Protein AF-A0A0L0SDF8-F1 (afdb_monomer)

Radius of gyration: 34.75 Å; Cα contacts (8 Å, |Δi|>4): 294; chains: 1; bounding box: 86×78×103 Å

Foldseek 3Di:
DDDDDDDDDDPPPPPFVVVVVLPPDCPVVLPPFALQLLQLLLLLLLLPPPNALVSLSSSLVSLVSSLVVCVVVCLADLPDEPVNRALLCLVSLCSLLLNLLSLVRHDADDLVRVLSSLVSSLVSLVVSVVSCVSNVLADPLLVVVLCCCDPPNVVVDDPVRVVVSVVVLVVVLVVLLVLLLVLLQVLCVVCVPPVDALLSVSSVSLSSSLVRDHDHPPPPDDDDDDDDDDDPSPVSRVRNVPSPDDDDPVSSVSSSVNSSSSSNSSSSVSSVSSSVSVVSSVVSVVVVPPDDPPPPPPPPPPDDPPPPDDDDDPDDDDPPDDQADPVRDGPDDDDPDPPVVVVVVVPPDDPDDDDPDDPVRVVVVCVVVVNDDPDDDPDPDDDPPPPPDDPPCPVVVVVVVVVVVVVVVVVPVVDDPPPPPPPDDDD

Sequence (427 aa):
MISASGSSAGPDDMVTPLAKLALANNDDNATNSSPHALFLSAVARLADSNAGDAAARAAVTRLTTCADRVHAQRLFSTNEALDDVKTTDLPLLLVHAYLADAYGRLRTDGPQARLAAVKTIQSQFQQFMTQCDTYDLIPRDERSYMDAMTPPAAAKLGGDQRRNFKIARFKASRQRESLLAERAAQLGDFASRRGAAAMIAAAPSLAIAAGISVTTTTTTTTTTTTTTTTQPAAAAAAAADDADADLSGDDEAIARDFYLLLVQHWIAKAVDELINLQEERAHLDRMVQEPPRRPAPTSSSSDSADRLDGPPRQSIFARTGPLLDKGGRPLRPFTITSQRAALQDQVFRPGHRLPTMSLDEYLEAEMARGGILPRAEPAPVRNESDDEEDDSDRDEVADRKTYKARNWDAFTDDNPRGWGNRGGNRG

Mean predicted aligned error: 19.12 Å

Nearest PDB structures (foldseek):
  4iyp-assembly1_A  TM=8.061E-01  e=3.443E-05  Homo sapiens
  3qc1-assembly1_A  TM=7.489E-01  e=5.049E-04  Mus musculus

Secondary structure (DSSP, 8-state):
----PPP---GGG---HHHHTT-----TTSSS--HHHHHHHHHHHHH-TT--HHHHHHHHHHHHHHHHHHHHHT-S-TT--GGGS-TTTGGGGGHHHHHHHHHHTS--SHHHHHHHHHHHHHHHHHHHHHHHHHTT-S-HHHHHHHHHHSTTHHHH--HHHHHHHHHHHHHHHHHHHHHHHHHHHHHHHHHHHHT--HHHHTHHHHHHHTT--------------------TTTHHHHTTT-TT----HHHHHHHHHHHHHHHHHHHHHHHHHHHHHHHHHHHHHHHHHS---PPPP------SSSSSSSPP--------S-SB-TT--BSS------HHHHHHTTSS--SS---SS-HHHHHHHHHHTT-S---PPP-----TTS----TT-HHHHHHHHHHHHHHHHHHHHHS-TTGGG-SS---

Solvent-accessible surface area (backbone atoms only — not comparable to full-atom values): 26458 Å² total; per-residue (Å²): 142,82,88,84,86,87,82,84,81,70,90,80,81,72,79,51,77,69,64,68,72,62,71,82,71,85,61,83,68,65,84,78,51,53,50,61,22,30,42,54,53,23,36,48,39,59,36,41,91,82,50,46,55,68,39,29,52,53,24,37,55,31,31,53,56,20,50,55,44,44,59,74,68,51,79,74,57,89,88,50,57,65,86,75,54,51,68,83,54,53,66,63,66,42,41,34,46,53,39,22,52,27,54,67,63,45,84,59,82,52,61,66,47,39,44,55,48,50,52,51,28,49,53,25,37,50,52,29,50,53,54,36,52,61,49,66,59,64,51,68,70,56,53,54,47,52,58,45,64,36,82,72,47,32,80,74,55,51,73,68,59,56,49,49,53,50,53,52,50,52,53,50,49,54,54,50,52,52,52,46,32,50,43,23,38,53,35,41,54,48,21,74,75,69,72,49,51,52,70,46,52,38,36,46,34,52,40,38,46,73,72,42,82,64,82,68,88,73,81,78,75,89,74,92,76,84,90,80,97,72,74,78,66,61,69,60,47,75,50,43,81,60,78,81,64,86,61,55,74,70,59,44,50,52,53,37,52,40,48,54,53,48,51,49,50,49,50,56,50,43,57,56,47,50,54,53,47,53,55,50,45,59,50,34,54,50,61,68,67,50,70,80,76,69,78,68,78,87,68,89,69,93,67,81,84,70,72,85,82,62,77,81,81,79,86,74,77,90,78,88,66,80,65,52,49,101,83,72,50,70,81,54,98,75,81,97,63,63,61,68,58,62,52,50,76,64,58,88,66,73,100,61,90,69,79,91,59,55,78,65,60,50,50,50,56,34,43,76,70,65,77,50,80,82,74,75,76,78,71,82,84,74,74,94,82,77,84,87,84,75,97,79,56,68,62,63,54,52,50,52,51,53,54,52,50,52,53,50,52,52,50,48,69,76,52,53,93,65,74,92,72,78,84,83,86,80,135

InterPro domains:
  IPR007304 TAP46-like protein [PF04177] (48-416)
  IPR007304 TAP46-like protein [PTHR10933] (47-427)
  IPR038511 TAP42/TAP46-like superfamily [G3DSA:1.25.40.540] (38-294)

Organism: Allomyces macrogynus (strain ATCC 38327) (NCBI:txid578462)

Structure (mmCIF, N/CA/C/O backbone):
data_AF-A0A0L0SDF8-F1
#
_entry.id   AF-A0A0L0SDF8-F1
#
loop_
_atom_site.group_PDB
_atom_site.id
_atom_site.type_symbol
_atom_site.label_atom_id
_atom_site.label_alt_id
_atom_site.label_comp_id
_atom_site.label_asym_id
_atom_site.label_entity_id
_atom_site.label_seq_id
_atom_site.pdbx_PDB_ins_code
_atom_site.Cartn_x
_atom_site.Cartn_y
_atom_site.Cartn_z
_atom_site.occupancy
_atom_site.B_iso_or_equiv
_atom_site.auth_seq_id
_atom_site.auth_comp_id
_atom_site.auth_asym_id
_atom_site.auth_atom_id
_atom_site.pdbx_PDB_model_num
ATOM 1 N N . MET A 1 1 ? -51.658 -11.459 -2.050 1.00 38.62 1 MET A N 1
ATOM 2 C CA . MET A 1 1 ? -50.835 -11.448 -3.278 1.00 38.62 1 MET A CA 1
ATOM 3 C C . MET A 1 1 ? -50.668 -9.999 -3.706 1.00 38.62 1 MET A C 1
ATOM 5 O O . MET A 1 1 ? -51.584 -9.470 -4.315 1.00 38.62 1 MET A O 1
ATOM 9 N N . ILE A 1 2 ? -49.597 -9.323 -3.281 1.00 33.12 2 ILE A N 1
ATOM 10 C CA . ILE A 1 2 ? -49.323 -7.921 -3.641 1.00 33.12 2 ILE A CA 1
ATOM 11 C C . ILE A 1 2 ? -47.814 -7.759 -3.853 1.00 33.12 2 ILE A C 1
ATOM 13 O O . ILE A 1 2 ? -47.019 -8.230 -3.042 1.00 33.12 2 ILE A O 1
ATOM 17 N N . SER A 1 3 ? -47.481 -7.130 -4.977 1.00 39.06 3 SER A N 1
ATOM 18 C CA . SER A 1 3 ? -46.161 -6.756 -5.485 1.00 39.06 3 SER A CA 1
ATOM 19 C C . SER A 1 3 ? -45.384 -5.790 -4.585 1.00 39.06 3 SER A C 1
ATOM 21 O O . SER A 1 3 ? -45.985 -4.945 -3.927 1.00 39.06 3 SER A O 1
ATOM 23 N N . ALA A 1 4 ? -44.051 -5.803 -4.696 1.00 33.41 4 ALA A N 1
ATOM 24 C CA . ALA A 1 4 ? -43.225 -4.606 -4.541 1.00 33.41 4 ALA A CA 1
ATOM 25 C C . ALA A 1 4 ? -41.937 -4.720 -5.377 1.00 33.41 4 ALA A C 1
ATOM 27 O O . ALA A 1 4 ? -41.247 -5.735 -5.374 1.00 33.41 4 ALA A O 1
ATOM 28 N N . SER A 1 5 ? -41.687 -3.651 -6.123 1.00 33.12 5 SER A N 1
ATOM 29 C CA . SER A 1 5 ? -40.607 -3.366 -7.065 1.00 33.12 5 SER A CA 1
ATOM 30 C C . SER A 1 5 ? -39.224 -3.277 -6.413 1.00 33.12 5 SER A C 1
ATOM 32 O O . SER A 1 5 ? -39.051 -2.557 -5.430 1.00 33.12 5 SER A O 1
ATOM 34 N N . GLY A 1 6 ? -38.230 -3.937 -7.013 1.00 31.48 6 GLY A N 1
ATOM 35 C CA . GLY A 1 6 ? -36.813 -3.772 -6.689 1.00 31.48 6 GLY A CA 1
ATOM 36 C C . GLY A 1 6 ? -36.232 -2.512 -7.334 1.00 31.48 6 GLY A C 1
ATOM 37 O O . GLY A 1 6 ? -36.245 -2.377 -8.555 1.00 31.48 6 GLY A O 1
ATOM 38 N N . SER A 1 7 ? -35.735 -1.600 -6.500 1.00 32.06 7 SER A N 1
ATOM 39 C CA . SER A 1 7 ? -34.967 -0.417 -6.899 1.00 32.06 7 SER A CA 1
ATOM 40 C C . SER A 1 7 ? -33.488 -0.793 -6.994 1.00 32.06 7 S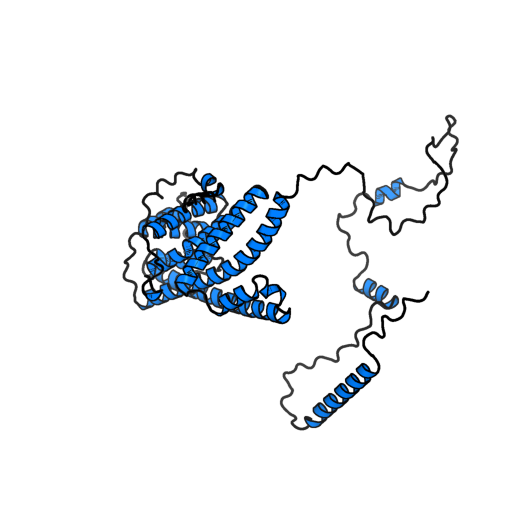ER A C 1
ATOM 42 O O . SER A 1 7 ? -32.886 -1.171 -5.990 1.00 32.06 7 SER A O 1
ATOM 44 N N . SER A 1 8 ? -32.907 -0.703 -8.192 1.00 33.56 8 SER A N 1
ATOM 45 C CA . SER A 1 8 ? -31.473 -0.879 -8.431 1.00 33.56 8 SER A CA 1
ATOM 46 C C . SER A 1 8 ? -30.707 0.367 -7.979 1.00 33.56 8 SER A C 1
ATOM 48 O O . SER A 1 8 ? -30.839 1.426 -8.592 1.00 33.56 8 SER A O 1
ATOM 50 N N . ALA A 1 9 ? -29.905 0.248 -6.924 1.00 31.31 9 ALA A N 1
ATOM 51 C CA . ALA A 1 9 ? -28.901 1.251 -6.583 1.00 31.31 9 ALA A CA 1
ATOM 52 C C . ALA A 1 9 ? -27.648 1.002 -7.440 1.00 31.31 9 ALA A C 1
ATOM 54 O O . ALA A 1 9 ? -27.075 -0.086 -7.394 1.00 31.31 9 ALA A O 1
ATOM 55 N N . GLY A 1 10 ? -27.279 1.983 -8.267 1.00 29.92 10 GLY A N 1
ATOM 56 C CA . GLY A 1 10 ? -26.043 1.981 -9.050 1.00 29.92 10 GLY A CA 1
ATOM 57 C C . GLY A 1 10 ? -24.803 2.312 -8.201 1.00 29.92 10 GLY A C 1
ATOM 58 O O . GLY A 1 10 ? -24.941 2.720 -7.048 1.00 29.92 10 GLY A O 1
ATOM 59 N N . PRO A 1 11 ? -23.590 2.154 -8.760 1.00 38.97 11 PRO A N 1
ATOM 60 C CA . PRO A 1 11 ? -22.318 2.275 -8.037 1.00 38.97 11 PRO A CA 1
ATOM 61 C C . PRO A 1 11 ? -21.898 3.714 -7.657 1.00 38.97 11 PRO A C 1
ATOM 63 O O . PRO A 1 11 ? -20.832 3.893 -7.075 1.00 38.97 11 PRO A O 1
ATOM 66 N N . ASP A 1 12 ? -22.721 4.733 -7.923 1.00 35.66 12 ASP A N 1
ATOM 67 C CA . ASP A 1 12 ? -22.330 6.151 -7.812 1.00 35.66 12 ASP A CA 1
ATOM 68 C C . ASP A 1 12 ? -22.489 6.786 -6.413 1.00 35.66 12 ASP A C 1
ATOM 70 O O . ASP A 1 12 ? -22.064 7.922 -6.202 1.00 35.66 12 ASP A O 1
ATOM 74 N N . ASP A 1 13 ? -23.037 6.078 -5.418 1.00 34.66 13 ASP A N 1
ATOM 75 C CA . ASP A 1 13 ? -23.371 6.671 -4.104 1.00 34.66 13 ASP A CA 1
ATOM 76 C C . ASP A 1 13 ? -22.300 6.486 -3.002 1.00 34.66 13 ASP A C 1
ATOM 78 O O . ASP A 1 13 ? -22.535 6.776 -1.827 1.00 34.66 13 ASP A O 1
ATOM 82 N N . MET A 1 14 ? -21.089 6.027 -3.347 1.00 39.00 14 MET A N 1
ATOM 83 C CA . MET A 1 14 ? -20.017 5.740 -2.370 1.00 39.00 14 MET A CA 1
ATOM 84 C C . MET A 1 14 ? -18.917 6.808 -2.254 1.00 39.00 14 MET A C 1
ATOM 86 O O . MET A 1 14 ? -17.895 6.575 -1.600 1.00 39.00 14 MET A O 1
ATOM 90 N N . VAL A 1 15 ? -19.116 8.014 -2.797 1.00 39.25 15 VAL A N 1
ATOM 91 C CA . VAL A 1 15 ? -18.192 9.135 -2.555 1.00 39.25 15 VAL A CA 1
ATOM 92 C C . VAL A 1 15 ? -18.379 9.647 -1.122 1.00 39.25 15 VAL A C 1
ATOM 94 O O . VAL A 1 15 ? -19.220 10.497 -0.825 1.00 39.25 15 VAL A O 1
ATOM 97 N N . THR A 1 16 ? -17.588 9.084 -0.207 1.00 47.97 16 THR A N 1
ATOM 98 C CA . THR A 1 16 ? -17.531 9.461 1.212 1.00 47.97 16 THR A CA 1
ATOM 99 C C . THR A 1 16 ? -17.325 10.976 1.404 1.00 47.97 16 THR A C 1
ATOM 101 O O . THR A 1 16 ? -16.606 11.617 0.634 1.00 47.97 16 THR A O 1
ATOM 104 N N . PRO A 1 17 ? -17.887 11.585 2.467 1.00 40.94 17 PRO A N 1
ATOM 105 C CA . PRO A 1 17 ? -17.774 13.027 2.728 1.00 40.94 17 PRO A CA 1
ATOM 106 C C . PRO A 1 17 ? -16.327 13.524 2.936 1.00 40.94 17 PRO A C 1
ATOM 108 O O . PRO A 1 17 ? -16.077 14.722 2.837 1.00 40.94 17 PRO A O 1
ATOM 111 N N . LEU A 1 18 ? -15.365 12.619 3.156 1.00 38.69 18 LEU A N 1
ATOM 112 C CA . LEU A 1 18 ? -13.929 12.921 3.217 1.00 38.69 18 LEU A CA 1
ATOM 113 C C . LEU A 1 18 ? -13.312 13.224 1.844 1.00 38.69 18 LEU A C 1
ATOM 115 O O . LEU A 1 18 ? -12.408 14.051 1.767 1.00 38.69 18 LEU A O 1
ATOM 119 N N . ALA A 1 19 ? -13.829 12.634 0.760 1.00 41.66 19 ALA A N 1
ATOM 120 C CA . ALA A 1 19 ? -13.397 12.967 -0.599 1.00 41.66 19 ALA A CA 1
ATOM 121 C C . ALA A 1 19 ? -13.818 14.396 -0.991 1.00 41.66 19 ALA A C 1
ATOM 123 O O . ALA A 1 19 ? -13.081 15.103 -1.673 1.00 41.66 19 ALA A O 1
ATOM 124 N N . LYS A 1 20 ? -14.964 14.872 -0.477 1.00 37.44 20 LYS A N 1
ATOM 125 C CA . LYS A 1 20 ? -15.444 16.245 -0.711 1.00 37.44 20 LYS A CA 1
ATOM 126 C C . LYS A 1 20 ? -14.638 17.321 0.022 1.00 37.44 20 LYS A C 1
ATOM 128 O O . LYS A 1 20 ? -14.623 18.459 -0.434 1.00 37.44 20 LYS A O 1
ATOM 133 N N . LEU A 1 21 ? -13.933 16.983 1.106 1.00 38.16 21 LEU A N 1
ATOM 134 C CA . LEU A 1 21 ? -13.114 17.950 1.850 1.00 38.16 21 LEU A CA 1
ATOM 135 C C . LEU A 1 21 ? -11.722 18.190 1.224 1.00 38.16 21 LEU A C 1
ATOM 137 O O . LEU A 1 21 ? -11.043 19.141 1.600 1.00 38.16 21 LEU A O 1
ATOM 141 N N . ALA A 1 22 ? -11.298 17.355 0.267 1.00 41.94 22 ALA A N 1
ATOM 142 C CA . ALA A 1 22 ? -9.990 17.442 -0.397 1.00 41.94 22 ALA A CA 1
ATOM 143 C C . ALA A 1 22 ? -10.005 18.225 -1.731 1.00 41.94 22 ALA A C 1
ATOM 145 O O . ALA A 1 22 ? -8.965 18.376 -2.370 1.00 41.94 22 ALA A O 1
ATOM 146 N N . LEU A 1 23 ? -11.165 18.741 -2.154 1.00 41.50 23 LEU A N 1
ATOM 147 C CA . LEU A 1 23 ? -11.394 19.338 -3.481 1.00 41.50 23 LEU A CA 1
ATOM 148 C C . LEU A 1 23 ? -11.119 20.854 -3.583 1.00 41.50 23 LEU A C 1
ATOM 150 O O . LEU A 1 23 ? -11.472 21.467 -4.584 1.00 41.50 23 LEU A O 1
ATOM 154 N N . ALA A 1 24 ? -10.502 21.485 -2.579 1.00 38.38 24 ALA A N 1
ATOM 155 C CA . ALA A 1 24 ? -10.380 22.950 -2.529 1.00 38.38 24 ALA A CA 1
ATOM 156 C C . ALA A 1 24 ? -9.026 23.535 -2.981 1.00 38.38 24 ALA A C 1
ATOM 158 O O . ALA A 1 24 ? -8.846 24.745 -2.874 1.00 38.38 24 ALA A O 1
ATOM 159 N N . ASN A 1 25 ? -8.087 22.734 -3.496 1.00 40.72 25 ASN A N 1
ATOM 160 C CA . ASN A 1 25 ? -6.833 23.259 -4.046 1.00 40.72 25 ASN A CA 1
ATOM 161 C C . ASN A 1 25 ? -6.743 22.962 -5.542 1.00 40.72 25 ASN A C 1
ATOM 163 O O . ASN A 1 25 ? -6.515 21.829 -5.961 1.00 40.72 25 ASN A O 1
ATOM 167 N N . ASN A 1 26 ? -6.947 24.020 -6.320 1.00 44.44 26 ASN A N 1
ATOM 168 C CA . ASN A 1 26 ? -6.895 24.042 -7.771 1.00 44.44 26 ASN A CA 1
ATOM 169 C C . ASN A 1 26 ? -5.431 23.896 -8.236 1.00 44.44 26 ASN A C 1
ATOM 171 O O . ASN A 1 26 ? -4.736 24.880 -8.472 1.00 44.44 26 ASN A O 1
ATOM 175 N N . ASP A 1 27 ? -4.932 22.660 -8.316 1.00 51.03 27 ASP A N 1
ATOM 176 C CA . ASP A 1 27 ? -3.734 22.342 -9.099 1.00 51.03 27 ASP A CA 1
ATOM 177 C C . ASP A 1 27 ? -4.164 22.319 -10.581 1.00 51.03 27 ASP A C 1
ATOM 179 O O . ASP A 1 27 ? -4.436 21.259 -11.144 1.00 51.03 27 ASP A O 1
ATOM 183 N N . ASP A 1 28 ? -4.231 23.488 -11.232 1.00 48.06 28 ASP A N 1
ATOM 184 C CA . ASP A 1 28 ? -4.629 23.650 -12.649 1.00 48.06 28 ASP A CA 1
ATOM 185 C C . ASP A 1 28 ? -3.756 22.837 -13.641 1.00 48.06 28 ASP A C 1
ATOM 187 O O . ASP A 1 28 ? -4.096 22.689 -14.811 1.00 48.06 28 ASP A O 1
ATOM 191 N N . ASN A 1 29 ? -2.652 22.243 -13.170 1.00 55.28 29 ASN A N 1
ATOM 192 C CA . ASN A 1 29 ? -1.772 21.348 -13.930 1.00 55.28 29 ASN A CA 1
ATOM 193 C C . ASN A 1 29 ? -2.191 19.853 -13.875 1.00 55.28 29 ASN A C 1
ATOM 195 O O . ASN A 1 29 ? -1.714 19.031 -14.657 1.00 55.28 29 ASN A O 1
ATOM 199 N N . ALA A 1 30 ? -3.084 19.453 -12.961 1.00 59.22 30 ALA A N 1
ATOM 200 C CA . ALA A 1 30 ? -3.489 18.048 -12.799 1.00 59.22 30 ALA A CA 1
ATOM 201 C C . ALA A 1 30 ? -4.505 17.573 -13.858 1.00 59.22 30 ALA A C 1
ATOM 203 O O . ALA A 1 30 ? -4.639 16.373 -14.096 1.00 59.22 30 ALA A O 1
ATOM 204 N N . THR A 1 31 ? -5.206 18.496 -14.519 1.00 63.34 31 THR A N 1
ATOM 205 C CA . THR A 1 31 ? -6.296 18.203 -15.468 1.00 63.34 31 THR A CA 1
ATOM 206 C C . THR A 1 31 ? -5.813 17.646 -16.809 1.00 63.34 31 THR A C 1
ATOM 208 O O . THR A 1 31 ? -6.540 16.868 -17.419 1.00 63.34 31 THR A O 1
ATOM 211 N N . ASN A 1 32 ? -4.572 17.914 -17.223 1.00 73.81 32 ASN A N 1
ATOM 212 C CA . ASN A 1 32 ? -4.008 17.400 -18.483 1.00 73.81 32 ASN A CA 1
ATOM 213 C C . ASN A 1 32 ? -2.833 16.422 -18.302 1.00 73.81 32 ASN A C 1
ATOM 215 O O . ASN A 1 32 ? -2.301 15.927 -19.285 1.00 73.81 32 ASN A O 1
ATOM 219 N N . SER A 1 33 ? -2.442 16.106 -17.066 1.00 85.38 33 SER A N 1
ATOM 220 C CA . SER A 1 33 ? -1.282 15.243 -16.788 1.00 85.38 33 SER A CA 1
ATOM 221 C C . SER A 1 33 ? -1.557 13.754 -17.065 1.00 85.38 33 SER A C 1
ATOM 223 O O . SER A 1 33 ? -2.610 13.240 -16.689 1.00 85.38 33 SER A O 1
ATOM 225 N N . SER A 1 34 ? -0.610 13.020 -17.655 1.00 89.94 34 SER A N 1
ATOM 226 C CA . SER A 1 34 ? -0.716 11.559 -17.825 1.00 89.94 34 SER A CA 1
ATOM 227 C C . SER A 1 34 ? -0.876 10.840 -16.463 1.00 89.94 34 SER A C 1
ATOM 229 O O . SER A 1 34 ? -0.443 11.373 -15.431 1.00 89.94 34 SER A O 1
ATOM 231 N N . PRO A 1 35 ? -1.502 9.642 -16.397 1.00 91.62 35 PRO A N 1
ATOM 232 C CA . PRO A 1 35 ? -1.641 8.903 -15.133 1.00 91.62 35 PRO A CA 1
ATOM 233 C C . PRO A 1 35 ? -0.274 8.611 -14.496 1.00 91.62 35 PRO A C 1
ATOM 235 O O . PRO A 1 35 ? -0.105 8.746 -13.285 1.00 91.62 35 PRO A O 1
ATOM 238 N N . HIS A 1 36 ? 0.730 8.339 -15.329 1.00 90.69 36 HIS A N 1
ATOM 239 C CA . HIS A 1 36 ? 2.124 8.167 -14.937 1.00 90.69 36 HIS A CA 1
ATOM 240 C C . HIS A 1 36 ? 2.676 9.414 -14.231 1.00 90.69 36 HIS A C 1
ATOM 242 O O . HIS A 1 36 ? 3.176 9.323 -13.108 1.00 90.69 36 HIS A O 1
ATOM 248 N N . ALA A 1 37 ? 2.522 10.598 -14.833 1.00 89.94 37 ALA A N 1
ATOM 249 C CA . ALA A 1 37 ? 2.974 11.859 -14.244 1.00 89.94 37 ALA A CA 1
ATOM 250 C C . ALA A 1 37 ? 2.284 12.151 -12.901 1.00 89.94 37 ALA A C 1
ATOM 252 O O . ALA A 1 37 ? 2.929 12.556 -11.928 1.00 89.94 37 ALA A O 1
ATOM 253 N N . LEU A 1 38 ? 0.967 11.921 -12.824 1.00 91.88 38 LEU A N 1
ATOM 254 C CA . LEU A 1 38 ? 0.196 12.098 -11.593 1.00 91.88 38 LEU A CA 1
ATOM 255 C C . LEU A 1 38 ? 0.706 11.176 -10.485 1.00 91.88 38 LEU A C 1
ATOM 257 O O . LEU A 1 38 ? 0.994 11.662 -9.388 1.00 91.88 38 LEU A O 1
ATOM 261 N N . PHE A 1 39 ? 0.883 9.890 -10.791 1.00 93.75 39 PHE A N 1
ATOM 262 C CA . PHE A 1 39 ? 1.380 8.888 -9.856 1.00 93.75 39 PHE A CA 1
ATOM 263 C C . PHE A 1 39 ? 2.787 9.222 -9.347 1.00 93.75 39 PHE A C 1
ATOM 265 O O . PHE A 1 39 ? 2.979 9.392 -8.143 1.00 93.75 39 PHE A O 1
ATOM 272 N N . LEU A 1 40 ? 3.754 9.418 -10.250 1.00 91.31 40 LEU A N 1
ATOM 273 C CA . LEU A 1 40 ? 5.143 9.710 -9.884 1.00 91.31 40 LEU A CA 1
ATOM 274 C C . LEU A 1 40 ? 5.259 10.998 -9.064 1.00 91.31 40 LEU A C 1
ATOM 276 O O . LEU A 1 40 ? 5.965 11.048 -8.056 1.00 91.31 40 LEU A O 1
ATOM 280 N N . SER A 1 41 ? 4.509 12.035 -9.443 1.00 90.38 41 SER A N 1
ATOM 281 C CA . SER A 1 41 ? 4.505 13.296 -8.704 1.00 90.38 41 SER A CA 1
ATOM 282 C C . SER A 1 41 ? 3.906 13.160 -7.297 1.00 90.38 41 SER A C 1
ATOM 284 O O . SER A 1 41 ? 4.318 13.883 -6.385 1.00 90.38 41 SER A O 1
ATOM 286 N N . ALA A 1 42 ? 2.933 12.268 -7.096 1.00 91.81 42 ALA A N 1
ATOM 287 C CA . ALA A 1 42 ? 2.360 12.004 -5.782 1.00 91.81 42 ALA A CA 1
ATOM 288 C C . ALA A 1 42 ? 3.327 11.203 -4.904 1.00 91.81 42 ALA A C 1
ATOM 290 O O . ALA A 1 42 ? 3.553 11.576 -3.755 1.00 91.81 42 ALA A O 1
ATOM 291 N N . VAL A 1 43 ? 3.957 10.165 -5.459 1.00 91.38 43 VAL A N 1
ATOM 292 C CA . VAL A 1 43 ? 4.954 9.351 -4.751 1.00 91.38 43 VAL A CA 1
ATOM 293 C C . VAL A 1 43 ? 6.142 10.201 -4.317 1.00 91.38 43 VAL A 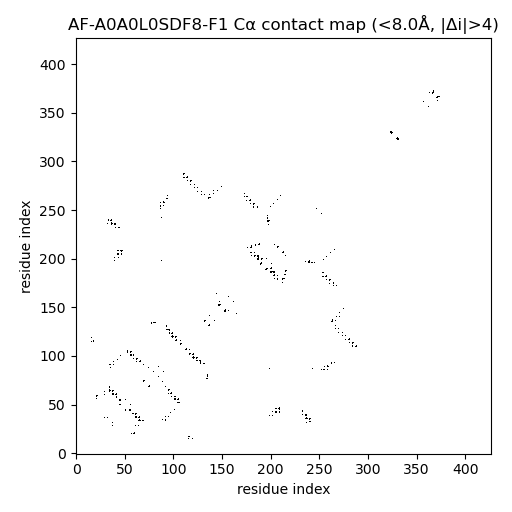C 1
ATOM 295 O O . VAL A 1 43 ? 6.545 10.107 -3.164 1.00 91.38 43 VAL A O 1
ATOM 298 N N . ALA A 1 44 ? 6.677 11.062 -5.187 1.00 89.81 44 ALA A N 1
ATOM 299 C CA . ALA A 1 44 ? 7.799 11.932 -4.833 1.00 89.81 44 ALA A CA 1
ATOM 300 C C . ALA A 1 44 ? 7.497 12.771 -3.577 1.00 89.81 44 ALA A C 1
ATOM 302 O O . ALA A 1 44 ? 8.310 12.841 -2.662 1.00 89.81 44 ALA A O 1
ATOM 303 N N . ARG A 1 45 ? 6.272 13.308 -3.474 1.00 89.56 45 ARG A N 1
ATOM 304 C CA . ARG A 1 45 ? 5.810 14.052 -2.290 1.00 89.56 45 ARG A CA 1
ATOM 305 C C . ARG A 1 45 ? 5.649 13.178 -1.048 1.00 89.56 45 ARG A C 1
ATOM 307 O O . ARG A 1 45 ? 5.771 13.692 0.056 1.00 89.56 45 ARG A O 1
ATOM 314 N N . LEU A 1 46 ? 5.325 11.895 -1.207 1.00 89.44 46 LEU A N 1
ATOM 315 C CA . LEU A 1 46 ? 5.248 10.937 -0.098 1.00 89.44 46 LEU A CA 1
ATOM 316 C C . LEU A 1 46 ? 6.635 10.435 0.332 1.00 89.44 46 LEU A C 1
ATOM 318 O O . LEU A 1 46 ? 6.793 10.020 1.479 1.00 89.44 46 LEU A O 1
ATOM 322 N N . ALA A 1 47 ? 7.623 10.452 -0.561 1.00 88.94 47 ALA A N 1
ATOM 323 C CA . ALA A 1 47 ? 8.998 10.065 -0.261 1.00 88.94 47 ALA A CA 1
ATOM 324 C C . ALA A 1 47 ? 9.756 11.148 0.526 1.00 88.94 47 ALA A C 1
ATOM 326 O O . ALA A 1 47 ? 10.694 10.833 1.258 1.00 88.94 47 ALA A O 1
ATOM 327 N N . ASP A 1 48 ? 9.346 12.413 0.404 1.00 85.81 48 ASP A N 1
ATOM 328 C CA . ASP A 1 48 ? 9.944 13.520 1.145 1.00 85.81 48 ASP A CA 1
ATOM 329 C C . ASP A 1 48 ? 9.786 13.312 2.662 1.00 85.81 48 ASP A C 1
ATOM 331 O O . ASP A 1 48 ? 8.683 13.306 3.205 1.00 85.81 48 ASP A O 1
ATOM 335 N N . SER A 1 49 ? 10.899 13.203 3.392 1.00 73.12 49 SER A N 1
ATOM 336 C CA . SER A 1 49 ? 10.898 13.004 4.853 1.00 73.12 49 SER A CA 1
ATOM 337 C C . SER A 1 49 ? 10.268 14.164 5.636 1.00 73.12 49 SER A C 1
ATOM 339 O O . SER A 1 49 ? 9.816 13.986 6.765 1.00 73.12 49 SER A O 1
ATOM 341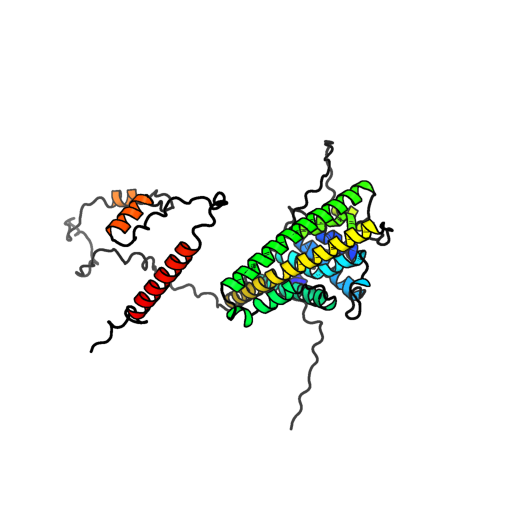 N N . ASN A 1 50 ? 10.195 15.346 5.017 1.00 77.88 50 ASN A N 1
ATOM 342 C CA . ASN A 1 50 ? 9.536 16.538 5.550 1.00 77.88 50 ASN A CA 1
ATOM 343 C C . ASN A 1 50 ? 8.072 16.669 5.090 1.00 77.88 50 ASN A C 1
ATOM 345 O O . ASN A 1 50 ? 7.469 17.733 5.262 1.00 77.88 50 ASN A O 1
ATOM 349 N N . ALA A 1 51 ? 7.497 15.631 4.474 1.00 75.50 51 ALA A N 1
ATOM 350 C CA . ALA A 1 51 ? 6.122 15.640 4.001 1.00 75.50 51 ALA A CA 1
ATOM 351 C C . ALA A 1 51 ? 5.145 15.807 5.172 1.00 75.50 51 ALA A C 1
ATOM 353 O O . ALA A 1 51 ? 4.845 14.877 5.918 1.00 75.50 51 ALA A O 1
ATOM 354 N N . GLY A 1 52 ? 4.638 17.027 5.331 1.00 84.88 52 GLY A N 1
ATOM 355 C CA . GLY A 1 52 ? 3.553 17.321 6.256 1.00 84.88 52 GLY A CA 1
ATOM 356 C C . GLY A 1 52 ? 2.183 16.917 5.705 1.00 84.88 52 GLY A C 1
ATOM 357 O O . GLY A 1 52 ? 2.026 16.487 4.563 1.00 84.88 52 GLY A O 1
ATOM 358 N N . ASP A 1 53 ? 1.155 17.173 6.507 1.00 88.06 53 ASP A N 1
ATOM 359 C CA . ASP A 1 53 ? -0.258 16.912 6.194 1.00 88.06 53 ASP A CA 1
ATOM 360 C C . ASP A 1 53 ? -0.709 17.549 4.854 1.00 88.06 53 ASP A C 1
ATOM 362 O O . ASP A 1 53 ? -1.499 16.976 4.110 1.00 88.06 53 ASP A O 1
ATOM 366 N N . ALA A 1 54 ? -0.145 18.705 4.477 1.00 89.00 54 ALA A N 1
ATOM 367 C CA . ALA A 1 54 ? -0.412 19.352 3.188 1.00 89.00 54 ALA A CA 1
ATOM 368 C C . ALA A 1 54 ? 0.114 18.553 1.978 1.00 89.00 54 ALA A C 1
ATOM 370 O O . ALA A 1 54 ? -0.561 18.486 0.951 1.00 89.00 54 ALA A O 1
ATOM 371 N N . ALA A 1 55 ? 1.291 17.928 2.101 1.00 88.94 55 ALA A N 1
ATOM 372 C CA . ALA A 1 55 ? 1.862 17.088 1.050 1.00 88.94 55 ALA A CA 1
ATOM 373 C C . ALA A 1 55 ? 1.048 15.798 0.881 1.00 88.94 55 ALA A C 1
ATOM 375 O O . ALA A 1 55 ? 0.743 15.417 -0.247 1.00 88.94 55 ALA A O 1
ATOM 376 N N . ALA A 1 56 ? 0.613 15.194 1.993 1.00 90.69 56 ALA A N 1
ATOM 377 C CA . ALA A 1 56 ? -0.279 14.037 1.981 1.00 90.69 56 ALA A CA 1
ATOM 378 C C . ALA A 1 56 ? -1.633 14.361 1.322 1.00 90.69 56 ALA A C 1
ATOM 380 O O . ALA A 1 56 ? -2.083 13.606 0.464 1.00 90.69 56 ALA A O 1
ATOM 381 N N . ARG A 1 57 ? -2.248 15.518 1.621 1.00 92.00 57 ARG A N 1
ATOM 382 C CA . ARG A 1 57 ? -3.490 15.959 0.947 1.00 92.00 57 ARG A CA 1
ATOM 383 C C . ARG A 1 57 ? -3.303 16.130 -0.559 1.00 92.00 57 ARG A C 1
ATOM 385 O O . ARG A 1 57 ? -4.125 15.645 -1.328 1.00 92.00 57 ARG A O 1
ATOM 392 N N . ALA A 1 58 ? -2.218 16.780 -0.981 1.00 90.69 58 ALA A N 1
ATOM 393 C CA . ALA A 1 58 ? -1.916 16.949 -2.401 1.00 90.69 58 ALA A CA 1
ATOM 394 C C . ALA A 1 58 ? -1.662 15.602 -3.104 1.00 90.69 58 ALA A C 1
ATOM 396 O O . ALA A 1 58 ? -2.088 15.411 -4.244 1.00 90.69 58 ALA A O 1
ATOM 397 N N . ALA A 1 59 ? -0.994 14.659 -2.429 1.00 92.19 59 ALA A N 1
ATOM 398 C CA . ALA A 1 59 ? -0.796 13.304 -2.934 1.00 92.19 59 ALA A CA 1
ATOM 399 C C . ALA A 1 59 ? -2.131 12.564 -3.095 1.00 92.19 59 ALA A C 1
ATOM 401 O O . ALA A 1 59 ? -2.344 11.964 -4.144 1.00 92.19 59 ALA A O 1
ATOM 402 N N . VAL A 1 60 ? -3.052 12.674 -2.128 1.00 94.56 60 VAL A N 1
ATOM 403 C CA . VAL A 1 60 ? -4.408 12.110 -2.238 1.00 94.56 60 VAL A CA 1
ATOM 404 C C . VAL A 1 60 ? -5.118 12.648 -3.479 1.00 94.56 60 VAL A C 1
ATOM 406 O O . VAL A 1 60 ? -5.527 11.848 -4.309 1.00 94.56 60 VAL A O 1
ATOM 409 N N . THR A 1 61 ? -5.194 13.968 -3.676 1.00 93.50 61 THR A N 1
ATOM 410 C CA . THR A 1 61 ? -5.878 14.560 -4.844 1.00 93.50 61 THR A CA 1
ATOM 411 C C . THR A 1 61 ? -5.291 14.086 -6.181 1.00 93.50 61 THR A C 1
ATOM 413 O O . THR A 1 61 ? -6.015 13.829 -7.147 1.00 93.50 61 THR A O 1
ATOM 416 N N . ARG A 1 62 ? -3.962 13.948 -6.261 1.00 92.56 62 ARG A N 1
ATOM 417 C CA . ARG A 1 62 ? -3.276 13.476 -7.475 1.00 92.56 62 ARG A CA 1
ATOM 418 C C . ARG A 1 62 ? -3.507 11.993 -7.721 1.00 92.56 62 ARG A C 1
ATOM 420 O O . ARG A 1 62 ? -3.770 11.606 -8.855 1.00 92.56 62 ARG A O 1
ATOM 427 N N . LEU A 1 63 ? -3.438 11.176 -6.675 1.00 95.25 63 LEU A N 1
ATOM 428 C CA . LEU A 1 63 ? -3.654 9.739 -6.777 1.00 95.25 63 LEU A CA 1
ATOM 429 C C . LEU A 1 63 ? -5.122 9.386 -7.043 1.00 95.25 63 LEU A C 1
ATOM 431 O O . LEU A 1 63 ? -5.363 8.447 -7.791 1.00 95.25 63 LEU A O 1
ATOM 435 N N . THR A 1 64 ? -6.096 10.142 -6.522 1.00 95.12 64 THR A N 1
ATOM 436 C CA . THR A 1 64 ? -7.514 9.936 -6.869 1.00 95.12 64 THR A CA 1
ATOM 437 C C . THR A 1 64 ? -7.741 10.232 -8.345 1.00 95.12 64 THR A C 1
ATOM 439 O O . THR A 1 64 ? -8.294 9.408 -9.062 1.00 95.12 64 THR A O 1
ATOM 442 N N . THR A 1 65 ? -7.193 11.350 -8.834 1.00 94.25 65 THR A N 1
ATOM 443 C CA . THR A 1 65 ? -7.248 11.699 -10.262 1.00 94.25 65 THR A CA 1
ATOM 444 C C . THR A 1 65 ? -6.528 10.656 -11.128 1.00 94.25 65 THR A C 1
ATOM 446 O O . THR A 1 65 ? -6.961 10.366 -12.241 1.00 94.25 65 THR A O 1
ATOM 449 N N . CYS A 1 66 ? -5.426 10.081 -10.634 1.00 94.50 66 CYS A N 1
ATOM 450 C CA . CYS A 1 66 ? -4.721 8.991 -11.303 1.00 94.50 66 CYS A CA 1
ATOM 451 C C . CYS A 1 66 ? -5.594 7.730 -11.391 1.00 94.50 66 CYS A C 1
ATOM 453 O O . CYS A 1 66 ? -5.750 7.188 -12.482 1.00 94.50 66 CYS A O 1
ATOM 455 N N . ALA A 1 67 ? -6.212 7.311 -10.282 1.00 94.25 67 ALA A N 1
ATOM 456 C CA . ALA A 1 67 ? -7.090 6.142 -10.232 1.00 94.25 67 ALA A CA 1
ATOM 457 C C . ALA A 1 67 ? -8.255 6.262 -11.227 1.00 94.25 67 ALA A C 1
ATOM 459 O O . ALA A 1 67 ? -8.503 5.337 -12.002 1.00 94.25 67 ALA A O 1
ATOM 460 N N . ASP A 1 68 ? -8.902 7.431 -11.277 1.00 93.12 68 ASP A N 1
ATOM 461 C CA . ASP A 1 68 ? -10.004 7.695 -12.206 1.00 93.12 68 ASP A CA 1
ATOM 462 C C . ASP A 1 68 ? -9.557 7.563 -13.672 1.00 93.12 68 ASP A C 1
ATOM 464 O O . ASP A 1 68 ? -10.267 6.991 -14.500 1.00 93.12 68 ASP A O 1
ATOM 468 N N . ARG A 1 69 ? -8.349 8.039 -14.006 1.00 92.75 69 ARG A N 1
ATOM 469 C CA . ARG A 1 69 ? -7.785 7.921 -15.362 1.00 92.75 69 ARG A CA 1
ATOM 470 C C . ARG A 1 69 ? -7.396 6.497 -15.717 1.00 92.75 69 ARG A C 1
ATOM 472 O O . ARG A 1 69 ? -7.694 6.070 -16.827 1.00 92.75 69 ARG A O 1
ATOM 479 N N . VAL A 1 70 ? -6.754 5.774 -14.801 1.00 93.00 70 VAL A N 1
ATOM 480 C CA . VAL A 1 70 ? -6.397 4.359 -14.992 1.00 93.00 70 VAL A CA 1
ATOM 481 C C . VAL A 1 70 ? -7.657 3.545 -15.286 1.00 93.00 70 VAL A C 1
ATOM 483 O O . VAL A 1 70 ? -7.681 2.757 -16.234 1.00 93.00 70 VAL A O 1
ATOM 486 N N . HIS A 1 71 ? -8.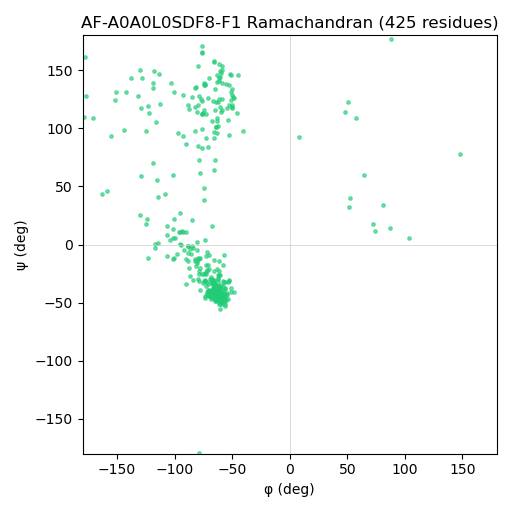736 3.802 -14.541 1.00 91.56 71 HIS A N 1
ATOM 487 C CA . HIS A 1 71 ? -10.026 3.166 -14.775 1.00 91.56 71 HIS A CA 1
ATOM 488 C C . HIS A 1 71 ? -10.649 3.575 -16.120 1.00 91.56 71 HIS A C 1
ATOM 490 O O . HIS A 1 71 ? -11.088 2.715 -16.884 1.00 91.56 71 HIS A O 1
ATOM 496 N N . ALA A 1 72 ? -10.644 4.870 -16.453 1.00 91.44 72 ALA A N 1
ATOM 497 C CA . ALA A 1 72 ? -11.186 5.378 -17.716 1.00 91.44 72 ALA A CA 1
ATOM 498 C C . ALA A 1 72 ? -10.438 4.843 -18.951 1.00 91.44 72 ALA A C 1
ATOM 500 O O . ALA A 1 72 ? -11.061 4.566 -19.976 1.00 91.44 72 ALA A O 1
ATOM 501 N N . GLN A 1 73 ? -9.118 4.668 -18.848 1.00 91.00 73 GLN A N 1
ATOM 502 C CA . GLN A 1 73 ? -8.266 4.105 -19.898 1.00 91.00 73 GLN A CA 1
ATOM 503 C C . GLN A 1 73 ? -8.330 2.573 -19.966 1.00 91.00 73 GLN A C 1
ATOM 505 O O . GLN A 1 73 ? -7.875 2.002 -20.952 1.00 91.00 73 GLN A O 1
ATOM 510 N N . ARG A 1 74 ? -8.921 1.913 -18.956 1.00 89.81 74 ARG A N 1
ATOM 511 C CA . ARG A 1 74 ? -9.017 0.448 -18.841 1.00 89.81 74 ARG A CA 1
ATOM 512 C C . ARG A 1 74 ? -7.663 -0.251 -18.987 1.00 89.81 74 ARG A C 1
ATOM 514 O O . ARG A 1 74 ? -7.589 -1.311 -19.598 1.00 89.81 74 ARG A O 1
ATOM 521 N N . LEU A 1 75 ? -6.619 0.343 -18.403 1.00 87.19 75 LEU A N 1
ATOM 522 C CA . LEU A 1 75 ? -5.254 -0.202 -18.433 1.00 87.19 75 LEU A CA 1
ATOM 523 C C . LEU A 1 75 ? -5.144 -1.571 -17.760 1.00 87.19 75 LEU A C 1
ATOM 525 O O . LEU A 1 75 ? -4.221 -2.313 -18.048 1.00 87.19 75 LEU A O 1
ATOM 529 N N . PHE A 1 76 ? -6.075 -1.882 -16.858 1.00 89.31 76 PHE A N 1
ATOM 530 C CA . PHE A 1 76 ? -6.141 -3.169 -16.189 1.00 89.31 76 PHE A CA 1
ATOM 531 C C . PHE A 1 76 ? -7.508 -3.794 -16.424 1.00 89.31 76 PHE A C 1
ATOM 533 O O . PHE A 1 76 ? -8.539 -3.220 -16.051 1.00 89.31 76 PHE A O 1
ATOM 540 N N . SER A 1 77 ? -7.519 -4.964 -17.057 1.00 85.19 77 SER A N 1
ATOM 541 C CA . SER A 1 77 ? -8.724 -5.739 -17.329 1.00 85.19 77 SER A CA 1
ATOM 542 C C . SER A 1 77 ? -8.688 -7.096 -16.637 1.00 85.19 77 SER A C 1
ATOM 544 O O . SER A 1 77 ? -7.641 -7.716 -16.504 1.00 85.19 77 SER A O 1
ATOM 546 N N . THR A 1 78 ? -9.860 -7.611 -16.265 1.00 79.50 78 THR A N 1
ATOM 547 C CA . THR A 1 78 ? -10.006 -8.926 -15.617 1.00 79.50 78 THR A CA 1
ATOM 548 C C . THR A 1 78 ? -9.618 -10.111 -16.497 1.00 79.50 78 THR A C 1
ATOM 550 O O . THR A 1 78 ? -9.525 -11.227 -16.003 1.00 79.50 78 THR A O 1
ATOM 553 N N . ASN A 1 79 ? -9.464 -9.889 -17.802 1.00 80.44 79 ASN A N 1
ATOM 554 C CA . ASN A 1 79 ? -9.217 -10.943 -18.786 1.00 80.44 79 ASN A CA 1
ATOM 555 C C . ASN A 1 79 ? -7.771 -10.943 -19.306 1.00 80.44 79 ASN A C 1
ATOM 557 O O . ASN A 1 79 ? -7.486 -11.629 -20.284 1.00 80.44 79 ASN A O 1
ATOM 561 N N . GLU A 1 80 ? -6.896 -10.139 -18.712 1.00 80.94 80 GLU A N 1
ATOM 562 C CA . GLU A 1 80 ? -5.515 -9.942 -19.145 1.00 80.94 80 GLU A CA 1
ATOM 563 C C . GLU A 1 80 ? -4.560 -10.722 -18.238 1.00 80.94 80 GLU A C 1
ATOM 565 O O . GLU A 1 80 ? -4.752 -10.757 -17.020 1.00 80.94 80 GLU A O 1
ATOM 570 N N . ALA A 1 81 ? -3.541 -11.365 -18.814 1.00 85.56 81 ALA A N 1
ATOM 571 C CA . ALA A 1 81 ? -2.508 -12.010 -18.017 1.00 85.56 81 ALA A CA 1
ATOM 572 C C . ALA A 1 81 ? -1.499 -10.966 -17.516 1.00 85.56 81 ALA A C 1
ATOM 574 O O . ALA A 1 81 ? -1.271 -9.941 -18.151 1.00 85.56 81 ALA A O 1
ATOM 575 N N . LEU A 1 82 ? -0.830 -11.241 -16.393 1.00 89.31 82 LEU A N 1
ATOM 576 C CA . LEU A 1 82 ? 0.220 -10.355 -15.873 1.00 89.31 82 LEU A CA 1
ATOM 577 C C . LEU A 1 82 ? 1.348 -10.109 -16.895 1.00 89.31 82 LEU A C 1
ATOM 579 O O . LEU A 1 82 ? 1.949 -9.033 -16.919 1.00 89.31 82 LEU A O 1
ATOM 583 N N . ASP A 1 83 ? 1.635 -11.105 -17.731 1.00 88.19 83 ASP A N 1
ATOM 584 C CA . ASP A 1 83 ? 2.680 -11.039 -18.754 1.00 88.19 83 ASP A CA 1
ATOM 585 C C . ASP A 1 83 ? 2.334 -10.083 -19.905 1.00 88.19 83 ASP A C 1
ATOM 587 O O . ASP A 1 83 ? 3.245 -9.575 -20.554 1.00 88.19 83 ASP A O 1
ATOM 591 N N . ASP A 1 84 ? 1.048 -9.776 -20.106 1.00 89.19 84 ASP A N 1
ATOM 592 C CA . ASP A 1 84 ? 0.582 -8.833 -21.130 1.00 89.19 84 ASP A CA 1
ATOM 593 C C . ASP A 1 84 ? 0.711 -7.366 -20.671 1.00 89.19 84 ASP A C 1
ATOM 595 O O . ASP A 1 84 ? 0.757 -6.446 -21.492 1.00 89.19 84 ASP A O 1
ATOM 599 N N . VAL A 1 85 ? 0.840 -7.134 -19.357 1.00 90.19 85 VAL A N 1
ATOM 600 C CA . VAL A 1 85 ? 0.988 -5.793 -18.781 1.00 90.19 85 VAL A CA 1
ATOM 601 C C . VAL A 1 85 ? 2.406 -5.272 -19.013 1.00 90.19 85 VAL A C 1
ATOM 603 O O . VAL A 1 85 ? 3.397 -5.870 -18.568 1.00 90.19 85 VAL A O 1
ATOM 606 N N . LYS A 1 86 ? 2.510 -4.100 -19.650 1.00 89.38 86 LYS A N 1
ATOM 607 C CA . LYS A 1 86 ? 3.788 -3.418 -19.888 1.00 89.38 86 LYS A CA 1
ATOM 608 C C . LYS A 1 86 ? 4.501 -3.087 -18.579 1.00 89.38 86 LYS A C 1
ATOM 610 O O . LYS A 1 86 ? 3.886 -2.662 -17.601 1.00 89.38 86 LYS A O 1
ATOM 615 N N . THR A 1 87 ? 5.829 -3.184 -18.591 1.00 89.94 87 THR A N 1
ATOM 616 C CA . THR A 1 87 ? 6.682 -2.851 -17.439 1.00 89.94 87 THR A CA 1
ATOM 617 C C . THR A 1 87 ? 6.483 -1.405 -16.962 1.00 89.94 87 THR A C 1
ATOM 619 O O . THR A 1 87 ? 6.559 -1.134 -15.764 1.00 89.94 87 THR A O 1
ATOM 622 N N . THR A 1 88 ? 6.158 -0.490 -17.880 1.00 87.50 88 THR A N 1
ATOM 623 C CA . THR A 1 88 ? 5.827 0.911 -17.586 1.00 87.50 88 THR A CA 1
ATOM 624 C C . THR A 1 88 ? 4.515 1.067 -16.825 1.00 87.50 88 THR A C 1
ATOM 626 O O . THR A 1 88 ? 4.416 1.953 -15.988 1.00 87.50 88 THR A O 1
ATOM 629 N N . ASP A 1 89 ? 3.526 0.203 -17.058 1.00 91.38 89 ASP A N 1
ATOM 630 C CA . ASP A 1 89 ? 2.199 0.323 -16.450 1.00 91.38 89 ASP A CA 1
ATOM 631 C C . ASP A 1 89 ? 2.121 -0.364 -15.076 1.00 91.38 89 ASP A C 1
ATOM 633 O O . ASP A 1 89 ? 1.285 0.005 -14.252 1.00 91.38 89 ASP A O 1
ATOM 637 N N . LEU A 1 90 ? 3.027 -1.302 -14.764 1.00 92.06 90 LEU A N 1
ATOM 638 C CA . LEU A 1 90 ? 3.065 -2.017 -13.476 1.00 92.06 90 LEU A CA 1
ATOM 639 C C . LEU A 1 90 ? 2.975 -1.120 -12.224 1.00 92.06 90 LEU A C 1
ATOM 641 O O . LEU A 1 90 ? 2.255 -1.487 -11.293 1.00 92.06 90 LEU A O 1
ATOM 645 N N . PRO A 1 91 ? 3.627 0.057 -12.145 1.00 92.44 91 PRO A N 1
ATOM 646 C CA . PRO A 1 91 ? 3.521 0.935 -10.978 1.00 92.44 91 PRO A CA 1
ATOM 647 C C . PRO A 1 91 ? 2.099 1.448 -10.746 1.00 92.44 91 PRO A C 1
ATOM 649 O O . PRO A 1 91 ? 1.729 1.732 -9.607 1.00 92.44 91 PRO A O 1
ATOM 652 N N . LEU A 1 92 ? 1.277 1.528 -11.796 1.00 93.94 92 LEU A N 1
ATOM 653 C CA . LEU A 1 92 ? -0.111 1.964 -11.691 1.00 93.94 92 LEU A CA 1
ATOM 654 C C . LEU A 1 92 ? -1.004 0.923 -10.990 1.00 93.94 92 LEU A C 1
ATOM 656 O O . LEU A 1 92 ? -2.046 1.300 -10.454 1.00 93.94 92 LEU A O 1
ATOM 660 N N . LEU A 1 93 ? -0.575 -0.344 -10.874 1.00 94.12 93 LEU A N 1
ATOM 661 C CA . LEU A 1 93 ? -1.228 -1.337 -10.002 1.00 94.12 93 LEU A CA 1
ATOM 662 C C . LEU A 1 93 ? -1.216 -0.896 -8.526 1.00 94.12 93 LEU A C 1
ATOM 664 O O . LEU A 1 93 ? -2.076 -1.289 -7.743 1.00 94.12 93 LEU A O 1
ATOM 668 N N . LEU A 1 94 ? -0.245 -0.066 -8.131 1.00 96.00 94 LEU A N 1
ATOM 669 C CA . LEU A 1 94 ? -0.040 0.364 -6.746 1.00 96.00 94 LEU A CA 1
ATOM 670 C C . LEU A 1 94 ? -0.835 1.620 -6.373 1.00 96.00 94 LEU A C 1
ATOM 672 O O . LEU A 1 94 ? -0.759 2.057 -5.224 1.00 96.00 94 LEU A O 1
ATOM 676 N N . VAL A 1 95 ? -1.592 2.221 -7.298 1.00 96.44 95 VAL A N 1
ATOM 677 C CA . VAL A 1 95 ? -2.308 3.490 -7.058 1.00 96.44 95 VAL A CA 1
ATOM 678 C C . VAL A 1 95 ? -3.192 3.404 -5.812 1.00 96.44 95 VAL A C 1
ATOM 680 O O . VAL A 1 95 ? -3.111 4.272 -4.943 1.00 96.44 95 VAL A O 1
ATOM 683 N N . HIS A 1 96 ? -3.969 2.329 -5.674 1.00 97.00 96 HIS A N 1
ATOM 684 C CA . HIS A 1 96 ? -4.839 2.109 -4.517 1.00 97.00 96 HIS A CA 1
ATOM 685 C C . HIS A 1 96 ? -4.057 1.867 -3.211 1.00 97.00 96 HIS A C 1
ATOM 687 O O . HIS A 1 96 ? -4.466 2.342 -2.150 1.00 97.00 96 HIS A O 1
ATOM 693 N N . ALA A 1 97 ? -2.895 1.209 -3.275 1.00 97.31 97 ALA A N 1
ATOM 694 C CA . ALA A 1 97 ? -2.032 1.000 -2.112 1.00 97.31 97 ALA A CA 1
ATOM 695 C C . ALA A 1 97 ? -1.417 2.321 -1.610 1.00 97.31 97 ALA A C 1
ATOM 697 O O . ALA A 1 97 ? -1.474 2.624 -0.417 1.00 97.31 97 ALA A O 1
ATOM 698 N N . TYR A 1 98 ? -0.904 3.156 -2.521 1.00 96.62 98 TYR A N 1
ATOM 699 C CA . TYR A 1 98 ? -0.391 4.484 -2.175 1.00 96.62 98 TYR A CA 1
ATOM 700 C C . TYR A 1 98 ? -1.503 5.458 -1.765 1.00 96.62 98 TYR A C 1
ATOM 702 O O . TYR A 1 98 ? -1.257 6.322 -0.926 1.00 96.62 98 TYR A O 1
ATOM 710 N N . LEU A 1 99 ? -2.729 5.319 -2.289 1.00 96.12 99 LEU A N 1
ATOM 711 C CA . LEU A 1 99 ? -3.888 6.069 -1.791 1.00 96.12 99 LEU A CA 1
ATOM 712 C C . LEU A 1 99 ? -4.166 5.742 -0.330 1.00 96.12 99 LEU A C 1
ATOM 714 O O . LEU A 1 99 ? -4.323 6.655 0.480 1.00 96.12 99 LEU A O 1
ATOM 718 N N . ALA A 1 100 ? -4.212 4.454 0.010 1.00 96.56 100 ALA A N 1
ATOM 719 C CA . ALA A 1 100 ? -4.431 4.005 1.377 1.00 96.56 100 ALA A CA 1
ATOM 720 C C . ALA A 1 100 ? -3.345 4.544 2.326 1.00 96.56 100 ALA A C 1
ATOM 722 O O . ALA A 1 100 ? -3.667 5.088 3.383 1.00 96.56 100 ALA A O 1
ATOM 723 N N . ASP A 1 101 ? -2.076 4.485 1.914 1.00 94.88 101 ASP A N 1
ATOM 724 C CA . ASP A 1 101 ? -0.952 5.044 2.672 1.00 94.88 101 ASP A CA 1
ATOM 725 C C . ASP A 1 101 ? -1.054 6.570 2.831 1.00 94.88 101 ASP A C 1
ATOM 727 O O . ASP A 1 101 ? -0.897 7.095 3.934 1.00 94.88 101 ASP A O 1
ATOM 731 N N . ALA A 1 102 ? -1.406 7.294 1.764 1.00 94.44 102 ALA A N 1
ATOM 732 C CA . ALA A 1 102 ? -1.588 8.742 1.806 1.00 94.44 102 ALA A CA 1
ATOM 733 C C . ALA A 1 102 ? -2.735 9.151 2.746 1.00 94.44 102 ALA A C 1
ATOM 735 O O . ALA A 1 102 ? -2.562 10.066 3.551 1.00 94.44 102 ALA A O 1
ATOM 736 N N . TYR A 1 103 ? -3.874 8.447 2.710 1.00 94.94 103 TYR A N 1
ATOM 737 C CA . TYR A 1 103 ? -4.967 8.644 3.669 1.00 94.94 103 TYR A CA 1
ATOM 738 C C . TYR A 1 103 ? -4.544 8.308 5.105 1.00 94.94 103 TYR A C 1
ATOM 740 O O . TYR A 1 103 ? -4.951 9.005 6.034 1.00 94.94 103 TYR A O 1
ATOM 748 N N . GLY A 1 104 ? -3.709 7.282 5.297 1.00 93.31 104 GLY A N 1
ATOM 749 C CA . GLY A 1 104 ? -3.164 6.900 6.602 1.00 93.31 104 GLY A CA 1
ATOM 750 C C . GLY A 1 104 ? -2.288 7.978 7.246 1.00 93.31 104 GLY A C 1
ATOM 751 O O . GLY A 1 104 ? -2.273 8.098 8.471 1.00 93.31 104 GLY A O 1
ATOM 752 N N . ARG A 1 105 ? -1.614 8.803 6.433 1.00 92.75 105 ARG A N 1
ATOM 753 C CA . ARG A 1 105 ? -0.764 9.923 6.882 1.00 92.75 105 ARG A CA 1
ATOM 754 C C . ARG A 1 105 ? -1.541 11.196 7.236 1.00 92.75 105 ARG A C 1
ATOM 756 O O . ARG A 1 105 ? -0.965 12.098 7.845 1.00 92.75 105 ARG A O 1
ATOM 763 N N . LEU A 1 106 ? -2.817 11.296 6.857 1.00 92.31 106 LEU A N 1
ATOM 764 C CA . LEU A 1 106 ? -3.630 12.480 7.135 1.00 92.31 106 LEU A CA 1
ATOM 765 C C . LEU A 1 106 ? -4.020 12.567 8.609 1.00 92.31 106 LEU A C 1
ATOM 767 O O . LEU A 1 106 ? -4.460 11.596 9.229 1.00 92.31 106 LEU A O 1
ATOM 771 N N . ARG A 1 107 ? -3.931 13.777 9.163 1.00 91.94 107 ARG A N 1
ATOM 772 C CA . ARG A 1 107 ? -4.422 14.050 10.518 1.00 91.94 107 ARG A CA 1
ATOM 773 C C . ARG A 1 107 ? -5.948 14.116 10.518 1.00 91.94 107 ARG A C 1
ATOM 775 O O . ARG A 1 107 ? -6.552 14.726 9.639 1.00 91.94 107 ARG A O 1
ATOM 782 N N . THR A 1 108 ? -6.569 13.512 11.528 1.00 92.44 108 THR A N 1
ATOM 783 C CA . THR A 1 108 ? -8.031 13.461 11.673 1.00 92.44 108 THR A CA 1
ATOM 784 C C . THR A 1 108 ? -8.489 14.140 12.955 1.00 92.44 108 THR A C 1
ATOM 786 O O . THR A 1 108 ? -7.961 13.852 14.032 1.00 92.44 108 THR A O 1
ATOM 789 N N . ASP A 1 109 ? -9.531 14.962 12.856 1.00 91.25 109 ASP A N 1
ATOM 790 C CA . ASP A 1 109 ? -10.096 15.692 13.990 1.00 91.25 109 ASP A CA 1
ATOM 791 C C . ASP A 1 109 ? -11.196 14.870 14.684 1.00 91.25 109 ASP A C 1
ATOM 793 O O . ASP A 1 109 ? -12.388 14.977 14.395 1.00 91.25 109 ASP A O 1
ATOM 797 N N . GLY A 1 110 ? -10.779 14.011 15.617 1.00 90.69 110 GLY A N 1
ATOM 798 C CA . GLY A 1 110 ? -11.671 13.245 16.492 1.00 90.69 110 GLY A CA 1
ATOM 799 C C . GLY A 1 110 ? -12.149 11.886 15.946 1.00 90.69 110 GLY A C 1
ATOM 800 O O . GLY A 1 110 ? -11.830 11.501 14.818 1.00 90.69 110 GLY A O 1
ATOM 801 N N . PRO A 1 111 ? -12.921 11.124 16.752 1.00 91.06 111 PRO A N 1
ATOM 802 C CA . PRO A 1 111 ? -13.231 9.719 16.463 1.00 91.06 111 PRO A CA 1
ATOM 803 C C . PRO A 1 111 ? -14.086 9.505 15.210 1.00 91.06 111 PRO A C 1
ATOM 805 O O . PRO A 1 111 ? -13.870 8.545 14.479 1.00 91.06 111 PRO A O 1
ATOM 808 N N . GLN A 1 112 ? -15.035 10.402 14.928 1.00 92.06 112 GLN A N 1
ATOM 809 C CA . GLN A 1 112 ? -15.899 10.301 13.744 1.00 92.06 112 GLN A CA 1
ATOM 810 C C . GLN A 1 112 ? -15.119 10.535 12.444 1.00 92.06 112 GLN A C 1
ATOM 812 O O . GLN A 1 112 ? -15.272 9.773 11.489 1.00 92.06 112 GLN A O 1
ATOM 817 N N . ALA A 1 113 ? -14.253 11.554 12.419 1.00 93.12 113 ALA A N 1
ATOM 818 C CA . ALA A 1 113 ? -13.385 11.823 11.277 1.00 93.12 113 ALA A CA 1
ATOM 819 C C . ALA A 1 113 ? -12.398 10.668 11.053 1.00 93.12 113 ALA A C 1
ATOM 821 O O . ALA A 1 113 ? -12.221 10.223 9.919 1.00 93.12 113 ALA A O 1
ATOM 822 N N . ARG A 1 114 ? -11.823 10.119 12.136 1.00 94.94 114 ARG A N 1
ATOM 823 C CA . ARG A 1 114 ? -10.945 8.946 12.058 1.00 94.94 114 ARG A CA 1
ATOM 824 C C . ARG A 1 114 ? -11.678 7.706 11.556 1.00 94.94 114 ARG A C 1
ATOM 826 O O . ARG A 1 114 ? -11.152 7.021 10.690 1.00 94.94 114 ARG A O 1
ATOM 833 N N . LEU A 1 115 ? -12.903 7.449 12.019 1.00 94.31 115 LEU A N 1
ATOM 834 C CA . LEU A 1 115 ? -13.724 6.334 11.538 1.00 94.31 115 LEU A CA 1
ATOM 835 C C . LEU A 1 115 ? -13.946 6.417 10.023 1.00 94.31 115 LEU A C 1
ATOM 837 O O . LEU A 1 115 ? -13.834 5.415 9.318 1.00 94.31 115 LEU A O 1
ATOM 841 N N . ALA A 1 116 ? -14.275 7.607 9.523 1.00 93.81 116 ALA A N 1
ATOM 842 C CA . ALA A 1 116 ? -14.479 7.816 8.099 1.00 93.81 116 ALA A CA 1
ATOM 843 C C . ALA A 1 116 ? -13.173 7.596 7.310 1.00 93.81 116 ALA A C 1
ATOM 845 O O . ALA A 1 116 ? -13.211 6.920 6.284 1.00 93.81 116 ALA A O 1
ATOM 846 N N . ALA A 1 117 ? -12.027 8.055 7.829 1.00 94.44 117 ALA A N 1
ATOM 847 C CA . ALA A 1 117 ? -10.715 7.814 7.226 1.00 94.44 117 ALA A CA 1
ATOM 848 C C . ALA A 1 117 ? -10.332 6.322 7.220 1.00 94.44 117 ALA A C 1
ATOM 850 O O . ALA A 1 117 ? -9.904 5.795 6.199 1.00 94.44 117 ALA A O 1
ATOM 851 N N . VAL A 1 118 ? -10.547 5.601 8.322 1.00 95.75 118 VAL A N 1
ATOM 852 C CA . VAL A 1 118 ? -10.288 4.152 8.411 1.00 95.75 118 VAL A CA 1
ATOM 853 C C . VAL A 1 118 ? -11.135 3.381 7.398 1.00 95.75 118 VAL A C 1
ATOM 855 O O . VAL A 1 118 ? -10.623 2.492 6.722 1.00 95.75 118 VAL A O 1
ATOM 858 N N . LYS A 1 119 ? -12.410 3.754 7.216 1.00 95.69 119 LYS A N 1
ATOM 859 C CA . LYS A 1 119 ? -13.278 3.152 6.190 1.00 95.69 119 LYS A CA 1
ATOM 860 C C . LYS A 1 119 ? -12.763 3.412 4.774 1.00 95.69 119 LYS A C 1
ATOM 862 O O . LYS A 1 119 ? -12.789 2.497 3.954 1.00 95.69 119 LYS A O 1
ATOM 867 N N . THR A 1 120 ? -12.282 4.623 4.484 1.00 96.19 120 THR A N 1
ATOM 868 C CA . THR A 1 120 ? -11.697 4.923 3.170 1.00 96.19 120 THR A CA 1
ATOM 869 C C . THR A 1 120 ? -10.399 4.155 2.944 1.00 96.19 120 THR A C 1
ATOM 871 O O . THR A 1 120 ? -10.253 3.544 1.893 1.00 96.19 120 THR A O 1
ATOM 874 N N . ILE A 1 121 ? -9.500 4.097 3.934 1.00 97.12 121 ILE A N 1
ATOM 875 C CA . ILE A 1 121 ? -8.237 3.342 3.848 1.00 97.12 121 ILE A CA 1
ATOM 876 C C . ILE A 1 121 ? -8.528 1.852 3.615 1.00 97.12 121 ILE A C 1
ATOM 878 O O . ILE A 1 121 ? -7.956 1.247 2.711 1.00 97.12 121 ILE A O 1
ATOM 882 N N . GLN A 1 122 ? -9.475 1.278 4.366 1.00 96.50 122 GLN A N 1
ATOM 883 C CA . GLN A 1 122 ? -9.906 -0.111 4.200 1.00 96.50 122 GLN A CA 1
ATOM 884 C C . GLN A 1 122 ? -10.413 -0.379 2.775 1.00 96.50 122 GLN A C 1
ATOM 886 O O . GLN A 1 122 ? -10.000 -1.357 2.157 1.00 96.50 122 GLN A O 1
ATOM 891 N N . SER A 1 123 ? -11.271 0.495 2.238 1.00 97.12 123 SER A N 1
ATOM 892 C CA . SER A 1 123 ? -11.792 0.362 0.872 1.00 97.12 123 SER A CA 1
ATOM 893 C C . SER A 1 123 ? -10.683 0.413 -0.181 1.00 97.12 123 SER A C 1
ATOM 895 O O . SER A 1 123 ? -10.735 -0.339 -1.149 1.00 97.12 123 SER A O 1
ATOM 897 N N . GLN A 1 124 ? -9.683 1.281 -0.003 1.00 97.50 124 GLN A N 1
ATOM 898 C CA . GLN A 1 124 ? -8.565 1.413 -0.940 1.00 97.50 124 GLN A CA 1
ATOM 899 C C . GLN A 1 124 ? -7.663 0.170 -0.920 1.00 97.50 124 GLN A C 1
ATOM 901 O O . GLN A 1 124 ? -7.364 -0.387 -1.973 1.00 97.50 124 GLN A O 1
ATOM 906 N N . PHE A 1 125 ? -7.312 -0.353 0.260 1.00 97.50 125 PHE A N 1
ATOM 907 C CA . PHE A 1 125 ? -6.572 -1.618 0.340 1.00 97.50 125 PHE A CA 1
ATOM 908 C C . PHE A 1 125 ? -7.364 -2.803 -0.227 1.00 97.50 125 PHE A C 1
ATOM 910 O O . PHE A 1 125 ? -6.780 -3.664 -0.877 1.00 97.50 125 PHE A O 1
ATOM 917 N N . GLN A 1 126 ? -8.686 -2.855 -0.040 1.00 96.12 126 GLN A N 1
ATOM 918 C CA . GLN A 1 126 ? -9.523 -3.907 -0.630 1.00 96.12 126 GLN A CA 1
ATOM 919 C C . GLN A 1 126 ? -9.554 -3.845 -2.163 1.00 96.12 126 GLN A C 1
ATOM 921 O O . GLN A 1 126 ? -9.476 -4.890 -2.809 1.00 96.12 126 GLN A O 1
ATOM 926 N N . GLN A 1 127 ? -9.630 -2.644 -2.746 1.00 95.62 127 GLN A N 1
ATOM 927 C CA . GLN A 1 127 ? -9.537 -2.452 -4.199 1.00 95.62 127 GLN A CA 1
ATOM 928 C C . GLN A 1 127 ? -8.185 -2.938 -4.732 1.00 95.62 127 GLN A C 1
ATOM 930 O O . GLN A 1 127 ? -8.154 -3.741 -5.661 1.00 95.62 127 GLN A O 1
ATOM 935 N N . PHE A 1 128 ? -7.090 -2.545 -4.075 1.00 97.12 128 PHE A N 1
ATOM 936 C CA . PHE A 1 128 ? -5.744 -3.023 -4.396 1.00 97.12 128 PHE A CA 1
ATOM 937 C C . PHE A 1 128 ? -5.637 -4.555 -4.343 1.00 97.12 128 PHE A C 1
ATOM 939 O O . PHE A 1 128 ? -5.212 -5.181 -5.308 1.00 97.12 128 PHE A O 1
ATOM 946 N N . MET A 1 129 ? -6.076 -5.176 -3.245 1.00 95.88 129 MET A N 1
ATOM 947 C CA . MET A 1 129 ? -5.998 -6.630 -3.076 1.00 95.88 129 MET A CA 1
ATOM 948 C C . MET A 1 129 ? -6.838 -7.381 -4.114 1.00 95.88 129 MET A C 1
ATOM 950 O O . MET A 1 129 ? -6.386 -8.392 -4.637 1.00 95.88 129 MET A O 1
ATOM 954 N N . THR A 1 130 ? -8.028 -6.875 -4.453 1.00 94.56 130 THR A N 1
ATOM 955 C CA . THR A 1 130 ? -8.890 -7.472 -5.490 1.00 94.56 130 THR A CA 1
ATOM 956 C C . THR A 1 130 ? -8.220 -7.419 -6.863 1.00 94.56 130 THR A C 1
ATOM 958 O O . THR A 1 130 ? -8.258 -8.387 -7.623 1.00 94.56 130 THR A O 1
ATOM 961 N N . GLN A 1 131 ? -7.565 -6.299 -7.172 1.00 93.69 131 GLN A N 1
ATOM 962 C CA . GLN A 1 131 ? -6.803 -6.148 -8.404 1.00 93.69 131 GLN A CA 1
ATOM 963 C C . GLN A 1 131 ? -5.607 -7.107 -8.432 1.00 93.69 131 GLN A C 1
ATOM 965 O O . GLN A 1 131 ? -5.428 -7.818 -9.415 1.00 93.69 131 GLN A O 1
ATOM 970 N N . CYS A 1 132 ? -4.837 -7.213 -7.346 1.00 94.62 132 CYS A N 1
ATOM 971 C CA . CYS A 1 132 ? -3.740 -8.177 -7.255 1.00 94.62 132 CYS A CA 1
ATOM 972 C C . CYS A 1 132 ? -4.204 -9.635 -7.368 1.00 94.62 132 CYS A C 1
ATOM 974 O O . CYS A 1 132 ? -3.504 -10.438 -7.977 1.00 94.62 132 CYS A O 1
ATOM 976 N N . ASP A 1 133 ? -5.362 -9.983 -6.806 1.00 93.56 133 ASP A N 1
ATOM 977 C CA . ASP A 1 133 ? -5.922 -11.334 -6.908 1.00 93.56 133 ASP A CA 1
ATOM 978 C C . ASP A 1 133 ? -6.330 -11.677 -8.347 1.00 93.56 133 ASP A C 1
ATOM 980 O O . ASP A 1 133 ? -6.073 -12.781 -8.811 1.00 93.56 133 ASP A O 1
ATOM 984 N N . THR A 1 134 ? -6.872 -10.701 -9.083 1.00 92.88 134 THR A N 1
ATOM 985 C CA . THR A 1 134 ? -7.254 -10.853 -10.501 1.00 92.88 134 THR A CA 1
ATOM 986 C C . THR A 1 134 ? -6.060 -11.229 -11.386 1.00 92.88 134 THR A C 1
ATOM 988 O O . THR A 1 134 ? -6.214 -12.007 -12.320 1.00 92.88 134 THR A O 1
ATOM 991 N N . TYR A 1 135 ? -4.870 -10.712 -11.068 1.00 92.88 135 TYR A N 1
ATOM 992 C CA . TYR A 1 135 ? -3.616 -11.016 -11.767 1.00 92.88 135 TYR A CA 1
ATOM 993 C C . TYR A 1 135 ? -2.798 -12.137 -11.098 1.00 92.88 135 TYR A C 1
ATOM 995 O O . TYR A 1 135 ? -1.627 -12.315 -11.430 1.00 92.88 135 TYR A O 1
ATOM 1003 N N . ASP A 1 136 ? -3.372 -12.858 -10.125 1.00 92.25 136 ASP A N 1
ATOM 1004 C CA . ASP A 1 136 ? -2.706 -13.916 -9.348 1.00 92.25 136 ASP A CA 1
ATOM 1005 C C . ASP A 1 136 ? -1.363 -13.491 -8.714 1.00 92.25 136 ASP A C 1
ATOM 1007 O O . ASP A 1 136 ? -0.447 -14.287 -8.499 1.00 92.25 136 ASP A O 1
ATOM 1011 N N . LEU A 1 137 ? -1.260 -12.214 -8.341 1.00 93.75 137 LEU A N 1
ATOM 1012 C CA . LEU A 1 137 ? -0.058 -11.623 -7.748 1.00 93.75 137 LEU A CA 1
ATOM 1013 C C . LEU A 1 137 ? 0.103 -11.947 -6.259 1.00 93.75 137 LEU A C 1
ATOM 1015 O O . LEU A 1 137 ? 1.163 -11.682 -5.692 1.00 93.75 137 LEU A O 1
ATOM 1019 N N . ILE A 1 138 ? -0.932 -12.487 -5.607 1.00 94.50 138 ILE A N 1
ATOM 1020 C CA . ILE A 1 138 ? -0.911 -12.789 -4.172 1.00 94.50 138 ILE A CA 1
ATOM 1021 C C . ILE A 1 138 ? -0.181 -14.121 -3.939 1.00 94.50 138 ILE A C 1
ATOM 1023 O O . ILE A 1 138 ? -0.704 -15.181 -4.301 1.00 94.50 138 ILE A O 1
ATOM 1027 N N . PRO A 1 139 ? 0.994 -14.116 -3.276 1.00 92.06 139 PRO A N 1
ATOM 1028 C CA . PRO A 1 139 ? 1.733 -15.341 -3.003 1.00 92.06 139 PRO A CA 1
ATOM 1029 C C . PRO A 1 139 ? 0.928 -16.315 -2.138 1.00 92.06 139 PRO A C 1
ATOM 1031 O O . PRO A 1 139 ? 0.163 -15.918 -1.256 1.00 92.06 139 PRO A O 1
ATOM 1034 N N . ARG A 1 140 ? 1.162 -17.617 -2.323 1.00 90.38 140 ARG A N 1
ATOM 1035 C CA . ARG A 1 140 ? 0.482 -18.670 -1.551 1.00 90.38 140 ARG A CA 1
ATOM 1036 C C . ARG A 1 140 ? 0.661 -18.511 -0.039 1.00 90.38 140 ARG A C 1
ATOM 1038 O O . ARG A 1 140 ? -0.284 -18.746 0.711 1.00 90.38 140 ARG A O 1
ATOM 1045 N N . ASP A 1 141 ? 1.848 -18.104 0.396 1.00 90.06 141 ASP A N 1
ATOM 1046 C CA . ASP A 1 141 ? 2.158 -17.912 1.814 1.00 90.06 141 ASP A CA 1
ATOM 1047 C C . ASP A 1 141 ? 1.345 -16.757 2.420 1.00 90.06 141 ASP A C 1
ATOM 1049 O O . ASP A 1 141 ? 0.866 -16.860 3.549 1.00 90.06 141 ASP A O 1
ATOM 1053 N N . GLU A 1 142 ? 1.121 -15.690 1.644 1.00 91.81 142 GLU A N 1
ATOM 1054 C CA . GLU A 1 142 ? 0.273 -14.555 2.026 1.00 91.81 142 GLU A CA 1
ATOM 1055 C C . GLU A 1 142 ? -1.201 -14.970 2.096 1.00 91.81 142 GLU A C 1
ATOM 1057 O O . GLU A 1 142 ? -1.849 -14.721 3.113 1.00 91.81 142 GLU A O 1
ATOM 1062 N N . ARG A 1 143 ? -1.709 -15.697 1.085 1.00 91.56 143 ARG A N 1
ATOM 1063 C CA . ARG A 1 143 ? -3.070 -16.276 1.106 1.00 91.56 143 ARG A CA 1
ATOM 1064 C C . ARG A 1 143 ? -3.270 -17.161 2.346 1.00 91.56 143 ARG A C 1
ATOM 1066 O O . ARG A 1 143 ? -4.224 -16.981 3.098 1.00 91.56 143 ARG A O 1
ATOM 1073 N N . SER A 1 144 ? -2.313 -18.051 2.629 1.00 91.19 144 SER A N 1
ATOM 1074 C CA . SER A 1 144 ? -2.361 -18.929 3.805 1.00 91.19 144 SER A CA 1
ATOM 1075 C C . SER A 1 144 ? -2.359 -18.159 5.127 1.00 91.19 144 SER A C 1
ATOM 1077 O O . SER A 1 144 ? -2.995 -18.601 6.084 1.00 91.19 144 SER A O 1
ATOM 1079 N N . TYR A 1 145 ? -1.624 -17.050 5.217 1.00 90.75 145 TYR A N 1
ATOM 1080 C CA . TYR A 1 145 ? -1.602 -16.211 6.411 1.00 90.75 145 TYR A CA 1
ATOM 1081 C C . TYR A 1 145 ? -2.925 -15.464 6.600 1.00 90.75 145 TYR A C 1
ATOM 1083 O O . TYR A 1 145 ? -3.458 -15.459 7.710 1.00 90.75 145 TYR A O 1
ATOM 1091 N N . MET A 1 146 ? -3.479 -14.888 5.528 1.00 89.56 146 MET A N 1
ATOM 1092 C CA . MET A 1 146 ? -4.782 -14.218 5.555 1.00 89.56 146 MET A CA 1
ATOM 1093 C C . MET A 1 146 ? -5.881 -15.160 6.047 1.00 89.56 146 MET A C 1
ATOM 1095 O O . MET A 1 146 ? -6.614 -14.817 6.977 1.00 89.56 146 MET A O 1
ATOM 1099 N N . ASP A 1 147 ? -5.946 -16.370 5.490 1.00 89.12 147 ASP A N 1
ATOM 1100 C CA . ASP A 1 147 ? -6.933 -17.377 5.879 1.00 89.12 147 ASP A CA 1
ATOM 1101 C C . ASP A 1 147 ? -6.770 -17.790 7.346 1.00 89.12 147 ASP A C 1
ATOM 1103 O O . ASP A 1 147 ? -7.753 -17.959 8.067 1.00 89.12 147 ASP A O 1
ATOM 1107 N N . ALA A 1 148 ? -5.527 -17.916 7.819 1.00 90.00 148 ALA A N 1
ATOM 1108 C CA . ALA A 1 148 ? -5.231 -18.301 9.194 1.00 90.00 148 ALA A CA 1
ATOM 1109 C C . ALA A 1 148 ? -5.493 -17.182 10.216 1.00 90.00 148 ALA A C 1
ATOM 1111 O O . ALA A 1 148 ? -5.840 -17.487 11.357 1.00 90.00 148 ALA A O 1
ATOM 1112 N N . MET A 1 149 ? -5.319 -15.909 9.841 1.00 87.12 149 MET A N 1
ATOM 1113 C CA . MET A 1 149 ? -5.455 -14.755 10.744 1.00 87.12 149 MET A CA 1
ATOM 1114 C C . MET A 1 149 ? -6.806 -14.045 10.664 1.00 87.12 149 MET A C 1
ATOM 1116 O O . MET A 1 149 ? -7.116 -13.236 11.540 1.00 87.12 149 MET A O 1
ATOM 1120 N N . THR A 1 150 ? -7.659 -14.397 9.705 1.00 85.81 150 THR A N 1
ATOM 1121 C CA . THR A 1 150 ? -9.025 -13.870 9.638 1.00 85.81 150 THR A CA 1
ATOM 1122 C C . THR A 1 150 ? -9.965 -14.661 10.570 1.00 85.81 150 THR A C 1
ATOM 1124 O O . THR A 1 150 ? -9.937 -15.899 10.605 1.00 85.81 150 THR A O 1
ATOM 1127 N N . PRO A 1 151 ? -10.824 -14.002 11.371 1.00 81.88 151 PRO A N 1
ATOM 1128 C CA . PRO A 1 151 ? -11.859 -14.691 12.143 1.00 81.88 151 PRO A CA 1
ATOM 1129 C C . PRO A 1 151 ? -12.852 -15.437 11.228 1.00 81.88 151 PRO A C 1
ATOM 1131 O O . PRO A 1 151 ? -13.251 -14.885 10.206 1.00 81.88 151 PRO A O 1
ATOM 1134 N N . PRO A 1 152 ? -13.314 -16.657 11.579 1.00 84.06 152 PRO A N 1
ATOM 1135 C CA . PRO A 1 152 ? -13.124 -17.363 12.850 1.00 84.06 152 PRO A CA 1
ATOM 1136 C C . PRO A 1 152 ? -11.894 -18.287 12.901 1.00 84.06 152 PRO A C 1
ATOM 1138 O O . PRO A 1 152 ? -11.630 -18.868 13.955 1.00 84.06 152 PRO A O 1
ATOM 1141 N N . ALA A 1 153 ? -11.155 -18.467 11.802 1.00 85.69 153 ALA A N 1
ATOM 1142 C CA . ALA A 1 153 ? -10.015 -19.387 11.739 1.00 85.69 153 ALA A CA 1
ATOM 1143 C C . ALA A 1 153 ? -8.911 -18.999 12.733 1.00 85.69 153 ALA A C 1
ATOM 1145 O O . ALA A 1 153 ? -8.420 -19.856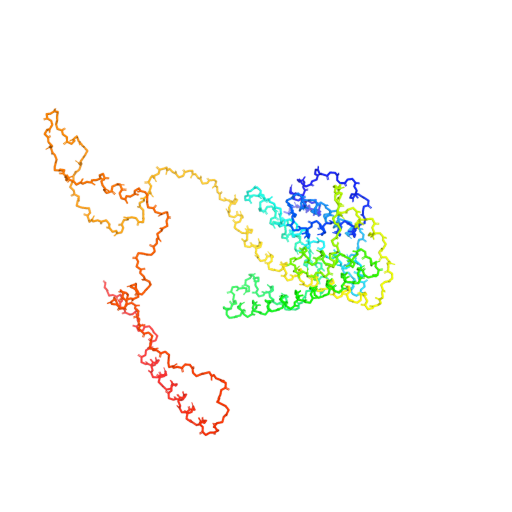 13.472 1.00 85.69 153 ALA A O 1
ATOM 1146 N N . ALA A 1 154 ? -8.644 -17.696 12.864 1.00 84.94 154 ALA A N 1
ATOM 1147 C CA . ALA A 1 154 ? -7.700 -17.155 13.837 1.00 84.94 154 ALA A CA 1
ATOM 1148 C C . ALA A 1 154 ? -7.950 -17.660 15.260 1.00 84.94 154 ALA A C 1
ATOM 1150 O O . ALA A 1 154 ? -7.005 -18.005 15.968 1.00 84.94 154 ALA A O 1
ATOM 1151 N N . ALA A 1 155 ? -9.214 -17.765 15.684 1.00 85.75 155 ALA A N 1
ATOM 1152 C CA . ALA A 1 155 ? -9.580 -18.202 17.033 1.00 85.75 155 ALA A CA 1
ATOM 1153 C C . ALA A 1 155 ? -9.206 -19.666 17.322 1.00 85.75 155 ALA A C 1
ATOM 1155 O O . ALA A 1 155 ? -9.043 -20.034 18.482 1.00 85.75 155 ALA A O 1
ATOM 1156 N N . LYS A 1 156 ? -9.050 -20.493 16.282 1.00 87.94 156 LYS A N 1
ATOM 1157 C CA . LYS A 1 156 ? -8.682 -21.913 16.392 1.00 87.94 156 LYS A CA 1
ATOM 1158 C C . LYS A 1 156 ? -7.169 -22.140 16.361 1.00 87.94 156 LYS A C 1
ATOM 1160 O O . LYS A 1 156 ? -6.715 -23.241 16.659 1.00 87.94 156 LYS A O 1
ATOM 1165 N N . LEU A 1 157 ? -6.394 -21.122 15.988 1.00 87.56 157 LEU A N 1
ATOM 1166 C CA . LEU A 1 157 ? -4.951 -21.229 15.809 1.00 87.56 157 LEU A CA 1
ATOM 1167 C C . LEU A 1 157 ? -4.224 -21.244 17.161 1.00 87.56 157 LEU A C 1
ATOM 1169 O O . LEU A 1 157 ? -4.369 -20.316 17.962 1.00 87.56 157 LEU A O 1
ATOM 1173 N N . GLY A 1 158 ? -3.402 -22.271 17.391 1.00 91.31 158 GLY A N 1
ATOM 1174 C CA . GLY A 1 158 ? -2.560 -22.374 18.585 1.00 91.31 158 GLY A CA 1
ATOM 1175 C C . GLY A 1 158 ? -1.477 -21.289 18.643 1.00 91.31 158 GLY A C 1
ATOM 1176 O O . GLY A 1 158 ? -1.081 -20.726 17.618 1.00 91.31 158 GLY A O 1
ATOM 1177 N N . GLY A 1 159 ? -0.962 -21.008 19.845 1.00 90.94 159 GLY A N 1
ATOM 1178 C CA . GLY A 1 159 ? 0.077 -19.991 20.059 1.00 90.94 159 GLY A CA 1
ATOM 1179 C C . GLY A 1 159 ? 1.340 -20.226 19.223 1.00 90.94 159 GLY A C 1
ATOM 1180 O O . GLY A 1 159 ? 1.843 -19.292 18.596 1.00 90.94 159 GLY A O 1
ATOM 1181 N N . ASP A 1 160 ? 1.794 -21.478 19.132 1.00 91.38 160 ASP A N 1
ATOM 1182 C CA . ASP A 1 160 ? 2.983 -21.850 18.356 1.00 91.38 160 ASP A CA 1
ATOM 1183 C C . ASP A 1 160 ? 2.787 -21.635 16.852 1.00 91.38 160 ASP A C 1
ATOM 1185 O O . ASP A 1 160 ? 3.660 -21.088 16.183 1.00 91.38 160 ASP A O 1
ATOM 1189 N N . GLN A 1 161 ? 1.611 -21.978 16.317 1.00 89.44 161 GLN A N 1
ATOM 1190 C CA . GLN A 1 161 ? 1.286 -21.749 14.906 1.00 89.44 161 GLN A CA 1
ATOM 1191 C C . GLN A 1 161 ? 1.287 -20.251 14.584 1.00 89.44 161 GLN A C 1
ATOM 1193 O O . GLN A 1 161 ? 1.924 -19.828 13.620 1.00 89.44 161 GLN A O 1
ATOM 1198 N N . ARG A 1 162 ? 0.655 -19.427 15.433 1.00 88.75 162 ARG A N 1
ATOM 1199 C CA . ARG A 1 162 ? 0.665 -17.961 15.283 1.00 88.75 162 ARG A CA 1
ATOM 1200 C C . ARG A 1 162 ? 2.081 -17.392 15.317 1.00 88.75 162 ARG A C 1
ATOM 1202 O O . ARG A 1 162 ? 2.411 -16.517 14.517 1.00 88.75 162 ARG A O 1
ATOM 1209 N N . ARG A 1 163 ? 2.924 -17.884 16.229 1.00 91.56 163 ARG A N 1
ATOM 1210 C CA . ARG A 1 163 ? 4.333 -17.485 16.316 1.00 91.56 163 ARG A CA 1
ATOM 1211 C C . ARG A 1 163 ? 5.095 -17.866 15.046 1.00 91.56 163 ARG A C 1
ATOM 1213 O O . ARG A 1 163 ? 5.827 -17.031 14.523 1.00 91.56 163 ARG A O 1
ATOM 1220 N N . ASN A 1 164 ? 4.904 -19.077 14.533 1.00 91.00 164 ASN A N 1
ATOM 1221 C CA . ASN A 1 164 ? 5.593 -19.560 13.336 1.00 91.00 164 ASN A CA 1
ATOM 1222 C C . ASN A 1 164 ? 5.222 -18.746 12.092 1.00 91.00 164 ASN A C 1
ATOM 1224 O O . ASN A 1 164 ? 6.122 -18.330 11.363 1.00 91.00 164 ASN A O 1
ATOM 1228 N N . PHE A 1 165 ? 3.935 -18.430 11.903 1.00 89.88 165 PHE A N 1
ATOM 1229 C CA . PHE A 1 165 ? 3.485 -17.524 10.841 1.00 89.88 165 PHE A CA 1
ATOM 1230 C C . PHE A 1 165 ? 4.176 -16.156 10.925 1.00 89.88 165 PHE A C 1
ATOM 1232 O O . PHE A 1 165 ? 4.693 -15.666 9.923 1.00 89.88 165 PHE A O 1
ATOM 1239 N N . LYS A 1 166 ? 4.269 -15.568 12.126 1.00 89.19 166 LYS A N 1
ATOM 1240 C CA . LYS A 1 166 ? 4.960 -14.284 12.334 1.00 89.19 166 LYS A CA 1
ATOM 1241 C C . LYS A 1 166 ? 6.457 -14.362 12.037 1.00 89.19 166 LYS A C 1
ATOM 1243 O O . LYS A 1 166 ? 6.994 -13.459 11.407 1.00 89.19 166 LYS A O 1
ATOM 1248 N N . ILE A 1 167 ? 7.136 -15.431 12.462 1.00 92.69 167 ILE A N 1
ATOM 1249 C CA . ILE A 1 167 ? 8.571 -15.620 12.195 1.00 92.69 167 ILE A CA 1
ATOM 1250 C C . ILE A 1 167 ? 8.826 -15.767 10.692 1.00 92.69 167 ILE A C 1
ATOM 1252 O O . ILE A 1 167 ? 9.744 -15.134 10.172 1.00 92.69 167 ILE A O 1
ATOM 1256 N N . ALA A 1 168 ? 8.031 -16.586 9.998 1.00 90.88 168 ALA A N 1
ATOM 1257 C CA . ALA A 1 168 ? 8.158 -16.787 8.558 1.00 90.88 168 ALA A CA 1
ATOM 1258 C C . ALA A 1 168 ? 7.935 -15.472 7.797 1.00 90.88 168 ALA A C 1
ATOM 1260 O O . ALA A 1 168 ? 8.786 -15.072 7.003 1.00 90.88 168 ALA A O 1
ATOM 1261 N N . ARG A 1 169 ? 6.859 -14.747 8.128 1.00 90.94 169 ARG A N 1
ATOM 1262 C CA . ARG A 1 169 ? 6.536 -13.442 7.537 1.00 90.94 169 ARG A CA 1
ATOM 1263 C C . ARG A 1 169 ? 7.623 -12.402 7.794 1.00 90.94 169 ARG A C 1
ATOM 1265 O O . ARG A 1 169 ? 8.009 -11.694 6.874 1.00 90.94 169 ARG A O 1
ATOM 1272 N N . PHE A 1 170 ? 8.168 -12.339 9.010 1.00 92.31 170 PHE A N 1
ATOM 1273 C CA . PHE A 1 170 ? 9.248 -11.409 9.347 1.00 92.31 170 PHE A CA 1
ATOM 1274 C C . PHE A 1 170 ? 10.524 -11.688 8.540 1.00 92.31 170 PHE A C 1
ATOM 1276 O O . PHE A 1 170 ? 11.134 -10.764 8.004 1.00 92.31 170 PHE A O 1
ATOM 1283 N N . LYS A 1 171 ? 10.914 -12.964 8.406 1.00 93.69 171 LYS A N 1
ATOM 1284 C CA . LYS A 1 171 ? 12.057 -13.361 7.567 1.00 93.69 171 LYS A CA 1
ATOM 1285 C C . LYS A 1 171 ? 11.823 -12.997 6.098 1.00 93.69 171 LYS A C 1
ATOM 1287 O O . LYS A 1 171 ? 12.713 -12.416 5.482 1.00 93.69 171 LYS A O 1
ATOM 1292 N N . ALA A 1 172 ? 10.630 -13.284 5.576 1.00 91.69 172 ALA A N 1
ATOM 1293 C CA . ALA A 1 172 ? 10.248 -12.947 4.208 1.00 91.69 172 ALA A CA 1
ATOM 1294 C C . ALA A 1 172 ? 10.230 -11.426 3.968 1.00 91.69 172 ALA A C 1
ATOM 1296 O O . ALA A 1 172 ? 10.760 -10.974 2.958 1.00 91.69 172 ALA A O 1
ATOM 1297 N N . SER A 1 173 ? 9.700 -10.633 4.911 1.00 92.75 173 SER A N 1
ATOM 1298 C CA . SER A 1 173 ? 9.706 -9.162 4.836 1.00 92.75 173 SER A CA 1
ATOM 1299 C C . SER A 1 173 ? 11.124 -8.627 4.738 1.00 92.75 173 SER A C 1
ATOM 1301 O O . SER A 1 173 ? 11.443 -7.891 3.811 1.00 92.75 173 SER A O 1
ATOM 1303 N N . ARG A 1 174 ? 12.013 -9.084 5.627 1.00 93.31 174 ARG A N 1
ATOM 1304 C CA . ARG A 1 174 ? 13.408 -8.640 5.643 1.00 93.31 174 ARG A CA 1
ATOM 1305 C C . ARG A 1 174 ? 14.140 -8.966 4.340 1.00 93.31 174 ARG A C 1
ATOM 1307 O O . ARG A 1 174 ? 14.879 -8.126 3.838 1.00 93.31 174 ARG A O 1
ATOM 1314 N N . GLN A 1 175 ? 13.947 -10.171 3.802 1.00 93.44 175 GLN A N 1
ATOM 1315 C CA . GLN A 1 175 ? 14.550 -10.571 2.528 1.00 93.44 175 GLN A CA 1
ATOM 1316 C C . GLN A 1 175 ? 13.994 -9.748 1.355 1.00 93.44 175 GLN A C 1
ATOM 1318 O O . GLN A 1 175 ? 14.747 -9.328 0.478 1.00 93.44 175 GLN A O 1
ATOM 1323 N N . ARG A 1 176 ? 12.683 -9.492 1.339 1.00 93.75 176 ARG A N 1
ATOM 1324 C CA . ARG A 1 176 ? 12.040 -8.686 0.297 1.00 93.75 176 ARG A CA 1
ATOM 1325 C C . ARG A 1 176 ? 12.528 -7.242 0.322 1.00 93.75 176 ARG A C 1
ATOM 1327 O O . ARG A 1 176 ? 12.876 -6.706 -0.722 1.00 93.75 176 ARG A O 1
ATOM 1334 N N . GLU A 1 177 ? 12.605 -6.640 1.505 1.00 93.06 177 GLU A N 1
ATOM 1335 C CA . GLU A 1 177 ? 13.121 -5.282 1.699 1.00 93.06 177 GLU A CA 1
ATOM 1336 C C . GLU A 1 177 ? 14.586 -5.163 1.264 1.00 93.06 177 GLU A C 1
ATOM 1338 O O . GLU A 1 177 ? 14.937 -4.188 0.601 1.00 93.06 177 GLU A O 1
ATOM 1343 N N . SER A 1 178 ? 15.434 -6.160 1.561 1.00 94.12 178 SER A N 1
ATOM 1344 C CA . SER A 1 178 ? 16.827 -6.140 1.097 1.00 94.12 178 SER A CA 1
ATOM 1345 C C . SER A 1 178 ? 16.934 -6.214 -0.425 1.00 94.12 178 SER A C 1
ATOM 1347 O O . SER A 1 178 ? 17.702 -5.456 -1.011 1.00 94.12 178 SER A O 1
ATOM 1349 N N . LEU A 1 179 ? 16.139 -7.079 -1.070 1.00 94.56 179 LEU A N 1
ATOM 1350 C CA . LEU A 1 179 ? 16.113 -7.184 -2.531 1.00 94.56 179 LEU A CA 1
ATOM 1351 C C . LEU A 1 179 ? 15.567 -5.904 -3.171 1.00 94.56 179 LEU A C 1
ATOM 1353 O O . LEU A 1 179 ? 16.116 -5.431 -4.161 1.00 94.56 179 LEU A O 1
ATOM 1357 N N . LEU A 1 180 ? 14.527 -5.299 -2.592 1.00 93.88 180 LEU A N 1
ATOM 1358 C CA . LEU A 1 180 ? 13.988 -4.029 -3.076 1.00 93.88 180 LEU A CA 1
ATOM 1359 C C . LEU A 1 180 ? 15.002 -2.895 -2.985 1.00 93.88 180 LEU A C 1
ATOM 1361 O O . LEU A 1 180 ? 15.136 -2.135 -3.941 1.00 93.88 180 LEU A O 1
ATOM 1365 N N . ALA A 1 181 ? 15.729 -2.792 -1.872 1.00 91.94 181 ALA A N 1
ATOM 1366 C CA . ALA A 1 181 ? 16.780 -1.793 -1.719 1.00 91.94 181 ALA A CA 1
ATOM 1367 C C . ALA A 1 181 ? 17.911 -2.000 -2.740 1.00 91.94 181 ALA A C 1
ATOM 1369 O O . ALA A 1 181 ? 18.372 -1.033 -3.346 1.00 91.94 181 ALA A O 1
ATOM 1370 N N . GLU A 1 182 ? 18.313 -3.252 -2.976 1.00 92.88 182 GLU A N 1
ATOM 1371 C CA . GLU A 1 182 ? 19.321 -3.603 -3.979 1.00 92.88 182 GLU A CA 1
ATOM 1372 C C . GLU A 1 182 ? 18.875 -3.215 -5.398 1.00 92.88 182 GLU A C 1
ATOM 1374 O O . GLU A 1 182 ? 19.599 -2.509 -6.102 1.00 92.88 182 GLU A O 1
ATOM 1379 N N . ARG A 1 183 ? 17.667 -3.617 -5.816 1.00 92.56 183 ARG A N 1
ATOM 1380 C CA . ARG A 1 183 ? 17.137 -3.303 -7.153 1.00 92.56 183 ARG A CA 1
ATOM 1381 C C . ARG A 1 183 ? 16.881 -1.807 -7.342 1.00 92.56 183 ARG A C 1
ATOM 1383 O O . ARG A 1 183 ? 17.196 -1.269 -8.399 1.00 92.56 183 ARG A O 1
ATOM 1390 N N . ALA A 1 184 ? 16.387 -1.113 -6.315 1.00 90.81 184 ALA A N 1
ATOM 1391 C CA . ALA A 1 184 ? 16.213 0.340 -6.350 1.00 90.81 184 ALA A CA 1
ATOM 1392 C C . ALA A 1 184 ? 17.551 1.077 -6.521 1.00 90.81 184 ALA A C 1
ATOM 1394 O O . ALA A 1 184 ? 17.622 2.045 -7.277 1.00 90.81 184 ALA A O 1
ATOM 1395 N N . ALA A 1 185 ? 18.614 0.616 -5.853 1.00 89.25 185 ALA A N 1
ATOM 1396 C CA . ALA A 1 185 ? 19.952 1.179 -6.012 1.00 89.25 185 ALA A CA 1
ATOM 1397 C C . ALA A 1 185 ? 20.511 0.931 -7.424 1.00 89.25 185 ALA A C 1
ATOM 1399 O O . ALA A 1 185 ? 21.013 1.869 -8.040 1.00 89.25 185 ALA A O 1
ATOM 1400 N N . GLN A 1 186 ? 20.349 -0.284 -7.970 1.00 89.00 186 GLN A N 1
ATOM 1401 C CA . GLN A 1 186 ? 20.737 -0.605 -9.353 1.00 89.00 186 GLN A CA 1
ATOM 1402 C C . GLN A 1 186 ? 20.056 0.345 -10.355 1.00 89.00 186 GLN A C 1
ATOM 1404 O O . GLN A 1 186 ? 20.730 0.965 -11.176 1.00 89.00 186 GLN A O 1
ATOM 1409 N N . LEU A 1 187 ? 18.737 0.537 -10.236 1.00 87.75 187 LEU A N 1
ATOM 1410 C CA . LEU A 1 187 ? 17.969 1.436 -11.108 1.00 87.75 187 LEU A CA 1
ATOM 1411 C C . LEU A 1 187 ? 18.359 2.914 -10.941 1.00 87.75 187 LEU A C 1
ATOM 1413 O O . LEU A 1 187 ? 18.453 3.640 -11.932 1.00 87.75 187 LEU A O 1
ATOM 1417 N N . GLY A 1 188 ? 18.657 3.358 -9.716 1.00 85.19 188 GLY A N 1
ATOM 1418 C CA . GLY A 1 188 ? 19.153 4.714 -9.452 1.00 85.19 188 GLY A CA 1
ATOM 1419 C C . GLY A 1 188 ? 20.532 4.990 -10.070 1.00 85.19 188 GLY A C 1
ATOM 1420 O O . GLY A 1 188 ? 20.762 6.059 -10.648 1.00 85.19 188 GLY A O 1
ATOM 1421 N N . ASP A 1 189 ? 21.437 4.012 -10.012 1.00 84.12 189 ASP A N 1
ATOM 1422 C CA . ASP A 1 189 ? 22.758 4.095 -10.638 1.00 84.12 189 ASP A CA 1
ATOM 1423 C C . ASP A 1 189 ? 22.651 4.134 -12.171 1.00 84.12 189 ASP A C 1
ATOM 1425 O O . ASP A 1 189 ? 23.352 4.918 -12.821 1.00 84.12 189 ASP A O 1
ATOM 1429 N N . PHE A 1 190 ? 21.749 3.342 -12.764 1.00 79.94 190 PHE A N 1
ATOM 1430 C CA . PHE A 1 190 ? 21.482 3.376 -14.206 1.00 79.94 190 PHE A CA 1
ATOM 1431 C C . PHE A 1 190 ? 20.923 4.725 -14.654 1.00 79.94 190 PHE A C 1
ATOM 1433 O O . PHE A 1 190 ? 21.427 5.305 -15.624 1.00 79.94 190 PHE A O 1
ATOM 1440 N N . ALA A 1 191 ? 19.946 5.263 -13.917 1.00 81.25 191 ALA A N 1
ATOM 1441 C CA . ALA A 1 191 ? 19.368 6.571 -14.201 1.00 81.25 191 ALA A CA 1
ATOM 1442 C C . ALA A 1 191 ? 20.429 7.679 -14.209 1.00 81.25 191 ALA A C 1
ATOM 1444 O O . ALA A 1 191 ? 20.451 8.503 -15.125 1.00 81.25 191 ALA A O 1
ATOM 1445 N N . SER A 1 192 ? 21.359 7.636 -13.252 1.00 79.75 192 SER A N 1
ATOM 1446 C CA . SER A 1 192 ? 22.440 8.619 -13.121 1.00 79.75 192 SER A CA 1
ATOM 1447 C C . SER A 1 192 ? 23.470 8.554 -14.258 1.00 79.75 192 SER A C 1
ATOM 1449 O O . SER A 1 192 ? 24.064 9.572 -14.604 1.00 79.75 192 SER A O 1
ATOM 1451 N N . ARG A 1 193 ? 23.706 7.372 -14.847 1.00 75.38 193 ARG A N 1
ATOM 1452 C CA . ARG A 1 193 ? 24.743 7.165 -15.878 1.00 75.38 193 ARG A CA 1
ATOM 1453 C C . ARG A 1 193 ? 24.252 7.384 -17.307 1.00 75.38 193 ARG A C 1
ATOM 1455 O O . ARG A 1 193 ? 25.046 7.795 -18.149 1.00 75.38 193 ARG A O 1
ATOM 1462 N N . ARG A 1 194 ? 22.990 7.052 -17.600 1.00 64.81 194 ARG A N 1
ATOM 1463 C CA . ARG A 1 194 ? 22.456 6.998 -18.975 1.00 64.81 194 ARG A CA 1
ATOM 1464 C C . ARG A 1 194 ? 21.328 7.990 -19.271 1.00 64.81 194 ARG A C 1
ATOM 1466 O O . ARG A 1 194 ? 20.911 8.051 -20.418 1.00 64.81 194 ARG A O 1
ATOM 1473 N N . GLY A 1 195 ? 20.860 8.772 -18.291 1.00 62.75 195 GLY A N 1
ATOM 1474 C CA . GLY A 1 195 ? 19.703 9.656 -18.485 1.00 62.75 195 GLY A CA 1
ATOM 1475 C C . GLY A 1 195 ? 18.438 8.842 -18.765 1.00 62.75 195 GLY A C 1
ATOM 1476 O O . GLY A 1 195 ? 17.863 8.938 -19.843 1.00 62.75 195 GLY A O 1
ATOM 1477 N N . ALA A 1 196 ? 18.069 7.972 -17.821 1.00 63.50 196 ALA A N 1
ATOM 1478 C CA . ALA A 1 196 ? 16.991 7.001 -18.006 1.00 63.50 196 ALA A CA 1
ATOM 1479 C C . ALA A 1 196 ? 15.584 7.616 -17.900 1.00 63.50 196 ALA A C 1
ATOM 1481 O O . ALA A 1 196 ? 15.400 8.704 -17.350 1.00 63.50 196 ALA A O 1
ATOM 1482 N N . ALA A 1 197 ? 14.589 6.860 -18.375 1.00 68.94 197 ALA A N 1
ATOM 1483 C CA . ALA A 1 197 ? 13.171 7.188 -18.272 1.00 68.94 197 ALA A CA 1
ATOM 1484 C C . ALA A 1 197 ? 12.755 7.550 -16.835 1.00 68.94 197 ALA A C 1
ATOM 1486 O O . ALA A 1 197 ? 13.235 6.961 -15.858 1.00 68.94 197 ALA A O 1
ATOM 1487 N N . ALA A 1 198 ? 11.803 8.482 -16.707 1.00 69.81 198 ALA A N 1
ATOM 1488 C CA . ALA A 1 198 ? 11.325 9.003 -15.423 1.00 69.81 198 ALA A CA 1
ATOM 1489 C C . ALA A 1 198 ? 10.887 7.899 -14.436 1.00 69.81 198 ALA A C 1
ATOM 1491 O O . ALA A 1 198 ? 11.070 8.036 -13.228 1.00 69.81 198 ALA A O 1
ATOM 1492 N N . MET A 1 199 ? 10.366 6.783 -14.953 1.00 69.94 199 MET A N 1
ATOM 1493 C CA . MET A 1 199 ? 9.962 5.603 -14.182 1.00 69.94 199 MET A CA 1
ATOM 1494 C C . MET A 1 199 ? 11.126 4.905 -13.463 1.00 69.94 199 MET A C 1
ATOM 1496 O O . MET A 1 199 ? 11.011 4.584 -12.279 1.00 69.94 199 MET A O 1
ATOM 1500 N N . ILE A 1 200 ? 12.262 4.724 -14.145 1.00 75.56 200 ILE A N 1
ATOM 1501 C CA . ILE A 1 200 ? 13.472 4.114 -13.569 1.00 75.56 200 ILE A CA 1
ATOM 1502 C C . ILE A 1 200 ? 14.077 5.053 -12.529 1.00 75.56 200 ILE A C 1
ATOM 1504 O O . ILE A 1 200 ? 14.406 4.634 -11.420 1.00 75.56 200 ILE A O 1
ATOM 1508 N N . ALA A 1 201 ? 14.155 6.344 -12.858 1.00 79.06 201 ALA A N 1
ATOM 1509 C CA . ALA A 1 201 ? 14.655 7.361 -11.940 1.00 79.06 201 ALA A CA 1
ATOM 1510 C C . ALA A 1 201 ? 13.806 7.476 -10.658 1.00 79.06 201 ALA A C 1
ATOM 1512 O O . ALA A 1 201 ? 14.321 7.866 -9.612 1.00 79.06 201 ALA A O 1
ATOM 1513 N N . ALA A 1 202 ? 12.521 7.113 -10.718 1.00 84.56 202 ALA A N 1
ATOM 1514 C CA . ALA A 1 202 ? 11.609 7.156 -9.582 1.00 84.56 202 ALA A CA 1
ATOM 1515 C C . ALA A 1 202 ? 11.634 5.901 -8.691 1.00 84.56 202 ALA A C 1
ATOM 1517 O O . ALA A 1 202 ? 11.026 5.929 -7.618 1.00 84.56 202 ALA A O 1
ATOM 1518 N N . ALA A 1 203 ? 12.329 4.821 -9.074 1.00 85.12 203 ALA A N 1
ATOM 1519 C CA . ALA A 1 203 ? 12.390 3.586 -8.284 1.00 85.12 203 ALA A CA 1
ATOM 1520 C C . ALA A 1 203 ? 12.856 3.810 -6.824 1.00 85.12 203 ALA A C 1
ATOM 1522 O O . ALA A 1 203 ? 12.185 3.315 -5.910 1.00 85.12 203 ALA A O 1
ATOM 1523 N N . PRO A 1 204 ? 13.898 4.625 -6.543 1.00 85.81 204 PRO A N 1
ATOM 1524 C CA . PRO A 1 204 ? 14.266 4.972 -5.170 1.00 85.81 204 PRO A CA 1
ATOM 1525 C C . PRO A 1 204 ? 13.143 5.695 -4.415 1.00 85.81 204 PRO A C 1
ATOM 1527 O O . PRO A 1 204 ? 12.863 5.359 -3.268 1.00 85.81 204 PRO A O 1
ATOM 1530 N N . SER A 1 205 ? 12.453 6.649 -5.050 1.00 87.06 205 SER A N 1
ATOM 1531 C CA . SER A 1 205 ? 11.329 7.365 -4.430 1.00 87.06 205 SER A CA 1
ATOM 1532 C C . SER A 1 205 ? 10.154 6.435 -4.121 1.00 87.06 205 SER A C 1
ATOM 1534 O O . SER A 1 205 ? 9.545 6.562 -3.061 1.00 87.06 205 SER A O 1
ATOM 1536 N N . LEU A 1 206 ? 9.862 5.473 -5.001 1.00 88.81 206 LEU A N 1
ATOM 1537 C CA . LEU A 1 206 ? 8.842 4.440 -4.796 1.00 88.81 206 LEU A CA 1
ATOM 1538 C C . LEU A 1 206 ? 9.151 3.601 -3.549 1.00 88.81 206 LEU A C 1
ATOM 1540 O O . LEU A 1 206 ? 8.284 3.424 -2.688 1.00 88.81 206 LEU A O 1
ATOM 1544 N N . ALA A 1 207 ? 10.400 3.143 -3.428 1.00 88.50 207 ALA A N 1
ATOM 1545 C CA . ALA A 1 207 ? 10.871 2.355 -2.295 1.00 88.50 207 ALA A CA 1
ATOM 1546 C C . ALA A 1 207 ? 10.839 3.159 -0.981 1.00 88.50 207 ALA A C 1
ATOM 1548 O O . ALA A 1 207 ? 10.286 2.689 0.014 1.00 88.50 207 ALA A O 1
ATOM 1549 N N . ILE A 1 208 ? 11.337 4.401 -0.988 1.00 88.81 208 ILE A N 1
ATOM 1550 C CA . ILE A 1 208 ? 11.323 5.288 0.187 1.00 88.81 208 ILE A CA 1
ATOM 1551 C C . ILE A 1 208 ? 9.886 5.582 0.630 1.00 88.81 208 ILE A C 1
ATOM 1553 O O . ILE A 1 208 ? 9.567 5.461 1.813 1.00 88.81 208 ILE A O 1
ATOM 1557 N N . ALA A 1 209 ? 8.987 5.904 -0.305 1.00 87.06 209 ALA A N 1
ATOM 1558 C CA . ALA A 1 209 ? 7.577 6.130 0.006 1.00 87.06 209 ALA A CA 1
ATOM 1559 C C . ALA A 1 209 ? 6.894 4.870 0.573 1.00 87.06 209 ALA A C 1
ATOM 1561 O O . ALA A 1 209 ? 5.974 4.991 1.380 1.00 87.06 209 ALA A O 1
ATOM 1562 N N . ALA A 1 210 ? 7.365 3.673 0.206 1.00 88.38 210 ALA A N 1
ATOM 1563 C CA . ALA A 1 210 ? 6.924 2.396 0.768 1.00 88.38 210 ALA A CA 1
ATOM 1564 C C . ALA A 1 210 ? 7.575 2.040 2.125 1.00 88.38 210 ALA A C 1
ATOM 1566 O O . ALA A 1 210 ? 7.279 0.978 2.680 1.00 88.38 210 ALA A O 1
ATOM 1567 N N . GLY A 1 211 ? 8.424 2.917 2.676 1.00 86.81 211 GLY A N 1
ATOM 1568 C CA . GLY A 1 211 ? 9.093 2.744 3.969 1.00 86.81 211 GLY A CA 1
ATOM 1569 C C . GLY A 1 211 ? 10.417 1.979 3.909 1.00 86.81 211 GLY A C 1
ATOM 1570 O O . GLY A 1 211 ? 10.916 1.553 4.948 1.00 86.81 211 GLY A O 1
ATOM 1571 N N . ILE A 1 212 ? 10.989 1.789 2.719 1.00 88.25 212 ILE A N 1
ATOM 1572 C CA . ILE A 1 212 ? 12.232 1.039 2.518 1.00 88.25 212 ILE A CA 1
ATOM 1573 C C . ILE A 1 212 ? 13.410 2.012 2.548 1.00 88.25 212 ILE A C 1
ATOM 1575 O O . ILE A 1 212 ? 13.433 3.012 1.830 1.00 88.25 212 ILE A O 1
ATOM 1579 N N . SER A 1 213 ? 14.413 1.709 3.372 1.00 84.75 213 SER A N 1
ATOM 1580 C CA . SER A 1 213 ? 15.649 2.489 3.418 1.00 84.75 213 SER A CA 1
ATOM 1581 C C . SER A 1 213 ? 16.522 2.150 2.210 1.00 84.75 213 SER A C 1
ATOM 1583 O O . SER A 1 213 ? 17.030 1.035 2.102 1.00 84.75 213 SER A O 1
ATOM 1585 N N . VAL A 1 214 ? 16.698 3.112 1.303 1.00 81.25 214 VAL A N 1
ATOM 1586 C CA . VAL A 1 214 ? 17.566 2.982 0.126 1.00 81.25 214 VAL A CA 1
ATOM 1587 C C . VAL A 1 214 ? 18.752 3.926 0.286 1.00 81.25 214 VAL A C 1
ATOM 1589 O O . VAL A 1 214 ? 18.584 5.138 0.397 1.00 81.25 214 VAL A O 1
ATOM 1592 N N . THR A 1 215 ? 19.968 3.382 0.284 1.00 69.44 215 THR A N 1
ATOM 1593 C CA . THR A 1 215 ? 21.205 4.171 0.266 1.00 69.44 215 THR A CA 1
ATOM 1594 C C . THR A 1 215 ? 21.660 4.365 -1.176 1.00 69.44 215 THR A C 1
ATOM 1596 O O . THR A 1 215 ? 22.363 3.521 -1.726 1.00 69.44 215 THR A O 1
ATOM 1599 N N . THR A 1 216 ? 21.263 5.466 -1.810 1.00 59.41 216 THR A N 1
ATOM 1600 C CA . THR A 1 216 ? 21.812 5.854 -3.117 1.00 59.41 216 THR A CA 1
ATOM 1601 C C . THR A 1 216 ? 23.183 6.500 -2.921 1.00 59.41 216 THR A C 1
ATOM 1603 O O . THR A 1 216 ? 23.318 7.440 -2.135 1.00 59.41 216 THR A O 1
ATOM 1606 N N . THR A 1 217 ? 24.213 6.035 -3.633 1.00 44.69 217 THR A N 1
ATOM 1607 C CA . THR A 1 217 ? 25.557 6.645 -3.603 1.00 44.69 217 THR A CA 1
ATOM 1608 C C . THR A 1 217 ? 25.608 7.911 -4.462 1.00 44.69 217 THR A C 1
ATOM 1610 O O . THR A 1 217 ? 26.349 8.029 -5.431 1.00 44.69 217 THR A O 1
ATOM 1613 N N . THR A 1 218 ? 24.811 8.917 -4.113 1.00 42.62 218 THR A N 1
ATOM 1614 C CA . THR A 1 218 ? 24.988 10.255 -4.678 1.00 42.62 218 THR A CA 1
ATOM 1615 C C . THR A 1 218 ? 26.302 10.829 -4.160 1.00 42.62 218 THR A C 1
ATOM 1617 O O . THR A 1 218 ? 26.417 11.206 -2.996 1.00 42.62 218 THR A O 1
ATOM 1620 N N . THR A 1 219 ? 27.308 10.883 -5.033 1.00 31.19 219 THR A N 1
ATOM 1621 C CA . THR A 1 219 ? 28.537 11.650 -4.814 1.00 31.19 219 THR A CA 1
ATOM 1622 C C . THR A 1 219 ? 28.154 13.127 -4.787 1.00 31.19 219 THR A C 1
ATOM 1624 O O . THR A 1 219 ? 28.059 13.783 -5.823 1.00 31.19 219 THR A O 1
ATOM 1627 N N . THR A 1 220 ? 27.875 13.651 -3.598 1.00 31.67 220 THR A N 1
ATOM 1628 C CA . THR A 1 220 ? 27.642 15.075 -3.371 1.00 31.67 220 THR A CA 1
ATOM 1629 C C . THR A 1 220 ? 28.950 15.810 -3.644 1.00 31.67 220 THR A C 1
ATOM 1631 O O . THR A 1 220 ? 29.836 15.867 -2.795 1.00 31.67 220 THR A O 1
ATOM 1634 N N . THR A 1 221 ? 29.107 16.350 -4.852 1.00 26.39 221 THR A N 1
ATOM 1635 C CA . THR A 1 221 ? 30.147 17.351 -5.093 1.00 26.39 221 THR A CA 1
ATOM 1636 C C . THR A 1 221 ? 29.644 18.648 -4.479 1.00 26.39 221 THR A C 1
ATOM 1638 O O . THR A 1 221 ? 28.625 19.200 -4.886 1.00 26.39 221 THR A O 1
ATOM 1641 N N . THR A 1 222 ? 30.327 19.087 -3.431 1.00 28.72 222 THR A N 1
ATOM 1642 C CA . THR A 1 222 ? 30.101 20.354 -2.750 1.00 28.72 222 THR A CA 1
ATOM 1643 C C . THR A 1 222 ? 30.373 21.504 -3.718 1.00 28.72 222 THR A C 1
ATOM 1645 O O . THR A 1 222 ? 31.526 21.831 -3.985 1.00 28.72 222 THR A O 1
ATOM 1648 N N . THR A 1 223 ? 29.326 22.164 -4.203 1.00 24.89 223 THR A N 1
ATOM 1649 C CA . THR A 1 223 ? 29.428 23.534 -4.717 1.00 24.89 223 THR A CA 1
ATOM 1650 C C . THR A 1 223 ? 28.432 24.410 -3.982 1.00 24.89 223 THR A C 1
ATOM 1652 O O . THR A 1 223 ? 27.237 24.464 -4.256 1.00 24.89 223 THR A O 1
ATOM 1655 N N . THR A 1 224 ? 28.971 25.096 -2.985 1.00 25.00 224 THR A N 1
ATOM 1656 C CA . THR A 1 224 ? 28.405 26.256 -2.317 1.00 25.00 224 THR A CA 1
ATOM 1657 C C . THR A 1 224 ? 28.078 27.326 -3.363 1.00 25.00 224 THR A C 1
ATOM 1659 O O . THR A 1 224 ? 29.000 27.801 -4.019 1.00 25.00 224 THR A O 1
ATOM 1662 N N . THR A 1 225 ? 26.808 27.713 -3.531 1.00 24.89 225 THR A N 1
ATOM 1663 C CA . THR A 1 225 ? 26.359 29.110 -3.763 1.00 24.89 225 THR A CA 1
ATOM 1664 C C . THR A 1 225 ? 24.827 29.215 -3.888 1.00 24.89 225 THR A C 1
ATOM 1666 O O . THR A 1 225 ? 24.220 28.782 -4.855 1.00 24.89 225 THR A O 1
ATOM 1669 N N . THR A 1 226 ? 24.224 29.814 -2.855 1.00 21.95 226 THR A N 1
ATOM 1670 C CA . THR A 1 226 ? 23.163 30.847 -2.891 1.00 21.95 226 THR A CA 1
ATOM 1671 C C . THR A 1 226 ? 21.913 30.689 -3.783 1.00 21.95 226 THR A C 1
ATOM 1673 O O . THR A 1 226 ? 21.958 30.895 -4.988 1.00 21.95 226 THR A O 1
ATOM 1676 N N . THR A 1 227 ? 20.768 30.554 -3.092 1.00 25.75 227 THR A N 1
ATOM 1677 C CA . THR A 1 227 ? 19.435 31.142 -3.378 1.00 25.75 227 THR A CA 1
ATOM 1678 C C . THR A 1 227 ? 18.769 30.857 -4.730 1.00 25.75 227 THR A C 1
ATOM 1680 O O . THR A 1 227 ? 19.109 31.487 -5.724 1.00 25.75 227 THR A O 1
ATOM 1683 N N . THR A 1 228 ? 17.699 30.046 -4.724 1.00 22.50 228 THR A N 1
ATOM 1684 C CA . THR A 1 228 ? 16.326 30.410 -5.159 1.00 22.50 228 THR A CA 1
ATOM 1685 C C . THR A 1 228 ? 15.375 29.228 -4.922 1.00 22.50 228 THR A C 1
ATOM 1687 O O . THR A 1 228 ? 15.629 28.105 -5.343 1.00 22.50 228 THR A O 1
ATOM 1690 N N . THR A 1 229 ? 14.270 29.499 -4.228 1.00 31.86 229 THR A N 1
ATOM 1691 C CA . THR A 1 229 ? 13.089 28.642 -4.073 1.00 31.86 229 THR A CA 1
ATOM 1692 C C . THR A 1 229 ? 12.554 28.206 -5.438 1.00 31.86 229 THR A C 1
ATOM 1694 O O . THR A 1 229 ? 11.953 29.010 -6.141 1.00 31.86 229 THR A O 1
ATOM 1697 N N . THR A 1 230 ? 12.730 26.945 -5.827 1.00 24.81 230 THR A N 1
ATOM 1698 C CA . THR A 1 230 ? 11.921 26.287 -6.866 1.00 24.81 230 THR A CA 1
ATOM 1699 C C . THR A 1 230 ? 11.879 24.791 -6.571 1.00 24.81 230 THR A C 1
ATOM 1701 O O . THR A 1 230 ? 12.903 24.145 -6.372 1.00 24.81 230 THR A O 1
ATOM 1704 N N . GLN A 1 231 ? 10.656 24.278 -6.459 1.00 31.20 231 GLN A N 1
ATOM 1705 C CA . GLN A 1 231 ? 10.308 22.898 -6.136 1.00 31.20 231 GLN A CA 1
ATOM 1706 C C . GLN A 1 231 ? 10.962 21.879 -7.093 1.00 31.20 231 GLN A C 1
ATOM 1708 O O . GLN A 1 231 ? 10.866 22.058 -8.307 1.00 31.20 231 GLN A O 1
ATOM 1713 N N . PRO A 1 232 ? 11.479 20.741 -6.590 1.00 31.77 232 PRO A N 1
ATOM 1714 C CA . PRO A 1 232 ? 11.932 19.626 -7.430 1.00 31.77 232 PRO A CA 1
ATOM 1715 C C . PRO A 1 232 ? 10.776 18.875 -8.129 1.00 31.77 232 PRO A C 1
ATOM 1717 O O . PRO A 1 232 ? 11.005 18.064 -9.020 1.00 31.77 232 PRO A O 1
ATOM 1720 N N . ALA A 1 233 ? 9.517 19.164 -7.778 1.00 35.94 233 ALA A N 1
ATOM 1721 C CA . ALA A 1 233 ? 8.336 18.464 -8.291 1.00 35.94 233 ALA A CA 1
ATOM 1722 C C . ALA A 1 233 ? 7.966 18.785 -9.757 1.00 35.94 233 ALA A C 1
ATOM 1724 O O . ALA A 1 233 ? 7.191 18.040 -10.355 1.00 35.94 233 ALA A O 1
ATOM 1725 N N . ALA A 1 234 ? 8.471 19.882 -10.336 1.00 30.92 234 ALA A N 1
ATOM 1726 C CA . ALA A 1 234 ? 8.093 20.311 -11.688 1.00 30.92 234 ALA A CA 1
ATOM 1727 C C . ALA A 1 234 ? 8.895 19.608 -12.802 1.00 30.92 234 ALA A C 1
ATOM 1729 O O . ALA A 1 234 ? 8.354 19.369 -13.878 1.00 30.92 234 ALA A O 1
ATOM 1730 N N . ALA A 1 235 ? 10.149 19.220 -12.543 1.00 35.12 235 ALA A N 1
ATOM 1731 C CA . ALA A 1 235 ? 11.006 18.579 -13.546 1.00 35.12 235 ALA A CA 1
ATOM 1732 C C . ALA A 1 235 ? 10.614 17.114 -13.826 1.00 35.12 235 ALA A C 1
ATOM 1734 O O . ALA A 1 235 ? 10.729 16.655 -14.957 1.00 35.12 235 ALA A O 1
ATOM 1735 N N . ALA A 1 236 ? 10.079 16.397 -12.830 1.00 38.56 236 ALA A N 1
ATOM 1736 C CA . ALA A 1 236 ? 9.635 15.009 -12.993 1.00 38.56 236 ALA A CA 1
ATOM 1737 C C . ALA A 1 236 ? 8.331 14.869 -13.808 1.00 38.56 236 ALA A C 1
ATOM 1739 O O . ALA A 1 236 ? 8.093 13.830 -14.413 1.00 38.56 236 ALA A O 1
ATOM 1740 N N . ALA A 1 237 ? 7.484 15.907 -13.838 1.00 39.22 237 ALA A N 1
ATOM 1741 C CA . ALA A 1 237 ? 6.189 15.863 -14.522 1.00 39.22 237 ALA A CA 1
ATOM 1742 C C . ALA A 1 237 ? 6.296 16.067 -16.045 1.00 39.22 237 ALA A C 1
ATOM 1744 O O . ALA A 1 237 ? 5.476 15.528 -16.780 1.00 39.22 237 ALA A O 1
ATOM 1745 N N . ALA A 1 238 ? 7.300 16.812 -16.522 1.00 39.19 238 ALA A N 1
ATOM 1746 C CA . ALA A 1 238 ? 7.472 17.117 -17.947 1.00 39.19 238 ALA A CA 1
ATOM 1747 C C . ALA A 1 238 ? 8.134 15.981 -18.757 1.00 39.19 238 ALA A C 1
ATOM 1749 O O . ALA A 1 238 ? 8.046 15.985 -19.977 1.00 39.19 238 ALA A O 1
ATOM 1750 N N . ALA A 1 239 ? 8.775 15.011 -18.093 1.00 47.06 239 ALA A N 1
ATOM 1751 C CA . ALA A 1 239 ? 9.486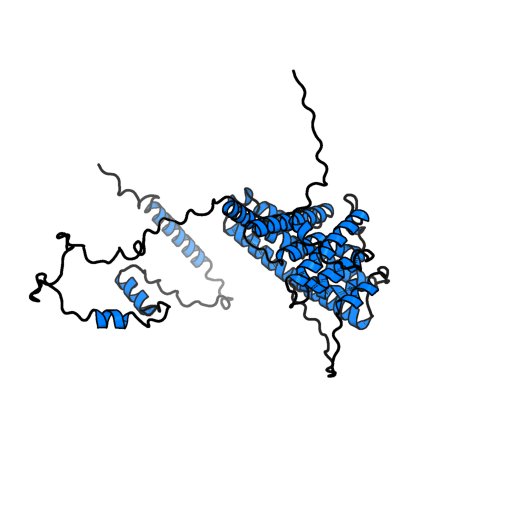 13.892 -18.729 1.00 47.06 239 ALA A CA 1
ATOM 1752 C C . ALA A 1 239 ? 8.719 12.552 -18.676 1.00 47.06 239 ALA A C 1
ATOM 1754 O O . ALA A 1 239 ? 9.250 11.520 -19.070 1.00 47.06 239 ALA A O 1
ATOM 1755 N N . ALA A 1 240 ? 7.488 12.547 -18.155 1.00 49.22 240 ALA A N 1
ATOM 1756 C CA . ALA A 1 240 ? 6.665 11.341 -18.010 1.00 49.22 240 ALA A CA 1
ATOM 1757 C C . ALA A 1 240 ? 5.804 11.017 -19.250 1.00 49.22 240 ALA A C 1
ATOM 1759 O O . ALA A 1 240 ? 5.081 10.024 -19.226 1.00 49.22 240 ALA A O 1
ATOM 1760 N N . ASP A 1 241 ? 5.854 11.850 -20.297 1.00 45.16 241 ASP A N 1
ATOM 1761 C CA . ASP A 1 241 ? 5.141 11.634 -21.570 1.00 45.16 241 ASP A CA 1
ATOM 1762 C C . ASP A 1 241 ? 5.956 10.809 -22.587 1.00 45.16 241 ASP A C 1
ATOM 1764 O O . ASP A 1 241 ? 5.417 10.402 -23.611 1.00 45.16 241 ASP A O 1
ATOM 1768 N N . ASP A 1 242 ? 7.228 10.514 -22.292 1.00 47.56 242 ASP A N 1
ATOM 1769 C CA . ASP A 1 242 ? 8.126 9.720 -23.145 1.00 47.56 242 ASP A CA 1
ATOM 1770 C C . ASP A 1 242 ? 8.233 8.278 -22.604 1.00 47.56 242 ASP A C 1
ATOM 1772 O O . ASP A 1 242 ? 9.276 7.814 -22.141 1.00 47.56 242 ASP A O 1
ATOM 1776 N N . ALA A 1 243 ? 7.084 7.594 -22.544 1.00 50.62 243 ALA A N 1
ATOM 1777 C CA . ALA A 1 243 ? 6.942 6.261 -21.947 1.00 50.62 243 ALA A CA 1
ATOM 1778 C C . ALA A 1 243 ? 7.559 5.121 -22.789 1.00 50.62 243 ALA A C 1
ATOM 1780 O O . ALA A 1 243 ? 7.694 4.015 -22.277 1.00 50.62 243 ALA A O 1
ATOM 1781 N N . ASP A 1 244 ? 7.977 5.390 -24.029 1.00 49.12 244 ASP A N 1
ATOM 1782 C CA . ASP A 1 244 ? 8.581 4.415 -24.953 1.00 49.12 244 ASP A CA 1
ATOM 1783 C C . ASP A 1 244 ? 10.092 4.671 -25.147 1.00 49.12 244 ASP A C 1
ATOM 1785 O O . ASP A 1 244 ? 10.621 4.645 -26.259 1.00 49.12 244 ASP A O 1
ATOM 1789 N N . ALA A 1 245 ? 10.824 4.943 -24.064 1.00 55.34 245 ALA A N 1
ATOM 1790 C CA . ALA A 1 245 ? 12.282 4.888 -24.119 1.00 55.34 245 ALA A CA 1
ATOM 1791 C C . ALA A 1 245 ? 12.714 3.414 -24.201 1.00 55.34 245 ALA A C 1
ATOM 1793 O O . ALA A 1 245 ? 12.537 2.687 -23.226 1.00 55.34 245 ALA A O 1
ATOM 1794 N N . ASP A 1 246 ? 13.277 2.991 -25.340 1.00 55.91 246 ASP A N 1
ATOM 1795 C CA . ASP A 1 246 ? 13.827 1.645 -25.566 1.00 55.91 246 ASP A CA 1
ATOM 1796 C C . ASP A 1 246 ? 14.841 1.279 -24.464 1.00 55.91 246 ASP A C 1
ATOM 1798 O O . ASP A 1 246 ? 16.029 1.619 -24.523 1.00 55.91 246 ASP A O 1
ATOM 1802 N N . LEU A 1 247 ? 14.365 0.598 -23.422 1.00 62.81 247 LEU A N 1
ATOM 1803 C CA . LEU A 1 247 ? 15.209 0.022 -22.386 1.00 62.81 247 LEU A CA 1
ATOM 1804 C C . LEU A 1 247 ? 15.981 -1.149 -22.987 1.00 62.81 247 LEU A C 1
ATOM 1806 O O . LEU A 1 247 ? 15.460 -1.904 -23.809 1.00 62.81 247 LEU A O 1
ATOM 1810 N N . SER A 1 248 ? 17.234 -1.333 -22.569 1.00 72.38 248 SER A N 1
ATOM 1811 C CA . SER A 1 248 ? 17.907 -2.589 -22.892 1.00 72.38 248 SER A CA 1
ATOM 1812 C C . SER A 1 248 ? 17.155 -3.740 -22.210 1.00 72.38 248 SER A C 1
ATOM 1814 O O . SER A 1 248 ? 16.622 -3.555 -21.116 1.00 72.38 248 SER A O 1
ATOM 1816 N N . GLY A 1 249 ? 17.100 -4.920 -22.836 1.00 79.56 249 GLY A N 1
ATOM 1817 C CA . GLY A 1 249 ? 16.316 -6.045 -22.303 1.00 79.56 249 GLY A CA 1
ATOM 1818 C C . GLY A 1 249 ? 16.698 -6.440 -20.869 1.00 79.56 249 GLY A C 1
ATOM 1819 O O . GLY A 1 249 ? 15.833 -6.817 -20.083 1.00 79.56 249 GLY A O 1
ATOM 1820 N N . ASP A 1 250 ? 17.972 -6.275 -20.500 1.00 83.94 250 ASP A N 1
ATOM 1821 C CA . ASP A 1 250 ? 18.447 -6.509 -19.132 1.00 83.94 250 ASP A CA 1
ATOM 1822 C C . ASP A 1 250 ? 17.950 -5.422 -18.158 1.00 83.94 250 ASP A C 1
ATOM 1824 O O . ASP A 1 250 ? 17.528 -5.734 -17.043 1.00 83.94 250 ASP A O 1
ATOM 1828 N N . ASP A 1 251 ? 17.957 -4.149 -18.573 1.00 83.44 251 ASP A N 1
ATOM 1829 C CA . ASP A 1 251 ? 17.484 -3.027 -17.750 1.00 83.44 251 ASP A CA 1
ATOM 1830 C C . ASP A 1 251 ? 15.960 -3.104 -17.530 1.00 83.44 251 ASP A C 1
ATOM 1832 O O . ASP A 1 251 ? 15.476 -2.860 -16.421 1.00 83.44 251 ASP A O 1
ATOM 1836 N N . GLU A 1 252 ? 15.200 -3.485 -18.564 1.00 86.69 252 GLU A N 1
ATOM 1837 C CA . GLU A 1 252 ? 13.756 -3.708 -18.458 1.00 86.69 252 GLU A CA 1
ATOM 1838 C C . GLU A 1 252 ? 13.436 -4.863 -17.502 1.00 86.69 252 GLU A C 1
ATOM 1840 O O . GLU A 1 252 ? 12.558 -4.723 -16.649 1.00 86.69 252 GLU A O 1
ATOM 1845 N N . ALA A 1 253 ? 14.173 -5.976 -17.584 1.00 90.44 253 ALA A N 1
ATOM 1846 C CA . ALA A 1 253 ? 13.989 -7.112 -16.684 1.00 90.44 253 ALA A CA 1
ATOM 1847 C C . ALA A 1 253 ? 14.213 -6.716 -15.213 1.00 90.44 253 ALA A C 1
ATOM 1849 O O . ALA A 1 253 ? 13.411 -7.072 -14.350 1.00 90.44 253 ALA A O 1
ATOM 1850 N N . ILE A 1 254 ? 15.244 -5.912 -14.924 1.00 91.00 254 ILE A N 1
ATOM 1851 C CA . ILE A 1 254 ? 15.503 -5.399 -13.567 1.00 91.00 254 ILE A CA 1
ATOM 1852 C C . ILE A 1 254 ? 14.377 -4.461 -13.106 1.00 91.00 254 ILE A C 1
ATOM 1854 O O . ILE A 1 254 ? 13.950 -4.537 -11.950 1.00 91.00 254 ILE A O 1
ATOM 1858 N N . ALA A 1 255 ? 13.884 -3.583 -13.985 1.00 90.94 255 ALA A N 1
ATOM 1859 C CA . ALA A 1 255 ? 12.763 -2.695 -13.676 1.00 90.94 255 ALA A CA 1
ATOM 1860 C C . ALA A 1 255 ? 11.480 -3.487 -13.377 1.00 90.94 255 ALA A C 1
ATOM 1862 O O . ALA A 1 255 ? 10.798 -3.216 -12.384 1.00 90.94 255 ALA A O 1
ATOM 1863 N N . ARG A 1 256 ? 11.184 -4.509 -14.186 1.00 93.06 256 ARG A N 1
ATOM 1864 C CA . ARG A 1 256 ? 10.038 -5.403 -13.997 1.00 93.06 256 ARG A CA 1
ATOM 1865 C C . ARG A 1 256 ? 10.136 -6.164 -12.678 1.00 93.06 256 ARG A C 1
ATOM 1867 O O . ARG A 1 256 ? 9.186 -6.134 -11.896 1.00 93.06 256 ARG A O 1
ATOM 1874 N N . ASP A 1 257 ? 11.292 -6.756 -12.385 1.00 94.50 257 ASP A N 1
ATOM 1875 C CA . ASP A 1 257 ? 11.562 -7.439 -11.115 1.00 94.50 257 ASP A CA 1
ATOM 1876 C C . ASP A 1 257 ? 11.361 -6.507 -9.913 1.00 94.50 257 ASP A C 1
ATOM 1878 O O . ASP A 1 257 ? 10.739 -6.890 -8.919 1.00 94.50 257 ASP A O 1
ATOM 1882 N N . PHE A 1 258 ? 11.847 -5.264 -9.999 1.00 94.81 258 PHE A N 1
ATOM 1883 C CA . PHE A 1 258 ? 11.658 -4.262 -8.951 1.00 94.81 258 PHE A CA 1
ATOM 1884 C C . PHE A 1 258 ? 10.173 -3.976 -8.695 1.00 94.81 258 PHE A C 1
ATOM 1886 O O . PHE A 1 258 ? 9.738 -4.006 -7.541 1.00 94.81 258 PHE A O 1
ATOM 1893 N N . TYR A 1 259 ? 9.382 -3.726 -9.742 1.00 94.69 259 TYR A N 1
ATOM 1894 C CA . TYR A 1 259 ? 7.960 -3.428 -9.572 1.00 94.69 259 TYR A CA 1
ATOM 1895 C C . TYR A 1 259 ? 7.178 -4.625 -9.033 1.00 94.69 259 TYR A C 1
ATOM 1897 O O . TYR A 1 259 ? 6.352 -4.445 -8.139 1.00 94.69 259 TYR A O 1
ATOM 1905 N N . LEU A 1 260 ? 7.471 -5.848 -9.481 1.00 95.38 260 LEU A N 1
ATOM 1906 C CA . LEU A 1 260 ? 6.831 -7.052 -8.943 1.00 95.38 260 LEU A CA 1
ATOM 1907 C C . LEU A 1 260 ? 7.181 -7.279 -7.467 1.00 95.38 260 LEU A C 1
ATOM 1909 O O . LEU A 1 260 ? 6.292 -7.557 -6.658 1.00 95.38 260 LEU A O 1
ATOM 1913 N N . LEU A 1 261 ? 8.447 -7.091 -7.078 1.00 95.69 261 LEU A N 1
ATOM 1914 C CA . LEU A 1 261 ? 8.851 -7.129 -5.669 1.00 95.69 261 LEU A CA 1
ATOM 1915 C C . LEU A 1 261 ? 8.137 -6.049 -4.846 1.00 95.69 261 LEU A C 1
ATOM 1917 O O . LEU A 1 261 ? 7.752 -6.294 -3.699 1.00 95.69 261 LEU A O 1
ATOM 1921 N N . LEU A 1 262 ? 7.931 -4.863 -5.424 1.00 96.19 262 LEU A N 1
ATOM 1922 C CA . LEU A 1 262 ? 7.266 -3.753 -4.753 1.00 96.19 262 LEU A CA 1
ATOM 1923 C C . LEU A 1 262 ? 5.773 -4.042 -4.562 1.00 96.19 262 LEU A C 1
ATOM 1925 O O . LEU A 1 262 ? 5.233 -3.775 -3.490 1.00 96.19 262 LEU A O 1
ATOM 1929 N N . VAL A 1 263 ? 5.120 -4.649 -5.554 1.00 96.50 263 VAL A N 1
ATOM 1930 C CA . VAL A 1 263 ? 3.745 -5.148 -5.433 1.00 96.50 263 VAL A CA 1
ATOM 1931 C C . VAL A 1 263 ? 3.642 -6.192 -4.328 1.00 96.50 263 VAL A C 1
ATOM 1933 O O . VAL A 1 263 ? 2.787 -6.061 -3.457 1.00 96.50 263 VAL A O 1
ATOM 1936 N N . GLN A 1 264 ? 4.552 -7.165 -4.274 1.00 95.62 264 GLN A N 1
ATOM 1937 C CA . GLN A 1 264 ? 4.574 -8.153 -3.190 1.00 95.62 264 GLN A CA 1
ATOM 1938 C C . GLN A 1 264 ? 4.772 -7.512 -1.808 1.00 95.62 264 GLN A C 1
ATOM 1940 O O . GLN A 1 264 ? 4.186 -7.968 -0.823 1.00 95.62 264 GLN A O 1
ATOM 1945 N N . HIS A 1 265 ? 5.578 -6.451 -1.715 1.00 96.25 265 HIS A N 1
ATOM 1946 C CA . HIS A 1 265 ? 5.754 -5.689 -0.477 1.00 96.25 265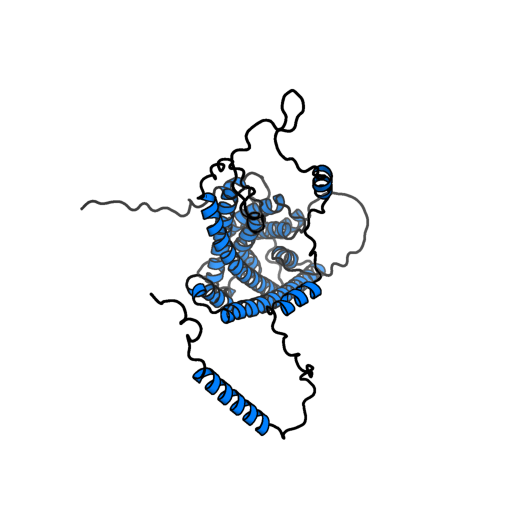 HIS A CA 1
ATOM 1947 C C . HIS A 1 265 ? 4.463 -4.996 -0.052 1.00 96.25 265 HIS A C 1
ATOM 1949 O O . HIS A 1 265 ? 4.051 -5.115 1.102 1.00 96.25 265 HIS A O 1
ATOM 1955 N N . TRP A 1 266 ? 3.782 -4.336 -0.990 1.00 97.12 266 TRP A N 1
ATOM 1956 C CA . TRP A 1 266 ? 2.498 -3.696 -0.721 1.00 97.12 266 TRP A CA 1
ATOM 1957 C C . TRP A 1 266 ? 1.389 -4.693 -0.393 1.00 97.12 266 TRP A C 1
ATOM 1959 O O . TRP A 1 266 ? 0.575 -4.382 0.469 1.00 97.12 266 TRP A O 1
ATOM 1969 N N . ILE A 1 267 ? 1.375 -5.889 -0.990 1.00 97.00 267 ILE A N 1
ATOM 1970 C CA . ILE A 1 267 ? 0.451 -6.974 -0.615 1.00 97.00 267 ILE A CA 1
ATOM 1971 C C . ILE A 1 267 ? 0.675 -7.361 0.847 1.00 97.00 267 ILE A C 1
ATOM 1973 O O . ILE A 1 267 ? -0.266 -7.347 1.638 1.00 97.00 267 ILE A O 1
ATOM 1977 N N . ALA A 1 268 ? 1.924 -7.636 1.235 1.00 95.00 268 ALA A N 1
ATOM 1978 C CA . ALA A 1 268 ? 2.230 -7.998 2.613 1.00 95.00 268 ALA A CA 1
ATOM 1979 C C . ALA A 1 268 ? 1.842 -6.873 3.596 1.00 95.00 268 ALA A C 1
ATOM 1981 O O . ALA A 1 268 ? 1.184 -7.120 4.609 1.00 95.00 268 ALA A O 1
ATOM 1982 N N . LYS A 1 269 ? 2.169 -5.620 3.270 1.00 95.25 269 LYS A N 1
ATOM 1983 C CA . LYS A 1 269 ? 1.779 -4.462 4.083 1.00 95.25 269 LYS A CA 1
ATOM 1984 C C . LYS A 1 269 ? 0.255 -4.311 4.171 1.00 95.25 269 LYS A C 1
ATOM 1986 O O . LYS A 1 269 ? -0.267 -4.118 5.262 1.00 95.25 269 LYS A O 1
ATOM 1991 N N . ALA A 1 270 ? -0.466 -4.441 3.058 1.00 96.25 270 ALA A N 1
ATOM 1992 C CA . ALA A 1 270 ? -1.922 -4.318 3.011 1.00 96.25 270 ALA A CA 1
ATOM 1993 C C . ALA A 1 270 ? -2.619 -5.383 3.866 1.00 96.25 270 ALA A C 1
ATOM 1995 O O . ALA A 1 270 ? -3.599 -5.075 4.537 1.00 96.25 270 ALA A O 1
ATOM 1996 N N . VAL A 1 271 ? -2.108 -6.615 3.886 1.00 94.25 271 VAL A N 1
ATOM 1997 C CA . VAL A 1 271 ? -2.646 -7.686 4.735 1.00 94.25 271 VAL A CA 1
ATOM 1998 C C . VAL A 1 271 ? -2.539 -7.335 6.221 1.00 94.25 271 VAL A C 1
ATOM 2000 O O . VAL A 1 271 ? -3.519 -7.481 6.952 1.00 94.25 271 VAL A O 1
ATOM 2003 N N . ASP A 1 272 ? -1.384 -6.836 6.666 1.00 92.50 272 ASP A N 1
ATOM 2004 C CA . ASP A 1 272 ? -1.192 -6.444 8.066 1.00 92.50 272 ASP A CA 1
ATOM 2005 C C . ASP A 1 272 ? -2.034 -5.205 8.423 1.00 92.50 272 ASP A C 1
ATOM 2007 O O . ASP A 1 272 ? -2.704 -5.179 9.459 1.00 92.50 272 ASP A O 1
ATOM 2011 N N . GLU A 1 273 ? -2.078 -4.208 7.535 1.00 94.44 273 GLU A N 1
ATOM 2012 C CA . GLU A 1 273 ? -2.900 -3.008 7.710 1.00 94.44 273 GLU A CA 1
ATOM 2013 C C . GLU A 1 273 ? -4.398 -3.330 7.750 1.00 94.44 273 GLU A C 1
ATOM 2015 O O . GLU A 1 273 ? -5.110 -2.796 8.592 1.00 94.44 273 GLU A O 1
ATOM 2020 N N . LEU A 1 274 ? -4.909 -4.234 6.910 1.00 94.25 274 LEU A N 1
ATOM 2021 C CA . LEU A 1 274 ? -6.328 -4.610 6.922 1.00 94.25 274 LEU A CA 1
ATOM 2022 C C . LEU A 1 274 ? -6.753 -5.243 8.254 1.00 94.25 274 LEU A C 1
ATOM 2024 O O . LEU A 1 274 ? -7.850 -4.950 8.737 1.00 94.25 274 LEU A O 1
ATOM 2028 N N . ILE A 1 275 ? -5.888 -6.057 8.867 1.00 91.06 275 ILE A N 1
ATOM 2029 C CA . ILE A 1 275 ? -6.129 -6.630 10.200 1.00 91.06 275 ILE A CA 1
ATOM 2030 C C . ILE A 1 275 ? -6.161 -5.510 11.250 1.00 91.06 275 ILE A C 1
ATOM 2032 O O . ILE A 1 275 ? -7.121 -5.410 12.018 1.00 91.06 275 ILE A O 1
ATOM 2036 N N . ASN A 1 276 ? -5.165 -4.620 11.236 1.00 92.81 276 ASN A N 1
ATOM 2037 C CA . ASN A 1 276 ? -5.076 -3.499 12.178 1.00 92.81 276 ASN A CA 1
ATOM 2038 C C . ASN A 1 276 ? -6.275 -2.541 12.050 1.00 92.81 276 ASN A C 1
ATOM 2040 O O . ASN A 1 276 ? -6.889 -2.160 13.048 1.00 92.81 276 ASN A O 1
ATOM 2044 N N . LEU A 1 277 ? -6.654 -2.187 10.820 1.00 94.44 277 LEU A N 1
ATOM 2045 C CA . LEU A 1 277 ? -7.782 -1.304 10.518 1.00 94.44 277 LEU A CA 1
ATOM 2046 C C . LEU A 1 277 ? -9.118 -1.928 10.923 1.00 94.44 277 LEU A C 1
ATOM 2048 O O . LEU A 1 277 ? -10.029 -1.207 11.333 1.00 94.44 277 LEU A O 1
ATOM 2052 N N . GLN A 1 278 ? -9.261 -3.253 10.836 1.00 91.69 278 GLN A N 1
ATOM 2053 C CA . GLN A 1 278 ? -10.464 -3.948 11.290 1.00 91.69 278 GLN A CA 1
ATOM 2054 C C . GLN A 1 278 ? -10.641 -3.832 12.812 1.00 91.69 278 GLN A C 1
ATOM 2056 O O . GLN A 1 278 ? -11.750 -3.551 13.281 1.00 91.69 278 GLN A O 1
ATOM 2061 N N . GLU A 1 279 ? -9.564 -4.005 13.581 1.00 91.56 279 GLU A N 1
ATOM 2062 C CA . GLU A 1 279 ? -9.582 -3.823 15.037 1.00 91.56 279 GLU A CA 1
ATOM 2063 C C . GLU A 1 279 ? -9.823 -2.353 15.416 1.00 91.56 279 GLU A C 1
ATOM 2065 O O . GLU A 1 279 ? -10.696 -2.054 16.238 1.00 91.56 279 GLU A O 1
ATOM 2070 N N . GLU A 1 280 ? -9.124 -1.422 14.757 1.00 94.62 280 GLU A N 1
ATOM 2071 C CA . GLU A 1 280 ? -9.291 0.018 14.966 1.00 94.62 280 GLU A CA 1
ATOM 2072 C C . GLU A 1 280 ? -10.732 0.462 14.675 1.00 94.62 280 GLU A C 1
ATOM 2074 O O . GLU A 1 280 ? -11.352 1.158 15.484 1.00 94.62 280 GLU A O 1
ATOM 2079 N N . ARG A 1 281 ? -11.315 0.009 13.560 1.00 93.81 281 ARG A N 1
ATOM 2080 C CA . ARG A 1 281 ? -12.706 0.296 13.198 1.00 93.81 281 ARG A CA 1
ATOM 2081 C C . ARG A 1 281 ? -13.675 -0.171 14.277 1.00 93.81 281 ARG A C 1
ATOM 2083 O O . ARG A 1 281 ? -14.560 0.592 14.658 1.00 93.81 281 ARG A O 1
ATOM 2090 N N . ALA A 1 282 ? -13.498 -1.385 14.800 1.00 91.81 282 ALA A N 1
ATOM 2091 C CA . ALA A 1 282 ? -14.353 -1.906 15.864 1.00 91.81 282 ALA A CA 1
ATOM 2092 C C . ALA A 1 282 ? -14.258 -1.064 17.149 1.00 91.81 282 ALA A C 1
ATOM 2094 O O . ALA A 1 282 ? -15.238 -0.945 17.886 1.00 91.81 282 ALA A O 1
ATOM 2095 N N . HIS A 1 283 ? -13.092 -0.479 17.432 1.00 92.44 283 HIS A N 1
ATOM 2096 C CA . HIS A 1 283 ? -12.887 0.407 18.578 1.00 92.44 283 HIS A CA 1
ATOM 2097 C C . HIS A 1 283 ? -13.552 1.768 18.351 1.00 92.44 283 HIS A C 1
ATOM 2099 O O . HIS A 1 283 ? -14.287 2.245 19.217 1.00 92.44 283 HIS A O 1
ATOM 2105 N N . LEU A 1 284 ? -13.358 2.359 17.172 1.00 93.56 284 LEU A N 1
ATOM 2106 C CA . LEU A 1 284 ? -13.944 3.643 16.796 1.00 93.56 284 LEU A CA 1
ATOM 2107 C C . LEU A 1 284 ? -15.470 3.580 16.703 1.00 93.56 284 LEU A C 1
ATOM 2109 O O . LEU A 1 284 ? -16.133 4.500 17.172 1.00 93.56 284 LEU A O 1
ATOM 2113 N N . ASP A 1 285 ? -16.043 2.496 16.174 1.00 93.06 285 ASP A N 1
ATOM 2114 C CA . ASP A 1 285 ? -17.498 2.306 16.135 1.00 93.06 285 ASP A CA 1
ATOM 2115 C C . ASP A 1 285 ? -18.082 2.321 17.560 1.00 93.06 285 ASP A C 1
ATOM 2117 O O . ASP A 1 285 ? -19.096 2.977 17.800 1.00 93.06 285 ASP A O 1
ATOM 2121 N N . ARG A 1 286 ? -17.408 1.695 18.538 1.00 91.94 286 ARG A N 1
ATOM 2122 C CA . ARG A 1 286 ? -17.816 1.766 19.954 1.00 91.94 286 ARG A CA 1
ATOM 2123 C C . ARG A 1 286 ? -17.687 3.176 20.526 1.00 91.94 286 ARG A C 1
ATOM 2125 O O . ARG A 1 286 ? -18.602 3.623 21.205 1.00 91.94 286 ARG A O 1
ATOM 2132 N N . MET A 1 287 ? -16.598 3.886 20.228 1.00 89.25 287 MET A N 1
ATOM 2133 C CA . MET A 1 287 ? -16.395 5.268 20.690 1.00 89.25 287 MET A CA 1
ATOM 2134 C C . MET A 1 287 ? -17.425 6.244 20.111 1.00 89.25 287 MET A C 1
ATOM 2136 O O . MET A 1 287 ? -17.820 7.187 20.786 1.00 89.25 287 MET A O 1
ATOM 2140 N N . VAL A 1 288 ? -17.851 6.040 18.861 1.00 89.81 288 VAL A N 1
ATOM 2141 C CA . VAL A 1 288 ? -18.872 6.870 18.205 1.00 89.81 288 VAL A CA 1
ATOM 2142 C C . VAL A 1 288 ? -20.274 6.544 18.727 1.00 89.81 288 VAL A C 1
ATOM 2144 O O . VAL A 1 288 ? -21.113 7.440 18.805 1.00 89.81 288 VAL A O 1
ATOM 2147 N N . GLN A 1 289 ? -20.534 5.282 19.083 1.00 86.25 289 GLN A N 1
ATOM 2148 C CA . GLN A 1 289 ? -21.806 4.851 19.670 1.00 86.25 289 GLN A CA 1
ATOM 2149 C C . GLN A 1 289 ? -21.929 5.178 21.163 1.00 86.25 289 GLN A C 1
ATOM 2151 O O . GLN A 1 289 ? -23.053 5.260 21.662 1.00 86.25 289 GLN A O 1
ATOM 2156 N N . GLU A 1 290 ? -20.818 5.361 21.886 1.00 80.06 290 GLU A N 1
ATOM 2157 C CA . GLU A 1 290 ? -20.855 5.724 23.302 1.00 80.06 290 GLU A CA 1
ATOM 2158 C C . GLU A 1 290 ? -21.489 7.122 23.447 1.00 80.06 290 GLU A C 1
ATOM 2160 O O . GLU A 1 290 ? -20.943 8.107 22.938 1.00 80.06 290 GLU A O 1
ATOM 2165 N N . PRO A 1 291 ? -22.661 7.248 24.106 1.00 67.38 291 PRO A N 1
ATOM 2166 C CA . PRO A 1 291 ? -23.274 8.551 24.322 1.00 67.38 291 PRO A CA 1
ATOM 2167 C C . PRO A 1 291 ? -22.300 9.434 25.110 1.00 67.38 291 PRO A C 1
ATOM 2169 O O . PRO A 1 291 ? -21.534 8.901 25.921 1.00 67.38 291 PRO A O 1
ATOM 2172 N N . PRO A 1 292 ? -22.323 10.772 24.925 1.00 62.59 292 PRO A N 1
ATOM 2173 C CA . PRO A 1 292 ? -21.443 11.664 25.666 1.00 62.59 292 PRO A CA 1
ATOM 2174 C C . PRO A 1 292 ? -21.571 11.318 27.143 1.00 62.59 292 PRO A C 1
ATOM 2176 O O . PRO A 1 292 ? -22.678 11.379 27.690 1.00 62.59 292 PRO A O 1
ATOM 2179 N N . ARG A 1 293 ? -20.460 10.883 27.760 1.00 60.09 293 ARG A N 1
ATOM 2180 C CA . ARG A 1 293 ? -20.418 10.573 29.190 1.00 60.09 293 ARG A CA 1
ATOM 2181 C C . ARG A 1 293 ? -21.116 11.725 29.894 1.00 60.09 293 ARG A C 1
ATOM 2183 O O . ARG A 1 293 ? -20.617 12.851 29.862 1.00 60.09 293 ARG A O 1
ATOM 2190 N N . ARG A 1 294 ? -22.280 11.458 30.505 1.00 56.03 294 ARG A N 1
ATOM 2191 C CA . ARG A 1 294 ? -22.863 12.409 31.454 1.00 56.03 294 ARG A CA 1
ATOM 2192 C C . ARG A 1 294 ? -21.719 12.756 32.401 1.00 56.03 294 ARG A C 1
ATOM 2194 O O . ARG A 1 294 ? -21.088 11.807 32.880 1.00 56.03 294 ARG A O 1
ATOM 2201 N N . PRO A 1 295 ? -21.399 14.046 32.622 1.00 52.22 295 PRO A N 1
ATOM 2202 C CA . PRO A 1 295 ? -20.407 14.392 33.622 1.00 52.22 295 PRO A CA 1
ATOM 2203 C C . PRO A 1 295 ? -20.831 13.644 34.876 1.00 52.22 295 PRO A C 1
ATOM 2205 O O . PRO A 1 295 ? -21.973 13.790 35.324 1.00 52.22 295 PRO A O 1
ATOM 2208 N N . ALA A 1 296 ? -19.976 12.727 35.336 1.00 52.00 296 ALA A N 1
ATOM 2209 C CA . ALA A 1 296 ? -20.262 11.990 36.548 1.00 52.00 296 ALA A CA 1
ATOM 2210 C C . ALA A 1 296 ? -20.628 13.046 37.599 1.00 52.00 296 ALA A C 1
ATOM 2212 O O . ALA A 1 296 ? -19.942 14.079 37.649 1.00 52.00 296 ALA A O 1
ATOM 2213 N N . PRO A 1 297 ? -21.709 12.865 38.385 1.00 45.75 297 PRO A N 1
ATOM 2214 C CA . PRO A 1 297 ? -21.922 13.747 39.519 1.00 45.75 297 PRO A CA 1
ATOM 2215 C C . PRO A 1 297 ? -20.597 13.764 40.271 1.00 45.75 297 PRO A C 1
ATOM 2217 O O . PRO A 1 297 ? -20.000 12.707 40.475 1.00 45.75 297 PRO A O 1
ATOM 2220 N N . THR A 1 298 ? -20.083 14.953 40.560 1.00 44.50 298 THR A N 1
ATOM 2221 C CA . THR A 1 298 ? -18.796 15.158 41.217 1.00 44.50 298 THR A CA 1
ATOM 2222 C C . THR A 1 298 ? -18.864 14.592 42.637 1.00 44.50 298 THR A C 1
ATOM 2224 O O . THR A 1 298 ? -18.948 15.330 43.612 1.00 44.50 298 THR A O 1
ATOM 2227 N N . SER A 1 299 ? -18.874 13.271 42.782 1.00 48.50 299 SER A N 1
ATOM 2228 C CA . SER A 1 299 ? -18.539 12.598 44.017 1.00 48.50 299 SER A CA 1
ATOM 2229 C C . SER A 1 299 ? -17.024 12.531 44.028 1.00 48.50 299 SER A C 1
ATOM 2231 O O . SER A 1 299 ? -16.418 11.684 43.366 1.00 48.50 299 SER A O 1
ATOM 2233 N N . SER A 1 300 ? -16.425 13.486 44.735 1.00 48.75 300 SER A N 1
ATOM 2234 C CA . SER A 1 300 ? -15.051 13.432 45.223 1.00 48.75 300 SER A CA 1
ATOM 2235 C C . SER A 1 300 ? -14.746 12.019 45.733 1.00 48.75 300 SER A C 1
ATOM 2237 O O . SER A 1 300 ? -15.140 11.650 46.837 1.00 48.75 300 SER A O 1
ATOM 2239 N N . SER A 1 301 ? -14.113 11.203 44.896 1.00 46.00 301 SER A N 1
ATOM 2240 C CA . SER A 1 301 ? -13.781 9.806 45.182 1.00 46.00 301 SER A CA 1
ATOM 2241 C C . SER A 1 301 ? -12.309 9.576 44.875 1.00 46.00 301 SER A C 1
ATOM 2243 O O . SER A 1 301 ? -11.910 8.734 44.082 1.00 46.00 301 SER A O 1
ATOM 2245 N N . SER A 1 302 ? -11.477 10.348 45.562 1.00 45.50 302 SER A N 1
ATOM 2246 C CA . SER A 1 302 ? -10.074 10.028 45.794 1.00 45.50 302 SER A CA 1
ATOM 2247 C C . SER A 1 302 ? -9.943 8.914 46.844 1.00 45.50 302 SER A C 1
ATOM 2249 O O . SER A 1 302 ? -9.261 9.122 47.841 1.00 45.50 302 SER A O 1
ATOM 2251 N N . ASP A 1 303 ? -10.678 7.796 46.737 1.00 52.44 303 ASP A N 1
ATOM 2252 C CA . ASP A 1 303 ? -10.795 6.915 47.913 1.00 52.44 303 ASP A CA 1
ATOM 2253 C C . ASP A 1 303 ? -11.186 5.449 47.642 1.00 52.44 303 ASP A C 1
ATOM 2255 O O . ASP A 1 303 ? -12.055 4.878 48.310 1.00 52.44 303 ASP A O 1
ATOM 2259 N N . SER A 1 304 ? -10.556 4.814 46.649 1.00 52.59 304 SER A N 1
ATOM 2260 C CA . SER A 1 304 ? -10.682 3.354 46.448 1.00 52.59 304 SER A CA 1
ATOM 2261 C C . SER A 1 304 ? -9.358 2.586 46.444 1.00 52.59 304 SER A C 1
ATOM 2263 O O . SER A 1 304 ? -9.388 1.369 46.576 1.00 52.59 304 SER A O 1
ATOM 2265 N N . ALA A 1 305 ? -8.209 3.267 46.384 1.00 49.38 305 ALA A N 1
ATOM 2266 C CA . ALA A 1 305 ? -6.888 2.636 46.512 1.00 49.38 305 ALA A CA 1
ATOM 2267 C C . ALA A 1 305 ? -6.192 2.920 47.861 1.00 49.38 305 ALA A C 1
ATOM 2269 O O . ALA A 1 305 ? -5.191 2.284 48.160 1.00 49.38 305 ALA A O 1
ATOM 2270 N N . ASP A 1 306 ? -6.727 3.832 48.682 1.00 49.84 306 ASP A N 1
ATOM 2271 C CA . ASP A 1 306 ? -6.112 4.283 49.949 1.00 49.84 306 ASP A CA 1
ATOM 2272 C C . ASP A 1 306 ? -6.751 3.638 51.201 1.00 49.84 306 ASP A C 1
ATOM 2274 O O . ASP A 1 306 ? -6.452 3.974 52.342 1.00 49.84 306 ASP A O 1
ATOM 2278 N N . ARG A 1 307 ? -7.677 2.689 50.998 1.00 51.84 307 ARG A N 1
ATOM 2279 C CA . ARG A 1 307 ? -8.485 2.076 52.068 1.00 51.84 307 ARG A CA 1
ATOM 2280 C C . ARG A 1 307 ? -7.931 0.768 52.635 1.00 51.84 307 ARG A C 1
ATOM 2282 O O . ARG A 1 307 ? -8.582 0.200 53.510 1.00 51.84 307 ARG A O 1
ATOM 2289 N N . LEU A 1 308 ? -6.791 0.274 52.147 1.00 49.97 308 LEU A N 1
ATOM 2290 C CA . LEU A 1 308 ? -6.291 -1.045 52.550 1.00 49.97 308 LEU A CA 1
ATOM 2291 C C . LEU A 1 308 ? -5.431 -1.014 53.828 1.00 49.97 308 LEU A C 1
ATOM 2293 O O . LEU A 1 308 ? -5.483 -1.980 54.578 1.00 49.97 308 LEU A O 1
ATOM 2297 N N . ASP A 1 309 ? -4.766 0.106 54.147 1.00 52.19 309 ASP A N 1
ATOM 2298 C CA . ASP A 1 309 ? -3.801 0.185 55.268 1.00 52.19 309 ASP A CA 1
ATOM 2299 C C . ASP A 1 309 ? -4.095 1.290 56.308 1.00 52.19 309 ASP A C 1
ATOM 2301 O O . ASP A 1 309 ? -3.240 1.671 57.110 1.00 52.19 309 ASP A O 1
ATOM 2305 N N . GLY A 1 310 ? -5.317 1.826 56.339 1.00 52.50 310 GLY A N 1
ATOM 2306 C CA . GLY A 1 310 ? -5.723 2.775 57.382 1.00 52.50 310 GLY A CA 1
ATOM 2307 C C . GLY A 1 310 ? -5.962 2.074 58.732 1.00 52.50 310 GLY A C 1
ATOM 2308 O O . GLY A 1 310 ? -6.609 1.024 58.751 1.00 52.50 310 GLY A O 1
ATOM 2309 N N . PRO A 1 311 ? -5.520 2.635 59.881 1.00 47.75 311 PRO A N 1
ATOM 2310 C CA . PRO A 1 311 ? -5.769 2.021 61.184 1.00 47.75 311 PRO A CA 1
ATOM 2311 C C . PRO A 1 311 ? -7.282 1.882 61.429 1.00 47.75 311 PRO A C 1
ATOM 2313 O O . PRO A 1 311 ? -8.063 2.724 60.963 1.00 47.75 311 PRO A O 1
ATOM 2316 N N . PRO A 1 312 ? -7.728 0.839 62.156 1.00 47.09 312 PRO A N 1
ATOM 2317 C CA . PRO A 1 312 ? -9.144 0.523 62.275 1.00 47.09 312 PRO A CA 1
ATOM 2318 C C . PRO A 1 312 ? -9.899 1.715 62.863 1.00 47.09 312 PRO A C 1
ATOM 2320 O O . PRO A 1 312 ? -9.565 2.228 63.933 1.00 47.09 312 PRO A O 1
ATOM 2323 N N . ARG A 1 313 ? -10.934 2.167 62.145 1.00 47.66 313 ARG A N 1
ATOM 2324 C CA . ARG A 1 313 ? -11.814 3.256 62.579 1.00 47.66 313 ARG A CA 1
ATOM 2325 C C . ARG A 1 313 ? -12.547 2.822 63.846 1.00 47.66 313 ARG A C 1
ATOM 2327 O O . ARG A 1 313 ? -13.599 2.190 63.781 1.00 47.66 313 ARG A O 1
ATOM 2334 N N . GLN A 1 314 ? -12.013 3.205 65.001 1.00 44.81 314 GLN A N 1
ATOM 2335 C CA . GLN A 1 314 ? -12.786 3.256 66.234 1.00 44.81 314 GLN A CA 1
ATOM 2336 C C . GLN A 1 314 ? -13.881 4.312 66.056 1.00 44.81 314 GLN A C 1
ATOM 2338 O O . GLN A 1 314 ? -13.650 5.520 66.093 1.00 44.81 314 GLN A O 1
ATOM 2343 N N . SER A 1 315 ? -15.087 3.825 65.787 1.00 53.47 315 SER A N 1
ATOM 2344 C CA . SER A 1 315 ? -16.318 4.599 65.804 1.00 53.47 315 SER A CA 1
ATOM 2345 C C . SER A 1 315 ? -16.577 5.121 67.213 1.00 53.47 315 SER A C 1
ATOM 2347 O O . SER A 1 315 ? -16.981 4.343 68.072 1.00 53.47 315 SER A O 1
ATOM 2349 N N . ILE A 1 316 ? -16.427 6.429 67.438 1.00 47.38 316 ILE A N 1
ATOM 2350 C CA . ILE A 1 316 ? -17.029 7.123 68.584 1.00 47.38 316 ILE A CA 1
ATOM 2351 C C . ILE A 1 316 ? -17.461 8.526 68.123 1.00 47.38 316 ILE A C 1
ATOM 2353 O O . ILE A 1 316 ? -16.647 9.435 68.029 1.00 47.38 316 ILE A O 1
ATOM 2357 N N . PHE A 1 317 ? -18.753 8.652 67.810 1.00 42.41 317 PHE A N 1
ATOM 2358 C CA . PHE A 1 317 ? -19.602 9.850 67.886 1.00 42.41 317 PHE A CA 1
ATOM 2359 C C . PHE A 1 317 ? -19.133 11.185 67.253 1.00 42.41 317 PHE A C 1
ATOM 2361 O O . PHE A 1 317 ? -18.133 11.792 67.620 1.00 42.41 317 PHE A O 1
ATOM 2368 N N . ALA A 1 318 ? -19.979 11.690 66.345 1.00 56.66 318 ALA A N 1
ATOM 2369 C CA . ALA A 1 318 ? -20.210 13.096 65.991 1.00 56.66 318 ALA A CA 1
ATOM 2370 C C . ALA A 1 318 ? -19.245 14.143 66.601 1.00 56.66 318 ALA A C 1
ATOM 2372 O O . ALA A 1 318 ? -19.496 14.715 67.661 1.00 56.66 318 ALA A O 1
ATOM 2373 N N . ARG A 1 319 ? -18.170 14.482 65.878 1.00 56.09 319 ARG A N 1
ATOM 2374 C CA . ARG A 1 319 ? -17.295 15.632 66.192 1.00 56.09 319 ARG A CA 1
ATOM 2375 C C . ARG A 1 319 ? -17.665 16.908 65.421 1.00 56.09 319 ARG A C 1
ATOM 2377 O O . ARG A 1 319 ? -16.827 17.786 65.233 1.00 56.09 319 ARG A O 1
ATOM 2384 N N . THR A 1 320 ? -18.921 17.077 65.026 1.00 55.03 320 THR A N 1
ATOM 2385 C CA . THR A 1 320 ? -19.445 18.328 64.450 1.00 55.03 320 THR A CA 1
ATOM 2386 C C . THR A 1 320 ? -19.750 19.334 65.564 1.00 55.03 320 THR A C 1
ATOM 2388 O O . THR A 1 320 ? -20.857 19.392 66.081 1.00 55.03 320 THR A O 1
ATOM 2391 N N . GLY A 1 321 ? -18.735 20.090 65.995 1.00 67.00 321 GLY A N 1
ATOM 2392 C CA . GLY A 1 321 ? -18.875 21.187 66.962 1.00 67.00 321 GLY A CA 1
ATOM 2393 C C . GLY A 1 321 ? -17.542 21.911 67.219 1.00 67.00 321 GLY A C 1
ATOM 2394 O O . GLY A 1 321 ? -16.497 21.340 66.894 1.00 67.00 321 GLY A O 1
ATOM 2395 N N . PRO A 1 322 ? -17.554 23.140 67.768 1.00 69.12 322 PRO A N 1
ATOM 2396 C CA . PRO A 1 322 ? -16.359 23.978 67.922 1.00 69.12 322 PRO A CA 1
ATOM 2397 C C . PRO A 1 322 ? -15.290 23.340 68.826 1.00 69.12 322 PRO A C 1
ATOM 2399 O O . PRO A 1 322 ? -15.619 22.684 69.812 1.00 69.12 322 PRO A O 1
ATOM 2402 N N . LEU A 1 323 ? -14.005 23.521 68.491 1.00 63.84 323 LEU A N 1
ATOM 2403 C CA . LEU A 1 323 ? -12.876 22.934 69.238 1.00 63.84 323 LEU A CA 1
ATOM 2404 C C . LEU A 1 323 ? -12.591 23.627 70.586 1.00 63.84 323 LEU A C 1
ATOM 2406 O O . LEU A 1 323 ? -12.030 22.997 71.484 1.00 63.84 323 LEU A O 1
ATOM 2410 N N . LEU A 1 324 ? -12.961 24.900 70.727 1.00 72.69 324 LEU A N 1
ATOM 2411 C CA . LEU A 1 324 ? -12.740 25.715 71.922 1.00 72.69 324 LEU A CA 1
ATOM 2412 C C . LEU A 1 324 ? -14.043 26.402 72.334 1.00 72.69 324 LEU A C 1
ATOM 2414 O O . LEU A 1 324 ? -14.869 26.732 71.481 1.00 72.69 324 LEU A O 1
ATOM 2418 N N . ASP A 1 325 ? -14.203 26.647 73.631 1.00 76.31 325 ASP A N 1
ATOM 2419 C CA . ASP A 1 325 ? -15.216 27.581 74.131 1.00 76.31 325 ASP A CA 1
ATOM 2420 C C . ASP A 1 325 ? -14.768 29.043 73.914 1.00 76.31 325 ASP A C 1
ATOM 2422 O O . ASP A 1 325 ? -13.583 29.315 73.707 1.00 76.31 325 ASP A O 1
ATOM 2426 N N . LYS A 1 326 ? -15.684 30.013 74.034 1.00 75.56 326 LYS A N 1
ATOM 2427 C CA . LYS A 1 326 ? -15.402 31.461 73.920 1.00 75.56 326 LYS A CA 1
ATOM 2428 C C . LYS A 1 326 ? -14.354 31.962 74.930 1.00 75.56 326 LYS A C 1
ATOM 2430 O O . LYS A 1 326 ? -13.771 33.020 74.724 1.00 75.56 326 LYS A O 1
ATOM 2435 N N . GLY A 1 327 ? -14.096 31.195 75.993 1.00 71.25 327 GLY A N 1
ATOM 2436 C CA . GLY A 1 327 ? -13.034 31.426 76.979 1.00 71.25 327 GLY A CA 1
ATOM 2437 C C . GLY A 1 327 ? -11.712 30.690 76.712 1.00 71.25 327 GLY A C 1
ATOM 2438 O O . GLY A 1 327 ? -10.885 30.608 77.616 1.00 71.25 327 GLY A O 1
ATOM 2439 N N . GLY A 1 328 ? -11.510 30.099 75.527 1.00 69.88 328 GLY A N 1
ATOM 2440 C CA . GLY A 1 328 ? -10.230 29.500 75.115 1.00 69.88 328 GLY A CA 1
ATOM 2441 C C . GLY A 1 328 ? -9.876 28.166 75.783 1.00 69.88 328 GLY A C 1
ATOM 2442 O O . GLY A 1 328 ? -8.750 27.691 75.652 1.00 69.88 328 GLY A O 1
ATOM 2443 N N . ARG A 1 329 ? -10.820 27.535 76.491 1.00 76.81 329 ARG A N 1
ATOM 2444 C CA . ARG A 1 329 ? -10.618 26.213 77.098 1.00 76.81 329 ARG A CA 1
ATOM 2445 C C . ARG A 1 329 ? -10.909 25.108 76.070 1.00 76.81 329 ARG A C 1
ATOM 2447 O O . ARG A 1 329 ? -11.985 25.128 75.464 1.00 76.81 329 ARG A O 1
ATOM 2454 N N . PRO A 1 330 ? -9.983 24.157 75.851 1.00 71.50 330 PRO A N 1
ATOM 2455 C CA . PRO A 1 330 ? -10.175 23.085 74.882 1.00 71.50 330 PRO A CA 1
ATOM 2456 C C . PRO A 1 330 ? -11.164 22.046 75.424 1.00 71.50 330 PRO A C 1
ATOM 2458 O O . PRO A 1 330 ? -10.904 21.370 76.415 1.00 71.50 330 PRO A O 1
ATOM 2461 N N . LEU A 1 331 ? -12.307 21.914 74.750 1.00 67.06 331 LEU A N 1
ATOM 2462 C CA . LEU A 1 331 ? -13.393 20.987 75.105 1.00 67.06 331 LEU A CA 1
ATOM 2463 C C . LEU A 1 331 ? -13.174 19.571 74.544 1.00 67.06 331 LEU A C 1
ATOM 2465 O O . LEU A 1 331 ? -14.001 18.680 74.733 1.00 67.06 331 LEU A O 1
ATOM 2469 N N . ARG A 1 332 ? -12.081 19.358 73.803 1.00 64.69 332 ARG A N 1
ATOM 2470 C CA . ARG A 1 332 ? -11.741 18.087 73.159 1.00 64.69 332 ARG A CA 1
ATOM 2471 C C . ARG A 1 332 ? -10.250 17.797 73.317 1.00 64.69 332 ARG A C 1
ATOM 2473 O O . ARG A 1 332 ? -9.455 18.728 73.193 1.00 64.69 332 ARG A O 1
ATOM 2480 N N . PRO A 1 333 ? -9.853 16.524 73.501 1.00 69.06 333 PRO A N 1
ATOM 2481 C CA . PRO A 1 333 ? -8.448 16.152 73.434 1.00 69.06 333 PRO A CA 1
ATOM 2482 C C . PRO A 1 333 ? -7.939 16.407 72.009 1.00 69.06 333 PRO A C 1
ATOM 2484 O O . PRO A 1 333 ? -8.515 15.904 71.033 1.00 69.06 333 PRO A O 1
ATOM 2487 N N . PHE A 1 334 ? -6.894 17.226 71.902 1.00 64.88 334 PHE A N 1
ATOM 2488 C CA . PHE A 1 334 ? -6.141 17.491 70.681 1.00 64.88 334 PHE A CA 1
ATOM 2489 C C . PHE A 1 334 ? -4.693 17.058 70.908 1.00 64.88 334 PHE A C 1
ATOM 2491 O O . PHE A 1 334 ? -4.132 17.260 71.982 1.00 64.88 334 PHE A O 1
ATOM 2498 N N . THR A 1 335 ? -4.092 16.429 69.909 1.00 55.56 335 THR A N 1
ATOM 2499 C CA . THR A 1 335 ? -2.678 16.057 69.928 1.00 55.56 335 THR A CA 1
ATOM 2500 C C . THR A 1 335 ? -1.863 17.219 69.377 1.00 55.56 335 THR A C 1
ATOM 2502 O O . THR A 1 335 ? -2.060 17.622 68.231 1.00 55.56 335 THR A O 1
ATOM 2505 N N . ILE A 1 336 ? -0.947 17.759 70.182 1.00 58.59 336 ILE A N 1
ATOM 2506 C CA . ILE A 1 336 ? 0.037 18.759 69.746 1.00 58.59 336 ILE A CA 1
ATOM 2507 C C . ILE A 1 336 ? 1.149 18.009 69.016 1.00 58.59 336 ILE A C 1
ATOM 2509 O O . ILE A 1 336 ? 2.232 17.789 69.546 1.00 58.59 336 ILE A O 1
ATOM 2513 N N . THR A 1 337 ? 0.861 17.534 67.814 1.00 59.75 337 THR A N 1
ATOM 2514 C CA . THR A 1 337 ? 1.894 17.041 66.908 1.00 59.75 337 THR A CA 1
ATOM 2515 C C . THR A 1 337 ? 1.965 17.953 65.700 1.00 59.75 337 THR A C 1
ATOM 2517 O O . THR A 1 337 ? 0.982 18.574 65.292 1.00 59.75 337 THR A O 1
ATOM 2520 N N . SER A 1 338 ? 3.180 18.089 65.183 1.00 62.66 338 SER A N 1
ATOM 2521 C CA . SER A 1 338 ? 3.618 18.976 64.115 1.00 62.66 338 SER A CA 1
ATOM 2522 C C . SER A 1 338 ? 2.978 18.623 62.766 1.00 62.66 338 SER A C 1
ATOM 2524 O O . SER A 1 338 ? 3.662 18.298 61.803 1.00 62.66 338 SER A O 1
ATOM 2526 N N . GLN A 1 339 ? 1.653 18.739 62.648 1.00 63.19 339 GLN A N 1
ATOM 2527 C CA . GLN A 1 339 ? 0.935 18.577 61.378 1.00 63.19 339 GLN A CA 1
ATOM 2528 C C . GLN A 1 339 ? 1.515 19.479 60.282 1.00 63.19 339 GLN A C 1
ATOM 2530 O O . GLN A 1 339 ? 1.544 19.095 59.119 1.00 63.19 339 GLN A O 1
ATOM 2535 N N . ARG A 1 340 ? 2.053 20.648 60.661 1.00 61.44 340 ARG A N 1
ATOM 2536 C CA . ARG A 1 340 ? 2.797 21.527 59.752 1.00 61.44 340 ARG A CA 1
ATOM 2537 C C . ARG A 1 340 ? 4.104 20.899 59.248 1.00 61.44 340 ARG A C 1
ATOM 2539 O O . ARG A 1 340 ? 4.397 21.065 58.075 1.00 61.44 340 ARG A O 1
ATOM 2546 N N . ALA A 1 341 ? 4.856 20.183 60.086 1.00 67.19 341 ALA A N 1
ATOM 2547 C CA . ALA A 1 341 ? 6.086 19.504 59.664 1.00 67.19 341 ALA A CA 1
ATOM 2548 C C . ALA A 1 341 ? 5.775 18.289 58.775 1.00 67.19 341 ALA A C 1
ATOM 2550 O O . ALA A 1 341 ? 6.394 18.117 57.735 1.00 67.19 341 ALA A O 1
ATOM 2551 N N . ALA A 1 342 ? 4.738 17.516 59.114 1.00 67.06 342 ALA A N 1
ATOM 2552 C CA . ALA A 1 342 ? 4.296 16.390 58.290 1.00 67.06 342 ALA A CA 1
ATOM 2553 C C . ALA A 1 342 ? 3.768 16.832 56.910 1.00 67.06 342 ALA A C 1
ATOM 2555 O O . ALA A 1 342 ? 4.017 16.160 55.914 1.00 67.06 342 ALA A O 1
ATOM 2556 N N . LEU A 1 343 ? 3.070 17.973 56.834 1.00 69.88 343 LEU A N 1
ATOM 2557 C CA . LEU A 1 343 ? 2.653 18.576 55.562 1.00 69.88 343 LEU A CA 1
ATOM 2558 C C . LEU A 1 343 ? 3.832 19.188 54.791 1.00 69.88 343 LEU A C 1
ATOM 2560 O O . LEU A 1 343 ? 3.826 19.162 53.565 1.00 69.88 343 LEU A O 1
ATOM 2564 N N . GLN A 1 344 ? 4.848 19.710 55.483 1.00 71.19 344 GLN A N 1
ATOM 2565 C CA . GLN A 1 344 ? 6.060 20.239 54.855 1.00 71.19 344 GLN A CA 1
ATOM 2566 C C . GLN A 1 344 ? 6.865 19.134 54.154 1.00 71.19 344 GLN A C 1
ATOM 2568 O O . GLN A 1 344 ? 7.301 19.344 53.028 1.00 71.19 344 GLN A O 1
ATOM 2573 N N . ASP A 1 345 ? 6.953 17.936 54.741 1.00 72.69 345 ASP A N 1
ATOM 2574 C CA . ASP A 1 345 ? 7.616 16.761 54.141 1.00 72.69 345 ASP A CA 1
ATOM 2575 C C . ASP A 1 345 ? 6.847 16.135 52.956 1.00 72.69 345 ASP A C 1
ATOM 2577 O O . ASP A 1 345 ? 7.318 15.191 52.303 1.00 72.69 345 ASP A O 1
ATOM 2581 N N . GLN A 1 346 ? 5.629 16.613 52.688 1.00 70.25 346 GLN A N 1
ATOM 2582 C CA . GLN A 1 346 ? 4.775 16.151 51.589 1.00 70.25 346 GLN A CA 1
ATOM 2583 C C . GLN A 1 346 ? 4.777 17.098 50.384 1.00 70.25 346 GLN A C 1
ATOM 2585 O O . GLN A 1 346 ? 4.331 16.704 49.306 1.00 70.25 346 GLN A O 1
ATOM 2590 N N . VAL A 1 347 ? 5.312 18.312 50.524 1.00 65.25 347 VAL A N 1
ATOM 2591 C CA . VAL A 1 347 ? 5.466 19.261 49.418 1.00 65.25 347 VAL A CA 1
ATOM 2592 C C . VAL A 1 347 ? 6.927 19.200 48.965 1.00 65.25 347 VAL A C 1
ATOM 2594 O O . VAL A 1 347 ? 7.823 19.230 49.796 1.00 65.25 347 VAL A O 1
ATOM 2597 N N . PHE A 1 348 ? 7.169 19.080 47.656 1.00 62.34 348 PHE A N 1
ATOM 2598 C CA . PHE A 1 348 ? 8.485 18.839 47.022 1.00 62.34 348 PHE A CA 1
ATOM 2599 C C . PHE A 1 348 ? 8.995 17.391 47.003 1.00 62.34 348 PHE A C 1
ATOM 2601 O O . PHE A 1 348 ? 10.201 17.145 47.002 1.00 62.34 348 PHE A O 1
ATOM 2608 N N . ARG A 1 349 ? 8.094 16.411 46.884 1.00 69.06 349 ARG A N 1
ATOM 2609 C CA . ARG A 1 349 ? 8.501 15.066 46.455 1.00 69.06 349 ARG A CA 1
ATOM 2610 C C . ARG A 1 349 ? 8.629 15.018 44.925 1.00 69.06 349 ARG A C 1
ATOM 2612 O O . ARG A 1 349 ? 7.741 15.533 44.244 1.00 69.06 349 ARG A O 1
ATOM 2619 N N . PRO A 1 350 ? 9.689 14.406 44.368 1.00 76.06 350 PRO A N 1
ATOM 2620 C CA . PRO A 1 350 ? 9.769 14.121 42.937 1.00 76.06 350 PRO A CA 1
ATOM 2621 C C . PRO A 1 350 ? 8.520 13.352 42.482 1.00 76.06 350 PRO A C 1
ATOM 2623 O O . PRO A 1 350 ? 8.082 12.432 43.171 1.00 76.06 350 PRO A O 1
ATOM 2626 N N . GLY A 1 351 ? 7.939 13.708 41.331 1.00 73.19 351 GLY A N 1
ATOM 2627 C CA . GLY A 1 351 ? 6.684 13.134 40.810 1.00 73.19 351 GLY A CA 1
ATOM 2628 C C . GLY A 1 351 ? 6.762 11.662 40.381 1.00 73.19 351 GLY A C 1
ATOM 2629 O O . GLY A 1 351 ? 5.901 11.182 39.646 1.00 73.19 351 GLY A O 1
ATOM 2630 N N . HIS A 1 352 ? 7.804 10.947 40.800 1.00 74.94 352 HIS A N 1
ATOM 2631 C CA . HIS A 1 352 ? 8.096 9.573 40.426 1.00 74.94 352 HIS A CA 1
ATOM 2632 C C . HIS A 1 352 ? 8.404 8.792 41.704 1.00 74.94 352 HIS A C 1
ATOM 2634 O O . HIS A 1 352 ? 9.243 9.200 42.508 1.00 74.94 352 HIS A O 1
ATOM 2640 N N . ARG A 1 353 ? 7.721 7.662 41.904 1.00 60.41 353 ARG A N 1
ATOM 2641 C CA . ARG A 1 353 ? 8.036 6.734 42.993 1.00 60.41 353 ARG A CA 1
ATOM 2642 C C . ARG A 1 353 ? 9.279 5.952 42.588 1.00 60.41 353 ARG A C 1
ATOM 2644 O O . ARG A 1 353 ? 9.188 5.022 41.792 1.00 60.41 353 ARG A O 1
ATOM 2651 N N . LEU A 1 354 ? 10.434 6.365 43.097 1.00 71.69 354 LEU A N 1
ATOM 2652 C CA . LEU A 1 354 ? 11.632 5.535 43.043 1.00 71.69 354 LEU A CA 1
ATOM 2653 C C . LEU A 1 354 ? 11.374 4.261 43.866 1.00 71.69 354 LEU A C 1
ATOM 2655 O O . LEU A 1 354 ? 10.753 4.362 44.930 1.00 71.69 354 LEU A O 1
ATOM 2659 N N . PRO A 1 355 ? 11.818 3.081 43.405 1.00 74.06 355 PRO A N 1
ATOM 2660 C CA . PRO A 1 355 ? 11.849 1.889 44.240 1.00 74.06 355 PRO A CA 1
ATOM 2661 C C . PRO A 1 355 ? 12.588 2.209 45.540 1.00 74.06 355 PRO A C 1
ATOM 2663 O O . PRO A 1 355 ? 13.736 2.647 45.518 1.00 74.06 355 PRO A O 1
ATOM 2666 N N . THR A 1 356 ? 11.901 2.066 46.671 1.00 66.12 356 THR A N 1
ATOM 2667 C CA . THR A 1 356 ? 12.465 2.390 47.989 1.00 66.12 356 THR A CA 1
ATOM 2668 C C . THR A 1 356 ? 13.410 1.313 48.499 1.00 66.12 356 THR A C 1
ATOM 2670 O O . THR A 1 356 ? 14.088 1.549 49.487 1.00 66.12 356 THR A O 1
ATOM 2673 N N . MET A 1 357 ? 13.430 0.154 47.842 1.00 70.56 357 MET A N 1
ATOM 2674 C CA . MET A 1 357 ? 14.246 -1.006 48.176 1.00 70.56 357 MET A CA 1
ATOM 2675 C C . MET A 1 357 ? 14.989 -1.445 46.921 1.00 70.56 357 MET A C 1
ATOM 2677 O O . MET A 1 357 ? 14.455 -1.349 45.808 1.00 70.56 357 MET A O 1
ATOM 2681 N N . SER A 1 358 ? 16.225 -1.897 47.101 1.00 76.44 358 SER A N 1
ATOM 2682 C CA . SER A 1 358 ? 16.987 -2.487 46.003 1.00 76.44 358 SER A CA 1
ATOM 2683 C C . SER A 1 358 ? 16.335 -3.800 45.552 1.00 76.44 358 SER A C 1
ATOM 2685 O O . SER A 1 358 ? 15.580 -4.427 46.299 1.00 76.44 358 SER A O 1
ATOM 2687 N N . LEU A 1 359 ? 16.595 -4.208 44.308 1.00 69.69 359 LEU A N 1
ATOM 2688 C CA . LEU A 1 359 ? 16.061 -5.459 43.762 1.00 69.69 359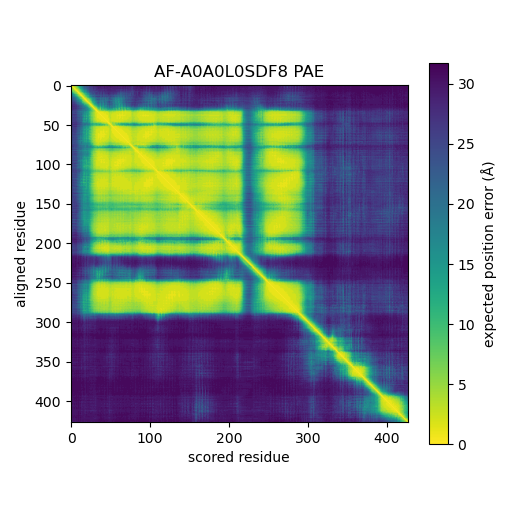 LEU A CA 1
ATOM 2689 C C . LEU A 1 359 ? 16.449 -6.660 44.641 1.00 69.69 359 LEU A C 1
ATOM 2691 O O . LEU A 1 359 ? 15.630 -7.549 44.860 1.00 69.69 359 LEU A O 1
ATOM 2695 N N . ASP A 1 360 ? 17.665 -6.625 45.183 1.00 77.88 360 ASP A N 1
ATOM 2696 C CA . ASP A 1 360 ? 18.232 -7.668 46.035 1.00 77.88 360 ASP A CA 1
ATOM 2697 C C . ASP A 1 360 ? 17.539 -7.711 47.405 1.00 77.88 360 ASP A C 1
ATOM 2699 O O . ASP A 1 360 ? 17.109 -8.770 47.852 1.00 77.88 360 ASP A O 1
ATOM 2703 N N . GLU A 1 361 ? 17.312 -6.550 48.024 1.00 84.12 361 GLU A N 1
ATOM 2704 C CA . GLU A 1 361 ? 16.606 -6.419 49.308 1.00 84.12 361 GLU A CA 1
ATOM 2705 C C . GLU A 1 361 ? 15.139 -6.872 49.217 1.00 84.12 361 GLU A C 1
ATOM 2707 O O . GLU A 1 361 ? 14.594 -7.481 50.141 1.00 84.12 361 GLU A O 1
ATOM 2712 N N . TYR A 1 362 ? 14.496 -6.637 48.069 1.00 80.25 362 TYR A N 1
ATOM 2713 C CA . TYR A 1 362 ? 13.165 -7.172 47.791 1.00 80.25 362 TYR A CA 1
ATOM 2714 C C . TYR A 1 362 ? 13.183 -8.701 47.618 1.00 80.25 362 TYR A C 1
ATOM 2716 O O . TYR A 1 362 ? 12.290 -9.390 48.117 1.00 80.25 362 TYR A O 1
ATOM 2724 N N . LEU A 1 363 ? 14.207 -9.243 46.951 1.00 77.06 363 LEU A N 1
ATOM 2725 C CA . LEU A 1 363 ? 14.375 -10.685 46.760 1.00 77.06 363 LEU A CA 1
ATOM 2726 C C . LEU A 1 363 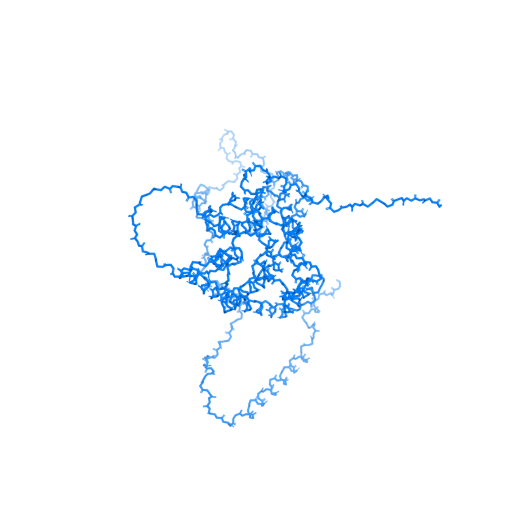? 14.582 -11.408 48.097 1.00 77.06 363 LEU A C 1
ATOM 2728 O O . LEU A 1 363 ? 13.981 -12.452 48.334 1.00 77.06 363 LEU A O 1
ATOM 2732 N N . GLU A 1 364 ? 15.392 -10.836 48.988 1.00 79.25 364 GLU A N 1
ATOM 2733 C CA . GLU A 1 364 ? 15.637 -11.351 50.337 1.00 79.25 364 GLU A CA 1
ATOM 2734 C C . GLU A 1 364 ? 14.376 -11.329 51.202 1.00 79.25 364 GLU A C 1
ATOM 2736 O O . GLU A 1 364 ? 14.076 -12.312 51.884 1.00 79.25 364 GLU A O 1
ATOM 2741 N N . ALA A 1 365 ? 13.594 -10.248 51.135 1.00 80.19 365 ALA A N 1
ATOM 2742 C CA . ALA A 1 365 ? 12.330 -10.141 51.856 1.00 80.19 365 ALA A CA 1
ATOM 2743 C C . ALA A 1 365 ? 11.300 -11.185 51.389 1.00 80.19 365 ALA A C 1
ATOM 2745 O O . ALA A 1 365 ? 10.565 -11.723 52.219 1.00 80.19 365 ALA A O 1
ATOM 2746 N N . GLU A 1 366 ? 11.260 -11.505 50.093 1.00 79.31 366 GLU A N 1
ATOM 2747 C CA . GLU A 1 366 ? 10.393 -12.561 49.558 1.00 79.31 366 GLU A CA 1
ATOM 2748 C C . GLU A 1 366 ? 10.945 -13.980 49.775 1.00 79.31 366 GLU A C 1
ATOM 2750 O O . GLU A 1 366 ? 10.168 -14.904 50.024 1.00 79.31 366 GLU A O 1
ATOM 2755 N N . MET A 1 367 ? 12.271 -14.174 49.787 1.00 74.00 367 MET A N 1
ATOM 2756 C CA . MET A 1 367 ? 12.896 -15.437 50.212 1.00 74.00 367 MET A CA 1
ATOM 2757 C C . MET A 1 367 ? 12.606 -15.733 51.688 1.00 74.00 367 MET A C 1
ATOM 2759 O O . MET A 1 367 ? 12.232 -16.853 52.029 1.00 74.00 367 MET A O 1
ATOM 2763 N N . ALA A 1 368 ? 12.694 -14.725 52.560 1.00 75.94 368 ALA A N 1
ATOM 2764 C CA . ALA A 1 368 ? 12.358 -14.853 53.977 1.00 75.94 368 ALA A CA 1
ATOM 2765 C C . ALA A 1 368 ? 10.862 -15.137 54.209 1.00 75.94 368 ALA A C 1
ATOM 2767 O O . ALA A 1 368 ? 10.501 -15.816 55.170 1.00 75.94 368 ALA A O 1
ATOM 2768 N N . ARG A 1 369 ? 9.988 -14.648 53.319 1.00 73.06 369 ARG A N 1
ATOM 2769 C CA . ARG A 1 369 ? 8.543 -14.943 53.318 1.00 73.06 369 ARG A CA 1
ATOM 2770 C C . ARG A 1 369 ? 8.190 -16.254 52.610 1.00 73.06 369 ARG A C 1
ATOM 2772 O O . ARG A 1 369 ? 7.026 -16.648 52.626 1.00 73.06 369 ARG A O 1
ATOM 2779 N N . GLY A 1 370 ? 9.174 -16.944 52.031 1.00 70.62 370 GLY A N 1
ATOM 2780 C CA . GLY A 1 370 ? 8.994 -18.228 51.355 1.00 70.62 370 GLY A CA 1
ATOM 2781 C C . GLY A 1 370 ? 8.280 -18.142 50.001 1.00 70.62 370 GLY A C 1
ATOM 2782 O O . GLY A 1 370 ? 7.793 -19.161 49.517 1.00 70.62 370 GLY A O 1
ATOM 2783 N N . GLY A 1 371 ? 8.202 -16.954 49.389 1.00 67.44 371 GLY A N 1
ATOM 2784 C CA . GLY A 1 371 ? 7.550 -16.717 48.094 1.00 67.44 371 GLY A CA 1
ATOM 2785 C C . GLY A 1 371 ? 8.419 -17.045 46.873 1.00 67.44 371 GLY A C 1
ATOM 2786 O O . GLY A 1 371 ? 7.901 -17.167 45.763 1.00 67.44 371 GLY A O 1
ATOM 2787 N N . ILE A 1 372 ? 9.732 -17.222 47.063 1.00 62.88 372 ILE A N 1
ATOM 2788 C CA . ILE A 1 372 ? 10.702 -17.533 46.004 1.00 62.88 372 ILE A CA 1
ATOM 2789 C C . ILE A 1 372 ? 11.402 -18.848 46.360 1.00 62.88 372 ILE A C 1
ATOM 2791 O O . ILE A 1 372 ? 12.159 -18.909 47.328 1.00 62.88 372 ILE A O 1
ATOM 2795 N N . LEU A 1 373 ? 11.169 -19.910 45.578 1.00 53.91 373 LEU A N 1
ATOM 2796 C CA . LEU A 1 373 ? 12.006 -21.110 45.656 1.00 53.91 373 LEU A CA 1
ATOM 2797 C C . LEU A 1 373 ? 13.383 -20.773 45.060 1.00 53.91 373 LEU A C 1
ATOM 2799 O O . LEU A 1 373 ? 13.426 -20.330 43.907 1.00 53.91 373 LEU A O 1
ATOM 2803 N N . PRO A 1 374 ? 14.500 -21.006 45.777 1.00 56.66 374 PRO A N 1
ATOM 2804 C CA . PRO A 1 374 ? 15.820 -20.878 45.186 1.00 56.66 374 PRO A CA 1
ATOM 2805 C C . PRO A 1 374 ? 15.899 -21.841 44.003 1.00 56.66 374 PRO A C 1
ATOM 2807 O O . PRO A 1 374 ? 15.780 -23.060 44.148 1.00 56.66 374 PRO A O 1
ATOM 2810 N N . ARG A 1 375 ? 16.053 -21.281 42.803 1.00 54.81 375 ARG A N 1
ATOM 2811 C CA . ARG A 1 375 ? 16.397 -22.060 41.620 1.00 54.81 375 ARG A CA 1
ATOM 2812 C C . ARG A 1 375 ? 17.733 -22.728 41.930 1.00 54.81 375 ARG A C 1
ATOM 2814 O O . ARG A 1 375 ? 18.725 -22.026 42.092 1.00 54.81 375 ARG A O 1
ATOM 2821 N N . ALA A 1 376 ? 17.739 -24.057 42.035 1.00 55.28 376 ALA A N 1
ATOM 2822 C CA . ALA A 1 376 ? 18.975 -24.827 42.085 1.00 55.28 376 ALA A CA 1
ATOM 2823 C C . ALA A 1 376 ? 19.871 -24.349 40.938 1.00 55.28 376 ALA A C 1
ATOM 2825 O O . ALA A 1 376 ? 19.400 -24.248 39.798 1.00 55.28 376 ALA A O 1
ATOM 2826 N N . GLU A 1 377 ? 21.103 -23.967 41.268 1.00 39.97 377 GLU A N 1
ATOM 2827 C CA . GLU A 1 377 ? 22.019 -23.377 40.303 1.00 39.97 377 GLU A CA 1
ATOM 2828 C C . GLU A 1 377 ? 22.100 -24.259 39.050 1.00 39.97 377 GLU A C 1
ATOM 2830 O O . GLU A 1 377 ? 22.242 -25.482 39.167 1.00 39.97 377 GLU A O 1
ATOM 2835 N N . PRO A 1 378 ? 21.977 -23.689 37.839 1.00 49.25 378 PRO A N 1
ATOM 2836 C CA . PRO A 1 378 ? 22.339 -24.436 36.654 1.00 49.25 378 PRO A CA 1
ATOM 2837 C C . PRO A 1 378 ? 23.830 -24.761 36.765 1.00 49.25 378 PRO A C 1
ATOM 2839 O O . PRO A 1 378 ? 24.656 -23.858 36.895 1.00 49.25 378 PRO A O 1
ATOM 2842 N N . ALA A 1 379 ? 24.160 -26.054 36.723 1.00 51.78 379 ALA A N 1
ATOM 2843 C CA . ALA A 1 379 ? 25.525 -26.518 36.508 1.00 51.78 379 ALA A CA 1
ATOM 2844 C C . ALA A 1 379 ? 26.171 -25.715 35.358 1.00 51.78 379 ALA A C 1
ATOM 2846 O O . ALA A 1 379 ? 25.452 -25.324 34.429 1.00 51.78 379 ALA A O 1
ATOM 2847 N N . PRO A 1 380 ? 27.490 -25.443 35.415 1.00 43.19 380 PRO A N 1
ATOM 2848 C CA . PRO A 1 380 ? 28.163 -24.600 34.436 1.00 43.19 380 PRO A CA 1
ATOM 2849 C C . PRO A 1 380 ? 27.832 -25.075 33.022 1.00 43.19 380 PRO A C 1
ATOM 2851 O O . PRO A 1 380 ? 28.008 -26.246 32.687 1.00 43.19 380 PRO A O 1
ATOM 2854 N N . VAL A 1 381 ? 27.306 -24.153 32.218 1.00 46.06 381 VAL A N 1
ATOM 2855 C CA . VAL A 1 381 ? 26.967 -24.380 30.816 1.00 46.06 381 VAL A CA 1
ATOM 2856 C C . VAL A 1 381 ? 28.271 -24.682 30.080 1.00 46.06 381 VAL A C 1
ATOM 2858 O O . VAL A 1 381 ? 29.058 -23.778 29.804 1.00 46.06 381 VAL A O 1
ATOM 2861 N N . ARG A 1 382 ? 28.530 -25.966 29.814 1.00 44.19 382 ARG A N 1
ATOM 2862 C CA . ARG A 1 382 ? 29.491 -26.390 28.794 1.00 44.19 382 ARG A CA 1
ATOM 2863 C C . ARG A 1 382 ? 28.914 -25.969 27.444 1.00 44.19 382 ARG A C 1
ATOM 2865 O O . ARG A 1 382 ? 27.776 -26.310 27.133 1.00 44.19 382 ARG A O 1
ATOM 2872 N N . ASN A 1 383 ? 29.674 -25.181 26.691 1.00 41.03 383 ASN A N 1
ATOM 2873 C CA . ASN A 1 383 ? 29.345 -24.847 25.311 1.00 41.03 383 ASN A CA 1
ATOM 2874 C C . ASN A 1 383 ? 29.320 -26.143 24.490 1.00 41.03 383 ASN A C 1
ATOM 2876 O O . ASN A 1 383 ? 30.299 -26.881 24.481 1.00 41.03 383 ASN A O 1
ATOM 2880 N N . GLU A 1 384 ? 28.210 -26.407 23.805 1.00 44.38 384 GLU A N 1
ATOM 2881 C CA . GLU A 1 384 ? 27.965 -27.609 22.991 1.00 44.38 384 GLU A CA 1
ATOM 2882 C C . GLU A 1 384 ? 28.734 -27.600 21.649 1.00 44.38 384 GLU A C 1
ATOM 2884 O O . GLU A 1 384 ? 28.194 -28.000 20.621 1.00 44.38 384 GLU A O 1
ATOM 2889 N N . SER A 1 385 ? 29.978 -27.112 21.618 1.00 42.84 385 SER A N 1
ATOM 2890 C CA . SER A 1 385 ? 30.810 -27.113 20.402 1.00 42.84 385 SER A CA 1
ATOM 2891 C C . SER A 1 385 ? 32.090 -27.946 20.489 1.00 42.84 385 SER A C 1
ATOM 2893 O O . SER A 1 385 ? 32.797 -27.997 19.492 1.00 42.84 385 SER A O 1
ATOM 2895 N N . ASP A 1 386 ? 32.365 -28.615 21.615 1.00 43.72 386 ASP A N 1
ATOM 2896 C CA . ASP A 1 386 ? 33.639 -29.325 21.840 1.00 43.72 386 ASP A CA 1
ATOM 2897 C C . ASP A 1 386 ? 33.483 -30.822 22.188 1.00 43.72 386 ASP A C 1
ATOM 2899 O O . ASP A 1 386 ? 34.401 -31.410 22.746 1.00 43.72 386 ASP A O 1
ATOM 2903 N N . ASP A 1 387 ? 32.358 -31.461 21.849 1.00 44.91 387 ASP A N 1
ATOM 2904 C CA . ASP A 1 387 ? 32.173 -32.912 22.045 1.00 44.91 387 ASP A CA 1
ATOM 2905 C C . ASP A 1 387 ? 32.028 -33.637 20.689 1.00 44.91 387 ASP A C 1
ATOM 2907 O O . ASP A 1 387 ? 31.049 -34.331 20.412 1.00 44.91 387 ASP A O 1
ATOM 2911 N N . GLU A 1 388 ? 33.019 -33.457 19.816 1.00 49.75 388 GLU A N 1
ATOM 2912 C CA . GLU A 1 388 ? 33.390 -34.474 18.829 1.00 49.75 388 GLU A CA 1
ATOM 2913 C C . GLU A 1 388 ? 34.566 -35.254 19.426 1.00 49.75 388 GLU A C 1
ATOM 2915 O O . GLU A 1 388 ? 35.685 -34.763 19.361 1.00 49.75 388 GLU A O 1
ATOM 2920 N N . GLU A 1 389 ? 34.281 -36.400 20.066 1.00 48.62 389 GLU A N 1
ATOM 2921 C CA . GLU A 1 389 ? 35.170 -37.557 20.344 1.00 48.62 389 GLU A CA 1
ATOM 2922 C C . GLU A 1 389 ? 34.792 -38.257 21.672 1.00 48.62 389 GLU A C 1
ATOM 2924 O O . GLU A 1 389 ? 35.470 -38.076 22.674 1.00 48.62 389 GLU A O 1
ATOM 2929 N N . ASP A 1 390 ? 33.728 -39.078 21.688 1.00 43.66 390 ASP A N 1
ATOM 2930 C CA . ASP A 1 390 ? 33.727 -40.404 22.350 1.00 43.66 390 ASP A CA 1
ATOM 2931 C C . ASP A 1 390 ? 32.439 -41.177 21.983 1.00 43.66 390 ASP A C 1
ATOM 2933 O O . ASP A 1 390 ? 31.332 -40.834 22.399 1.00 43.66 390 ASP A O 1
ATOM 2937 N N . ASP A 1 391 ? 32.559 -42.223 21.164 1.00 47.03 391 ASP A N 1
ATOM 2938 C CA . ASP A 1 391 ? 31.436 -43.046 20.676 1.00 47.03 391 ASP A CA 1
ATOM 2939 C C . ASP A 1 391 ? 31.056 -44.161 21.686 1.00 47.03 391 ASP A C 1
ATOM 2941 O O . ASP A 1 391 ? 30.462 -45.176 21.315 1.00 47.03 391 ASP A O 1
ATOM 2945 N N . SER A 1 392 ? 31.421 -44.010 22.971 1.00 50.31 392 SER A N 1
ATOM 2946 C CA . SER A 1 392 ? 31.251 -45.039 24.014 1.00 50.31 392 SER A CA 1
ATOM 2947 C C . SER A 1 392 ? 30.043 -44.857 24.959 1.00 50.31 392 SER A C 1
ATOM 2949 O O . SER A 1 392 ? 29.640 -45.823 25.605 1.00 50.31 392 SER A O 1
ATOM 2951 N N . ASP A 1 393 ? 29.357 -43.704 24.952 1.00 53.62 393 ASP A N 1
ATOM 2952 C CA . ASP A 1 393 ? 28.327 -43.361 25.964 1.00 53.62 393 ASP A CA 1
ATOM 2953 C C . ASP A 1 393 ? 26.862 -43.426 25.476 1.00 53.62 393 ASP A C 1
ATOM 2955 O O . ASP A 1 393 ? 25.931 -42.894 26.100 1.00 53.62 393 ASP A O 1
ATOM 2959 N N . ARG A 1 394 ? 26.599 -44.079 24.338 1.00 55.91 394 ARG A N 1
ATOM 2960 C CA . ARG A 1 394 ? 25.243 -44.143 23.757 1.00 55.91 394 ARG A CA 1
ATOM 2961 C C . ARG A 1 394 ? 24.254 -44.928 24.632 1.00 55.91 394 ARG A C 1
ATOM 2963 O O . ARG A 1 394 ? 23.068 -44.581 24.676 1.00 55.91 394 ARG A O 1
ATOM 2970 N N . ASP A 1 395 ? 24.750 -45.926 25.358 1.00 57.38 395 ASP A N 1
ATOM 2971 C CA . ASP A 1 395 ? 23.944 -46.809 26.205 1.00 57.38 395 ASP A CA 1
ATOM 2972 C C . ASP A 1 395 ? 23.561 -46.136 27.540 1.00 57.38 395 ASP A C 1
ATOM 2974 O O . ASP A 1 395 ? 22.399 -46.182 27.954 1.00 57.38 395 ASP A O 1
ATOM 2978 N N . GLU A 1 396 ? 24.460 -45.363 28.159 1.00 58.62 396 GLU A N 1
ATOM 2979 C CA . GLU A 1 396 ? 24.171 -44.651 29.417 1.00 58.62 396 GLU A CA 1
ATOM 2980 C C . GLU A 1 396 ? 23.154 -43.506 29.255 1.00 58.62 396 GLU A C 1
ATOM 2982 O O . GLU A 1 396 ? 22.421 -43.137 30.185 1.00 58.62 396 GLU A O 1
ATOM 2987 N N . VAL A 1 397 ? 23.085 -42.906 28.063 1.00 60.50 397 VAL A N 1
ATOM 2988 C CA . VAL A 1 397 ? 22.069 -41.894 27.734 1.00 60.50 397 VAL A CA 1
ATOM 2989 C C . VAL A 1 397 ? 20.690 -42.539 27.564 1.00 60.50 397 VAL A C 1
ATOM 2991 O O . VAL A 1 397 ? 19.680 -41.939 27.955 1.00 60.50 397 VAL A O 1
ATOM 2994 N N . ALA A 1 398 ? 20.623 -43.751 27.006 1.00 66.81 398 ALA A N 1
ATOM 2995 C CA . ALA A 1 398 ? 19.375 -44.500 26.873 1.00 66.81 398 ALA A CA 1
ATOM 2996 C C . ALA A 1 398 ? 18.834 -44.927 28.249 1.00 66.81 398 ALA A C 1
ATOM 2998 O O . ALA A 1 398 ? 17.646 -44.735 28.535 1.00 66.81 398 ALA A O 1
ATOM 2999 N N . ASP A 1 399 ? 19.712 -45.380 29.142 1.00 73.19 399 ASP A N 1
ATOM 3000 C CA . ASP A 1 399 ? 19.348 -45.770 30.505 1.00 73.19 399 ASP A CA 1
ATOM 3001 C C . ASP A 1 399 ? 18.864 -44.581 31.345 1.00 73.19 399 ASP A C 1
ATOM 3003 O O . ASP A 1 399 ? 17.820 -44.653 31.998 1.00 73.19 399 ASP A O 1
ATOM 3007 N N . ARG A 1 400 ? 19.516 -43.415 31.257 1.00 71.81 400 ARG A N 1
ATOM 3008 C CA . ARG A 1 400 ? 19.016 -42.201 31.937 1.00 71.81 400 ARG A CA 1
ATOM 3009 C C . ARG A 1 400 ? 17.637 -41.772 31.446 1.00 71.81 400 ARG A C 1
ATOM 3011 O O . ARG A 1 400 ? 16.809 -41.328 32.247 1.00 71.81 400 ARG A O 1
ATOM 3018 N N . LYS A 1 401 ? 17.365 -41.904 30.144 1.00 73.75 401 LYS A N 1
ATOM 3019 C CA . LYS A 1 401 ? 16.046 -41.589 29.575 1.00 73.75 401 LYS A CA 1
ATOM 3020 C C . LYS A 1 401 ? 14.976 -42.546 30.094 1.00 73.75 401 LYS A C 1
ATOM 3022 O O . LYS A 1 401 ? 13.895 -42.085 30.462 1.00 73.75 401 LYS A O 1
ATOM 3027 N N . THR A 1 402 ? 15.275 -43.842 30.187 1.00 76.50 402 THR A N 1
ATOM 3028 C CA . THR A 1 402 ? 14.315 -44.831 30.703 1.00 76.50 402 THR A CA 1
ATOM 3029 C C . THR A 1 402 ? 14.057 -44.663 32.201 1.00 76.50 402 THR A C 1
ATOM 3031 O O . THR A 1 402 ? 12.899 -44.704 32.616 1.00 76.50 402 THR A O 1
ATOM 3034 N N . TYR A 1 403 ? 15.081 -44.373 33.011 1.00 75.06 403 TYR A N 1
ATOM 3035 C CA . TYR A 1 403 ? 14.900 -44.063 34.435 1.00 75.06 403 TYR A CA 1
ATOM 3036 C C . TYR A 1 403 ? 14.051 -42.809 34.659 1.00 75.06 403 TYR A C 1
ATOM 3038 O O . TYR A 1 403 ? 13.145 -42.811 35.492 1.00 75.06 403 TYR A O 1
ATOM 3046 N N . LYS A 1 404 ? 14.292 -41.744 33.886 1.00 74.94 404 LYS A N 1
ATOM 3047 C CA . LYS A 1 404 ? 13.518 -40.503 34.001 1.00 74.94 404 LYS A CA 1
ATOM 3048 C C . LYS A 1 404 ? 12.052 -40.693 33.600 1.00 74.94 404 LYS A C 1
ATOM 3050 O O . LYS A 1 404 ? 11.182 -40.132 34.258 1.00 74.94 404 LYS A O 1
ATOM 3055 N N . ALA A 1 405 ? 11.779 -41.500 32.572 1.00 81.06 405 ALA A N 1
ATOM 3056 C CA . ALA A 1 405 ? 10.415 -41.834 32.163 1.00 81.06 405 ALA A CA 1
ATOM 3057 C C . ALA A 1 405 ? 9.675 -42.640 33.244 1.00 81.06 405 ALA A C 1
ATOM 3059 O O . ALA A 1 405 ? 8.564 -42.279 33.612 1.00 81.06 405 ALA A O 1
ATOM 3060 N N . ARG A 1 406 ? 10.324 -43.653 33.838 1.00 86.00 406 ARG A N 1
ATOM 3061 C CA . ARG A 1 406 ? 9.741 -44.433 34.946 1.00 86.00 406 ARG A CA 1
ATOM 3062 C C . ARG A 1 406 ? 9.423 -43.571 36.166 1.00 86.00 406 ARG A C 1
ATOM 3064 O O . ARG A 1 406 ? 8.360 -43.721 36.756 1.00 86.00 406 ARG A O 1
ATOM 3071 N N . ASN A 1 407 ? 10.316 -42.648 36.524 1.00 78.50 407 ASN A N 1
ATOM 3072 C CA . ASN A 1 407 ? 10.068 -41.722 37.631 1.00 78.50 407 ASN A CA 1
ATOM 3073 C C . ASN A 1 407 ? 8.906 -40.766 37.337 1.00 78.50 407 ASN A C 1
ATOM 3075 O O . ASN A 1 407 ? 8.180 -40.385 38.253 1.00 78.50 407 ASN A O 1
ATOM 3079 N N . TRP A 1 408 ? 8.734 -40.369 36.077 1.00 75.38 408 TRP A N 1
ATOM 3080 C CA . TRP A 1 408 ? 7.634 -39.504 35.668 1.00 75.38 408 TRP A CA 1
ATOM 3081 C C . TRP A 1 408 ? 6.283 -40.227 35.694 1.00 75.38 408 TRP A C 1
ATOM 3083 O O . TRP A 1 408 ? 5.296 -39.653 36.158 1.00 75.38 408 TRP A O 1
ATOM 3093 N N . ASP A 1 409 ? 6.252 -41.491 35.273 1.00 83.19 409 ASP A N 1
ATOM 3094 C CA . ASP A 1 409 ? 5.059 -42.336 35.364 1.00 83.19 409 ASP A CA 1
ATOM 3095 C C . ASP A 1 409 ? 4.677 -42.589 36.832 1.00 83.19 409 ASP A C 1
ATOM 3097 O O . ASP A 1 409 ? 3.535 -42.336 37.207 1.00 83.19 409 ASP A O 1
ATOM 3101 N N . ALA A 1 410 ? 5.640 -42.947 37.694 1.00 84.38 410 ALA A N 1
ATOM 3102 C CA . ALA A 1 410 ? 5.400 -43.136 39.130 1.00 84.38 410 ALA A CA 1
ATOM 3103 C C . ALA A 1 410 ? 4.865 -41.863 39.810 1.00 84.38 410 ALA A C 1
ATOM 3105 O O . ALA A 1 410 ? 3.901 -41.911 40.569 1.00 84.38 410 ALA A O 1
ATOM 3106 N N . PHE A 1 411 ? 5.436 -40.698 39.485 1.00 81.12 411 PHE A N 1
ATOM 3107 C CA . PHE A 1 411 ? 4.947 -39.418 39.999 1.00 81.12 411 PHE A CA 1
ATOM 3108 C C . PHE A 1 411 ? 3.523 -39.100 39.522 1.00 81.12 411 PHE A C 1
ATOM 3110 O O . PHE A 1 411 ? 2.737 -38.530 40.280 1.00 81.12 411 PHE A O 1
ATOM 3117 N N . THR A 1 412 ? 3.193 -39.446 38.275 1.00 80.44 412 THR A N 1
ATOM 3118 C CA . THR A 1 412 ? 1.866 -39.207 37.693 1.00 80.44 412 THR A CA 1
ATOM 3119 C C . THR A 1 412 ? 0.808 -40.116 38.323 1.00 80.44 412 THR A C 1
ATOM 3121 O O . THR A 1 412 ? -0.294 -39.642 38.604 1.00 80.44 412 THR A O 1
ATOM 3124 N N . ASP A 1 413 ? 1.150 -41.377 38.602 1.00 81.44 413 ASP A N 1
ATOM 3125 C CA . ASP A 1 413 ? 0.290 -42.321 39.328 1.00 81.44 413 ASP A CA 1
ATOM 3126 C C . ASP A 1 413 ? 0.063 -41.882 40.783 1.00 81.44 413 ASP A C 1
ATOM 3128 O O . ASP A 1 413 ? -1.071 -41.910 41.270 1.00 81.44 413 ASP A O 1
ATOM 3132 N N . ASP A 1 414 ? 1.110 -41.387 41.452 1.00 80.94 414 ASP A N 1
ATOM 3133 C CA . ASP A 1 414 ? 1.023 -40.861 42.817 1.00 80.94 414 ASP A CA 1
ATOM 3134 C C . ASP A 1 414 ? 0.287 -39.510 42.891 1.00 80.94 414 ASP A C 1
ATOM 3136 O O . ASP A 1 414 ? -0.239 -39.156 43.944 1.00 80.94 414 ASP A O 1
ATOM 3140 N N . ASN A 1 415 ? 0.197 -38.751 41.791 1.00 81.50 415 ASN A N 1
ATOM 3141 C CA . ASN A 1 415 ? -0.463 -37.440 41.738 1.00 81.50 415 ASN A CA 1
ATOM 3142 C C . ASN A 1 415 ? -1.642 -37.424 40.747 1.00 81.50 415 ASN A C 1
ATOM 3144 O O . ASN A 1 415 ? -1.594 -36.738 39.716 1.00 81.50 415 ASN A O 1
ATOM 3148 N N . PRO A 1 416 ? -2.758 -38.112 41.062 1.00 78.06 416 PRO A N 1
ATOM 3149 C CA . PRO A 1 416 ? -3.949 -38.101 40.229 1.00 78.06 416 PRO A CA 1
ATOM 3150 C C . PRO A 1 416 ? -4.500 -36.681 40.051 1.00 78.06 416 PRO A C 1
ATOM 3152 O O . PRO A 1 416 ? -4.593 -35.879 40.990 1.00 78.06 416 PRO A O 1
ATOM 3155 N N . ARG A 1 417 ? -4.928 -36.377 38.819 1.00 66.25 417 ARG A N 1
ATOM 3156 C CA . ARG A 1 417 ? -5.544 -35.092 38.456 1.00 66.25 417 ARG A CA 1
ATOM 3157 C C . ARG A 1 417 ? -6.664 -34.732 39.442 1.00 66.25 417 ARG A C 1
ATOM 3159 O O . ARG A 1 417 ? -7.650 -35.452 39.568 1.00 66.25 417 ARG A O 1
ATOM 3166 N N . GLY A 1 418 ? -6.518 -33.593 40.121 1.00 66.94 418 GLY A N 1
ATOM 3167 C CA . GLY A 1 418 ? -7.511 -33.072 41.068 1.00 66.94 418 GLY A CA 1
ATOM 3168 C C . GLY A 1 418 ? -7.186 -33.254 42.557 1.00 66.94 418 GLY A C 1
ATOM 3169 O O . GLY A 1 418 ? -8.020 -32.877 43.380 1.00 66.94 418 GLY A O 1
ATOM 3170 N N . TRP A 1 419 ? -5.997 -33.757 42.925 1.00 65.19 419 TRP A N 1
ATOM 3171 C CA . TRP A 1 419 ? -5.532 -33.815 44.327 1.00 65.19 419 TRP A CA 1
ATOM 3172 C C . TRP A 1 419 ? -5.649 -32.452 45.042 1.00 65.19 419 TRP A C 1
ATOM 3174 O O . TRP A 1 419 ? -6.030 -32.394 46.208 1.00 65.19 419 TRP A O 1
ATOM 3184 N N . GLY A 1 420 ? -5.386 -31.340 44.347 1.00 62.69 420 GLY A N 1
ATOM 3185 C CA . GLY A 1 420 ? -5.311 -30.002 44.949 1.00 62.69 420 GLY A CA 1
ATOM 3186 C C . GLY A 1 420 ? -6.634 -29.269 45.211 1.00 62.69 420 GLY A C 1
ATOM 3187 O O . GLY A 1 420 ? -6.586 -28.185 45.778 1.00 62.69 420 GLY A O 1
ATOM 3188 N N . ASN A 1 421 ? -7.802 -29.803 44.818 1.00 57.81 421 ASN A N 1
ATOM 3189 C CA . ASN A 1 421 ? -9.067 -29.042 44.884 1.00 57.81 421 ASN A CA 1
ATOM 3190 C C . ASN A 1 421 ? -10.239 -29.772 45.576 1.00 57.81 421 ASN A C 1
ATOM 3192 O O . ASN A 1 421 ? -11.402 -29.488 45.303 1.00 57.81 421 ASN A O 1
ATOM 3196 N N . ARG A 1 422 ? -9.959 -30.722 46.485 1.00 58.34 422 ARG A N 1
ATOM 3197 C CA . ARG A 1 422 ? -10.989 -31.479 47.242 1.00 58.34 422 ARG A CA 1
ATOM 3198 C C . ARG A 1 422 ? -11.220 -30.993 48.681 1.00 58.34 422 ARG A C 1
ATOM 3200 O O . ARG A 1 422 ? -11.724 -31.741 49.514 1.00 58.34 422 ARG A O 1
ATOM 3207 N N . GLY A 1 423 ? -10.862 -29.748 48.984 1.00 58.22 423 GLY A N 1
ATOM 3208 C CA . GLY A 1 423 ? -10.922 -29.177 50.334 1.00 58.22 423 GLY A CA 1
ATOM 3209 C C . GLY A 1 423 ? -11.927 -28.039 50.511 1.00 58.22 423 GLY A C 1
ATOM 3210 O O . GLY A 1 423 ? -11.586 -27.062 51.162 1.00 58.22 423 GLY A O 1
ATOM 3211 N N . GLY A 1 424 ? -13.129 -28.113 49.928 1.00 55.72 424 GLY A N 1
ATOM 3212 C CA . GLY A 1 424 ? -14.053 -26.973 49.975 1.00 55.72 424 GLY A CA 1
ATOM 3213 C C . GLY A 1 424 ? -15.513 -27.263 49.648 1.00 55.72 424 GLY A C 1
ATOM 3214 O O . GLY A 1 424 ? -16.115 -26.499 48.910 1.00 55.72 424 GLY A O 1
ATOM 3215 N N . ASN A 1 425 ? -16.089 -28.354 50.162 1.00 53.94 425 ASN A N 1
ATOM 3216 C CA . ASN A 1 425 ? -17.536 -28.409 50.390 1.00 53.94 425 ASN A CA 1
ATOM 3217 C C . ASN A 1 425 ? -17.847 -29.429 51.497 1.00 53.94 425 ASN A C 1
ATOM 3219 O O . ASN A 1 425 ? -17.943 -30.631 51.248 1.00 53.94 425 ASN A O 1
ATOM 3223 N N . ARG A 1 426 ? -17.947 -28.959 52.742 1.00 47.06 426 ARG A N 1
ATOM 3224 C CA . ARG A 1 426 ? -18.599 -29.696 53.827 1.00 47.06 426 ARG A CA 1
ATOM 3225 C C . ARG A 1 426 ? -19.603 -28.760 54.487 1.00 47.06 426 ARG A C 1
ATOM 3227 O O . ARG A 1 426 ? -19.164 -27.789 55.090 1.00 47.06 426 ARG A O 1
ATOM 3234 N N . GLY A 1 427 ? -20.876 -29.148 54.405 1.00 48.50 427 GLY A N 1
ATOM 3235 C CA . GLY A 1 427 ? -21.947 -28.789 55.341 1.00 48.50 427 GLY A CA 1
ATOM 3236 C C . GLY A 1 427 ? -22.477 -27.380 55.219 1.00 48.50 427 GLY A C 1
ATOM 3237 O O . GLY A 1 427 ? -21.915 -26.513 55.916 1.00 48.50 427 GLY A O 1
#

pLDDT: mean 73.56, std 20.99, range [21.95, 97.5]